Protein 6FYJ (pdb70)

B-factor: mean 22.31, std 9.04, range [9.58, 55.87]

Sequence (417 aa):
SNINQMPREEGIDSTWRLMEEGYMYILNRRHSFNSDIFETRLLGKKAICMGGKEAAEIFYDTEKFKRKDAAPNRVVQTLFGKNGVQALDGQTHKHRKEMFMSIMSPDELEKLTDITKKQWEIAVDKWEQMDKVILYEEAKEIMCRTACQWAGVPVQENEVKRLTKNLGAMFESSAAAVGLKHWLGRHARNYEEIWIEEELIDRVRDGKVNPPENTTLHKFSWYRDLEGNLLDTETAAVEVINILRPIVAIAIFINFIALALHHYPEEKEKLKSGDKKYSQMFVQEVRRFYPFFPFVVALVKKDFTWKGYKFEEGTLTLLDLYGTNHDPEIWKNPDVFSPDRFAKWGSPFSFIPQGGGDYFMMGHRCAGEWVTIEVMKVSLDYLTNRMDYEVPDQDLSFSMASMPSIPHSKVVIKNVKKRI

InterPro domains:
  IPR001128 Cytochrome P450 [PF00067] (276-394)
  IPR002401 Cytochrome P450, E-class, group I [PR00463] (279-297)
  IPR002401 Cytochrome P450, E-class, group I [PR00463] (319-343)
  IPR002401 Cytochrome P450, E-class, group I [PR00463] (365-388)
  IPR036396 Cytochrome P450 superfamily [G3DSA:1.10.630.10] (1-419)
  IPR036396 Cytochrome P450 superfamily [SSF48264] (14-408)
  IPR050705 Cytochrome P450 3A [PTHR24302] (226-416)

Foldseek 3Di:
DAFDAFAEDDDQACQVVCLVQFLCSQVVVCVVVVHQKHWYHYPRGIEIEGEALVVQVVQLPLVWWAQAPQDDVLLCLFAFDPPELSRDGDPQNLQRLVLLLQLVDPVLLVVLLVLLLVLLVVLLVVQLPPFKDQQLLSLLLSLLVSLCVSQQNDDDPVRSVLLSQQLVLSQQQNSPDDPSSVSRSVSSVVQLVVQLVVLVCCVVVNGPGDCSHLSNSLSCDAGPVRHRDDSSHSSSVSSVRSSVSSVLSQLLLLLVVCVVPPVVLLVVVPPPPCLSLLLQLLLSLLAAAAPAWDKTFTCDWDDDPSHIRHGGHIYIYGQNCLSQPVVQDPNSNDRDSCSQRVHDAQSRRQSQGGDDSSSGDGDSCPVVSSSSSSSSSCCDRPFKDWAFDDDQQDWDSSRHVTARPSSGMIGNIDTDD

Nearest PDB structures (foldseek):
  6fyj-assembly1_A  TM=1.002E+00  e=1.809E-72  Bacillus methanolicus
  3awq-assembly1_A  TM=9.821E-01  e=6.733E-43  Sphingomonas paucimobilis
  3vtj-assembly1_A  TM=9.790E-01  e=1.266E-42  Sphingomonas paucimobilis
  3vm4-assembly1_A  TM=9.818E-01  e=1.614E-42  Sphingomonas paucimobilis
  3awp-assembly1_A  TM=9.814E-01  e=5.989E-42  Sphingomonas paucimobilis

Solvent-accessible surface area: 19174 Å² total; per-residue (Å²): 162,132,95,78,148,10,31,130,20,127,45,163,41,1,28,134,81,16,76,107,39,2,5,61,0,4,39,56,25,23,154,88,64,141,20,55,0,0,18,2,92,8,95,40,150,68,0,0,0,0,1,5,118,96,1,0,100,32,3,27,56,70,127,66,6,56,32,125,108,7,20,34,96,78,29,31,51,0,25,38,3,126,80,0,16,40,38,26,46,55,114,75,10,78,41,26,6,65,0,4,26,55,4,26,43,116,99,13,28,109,91,0,22,82,19,0,95,76,15,0,65,90,9,0,64,87,0,59,156,73,102,133,0,80,0,2,83,26,0,11,22,5,0,0,54,0,0,0,90,10,0,15,5,72,48,120,110,97,28,3,116,43,0,12,136,10,0,0,16,0,14,30,2,12,39,14,97,47,159,109,2,120,108,0,37,108,6,2,68,117,0,31,106,48,0,35,111,8,0,65,113,4,56,99,47,152,19,120,14,81,146,57,8,3,0,46,66,0,0,98,27,123,54,106,147,38,86,53,11,100,24,98,14,0,0,6,0,0,0,12,8,0,16,53,7,0,10,6,0,0,6,0,0,0,0,5,1,0,8,86,87,64,90,143,29,63,100,92,23,120,90,66,70,164,80,77,32,58,18,2,0,18,0,0,7,2,32,8,2,41,81,22,37,27,26,0,28,0,89,147,76,27,76,24,105,23,36,92,0,92,112,42,14,27,0,4,0,2,2,24,2,0,6,13,8,105,162,48,20,181,85,16,98,63,14,35,7,94,50,9,54,171,122,84,36,72,34,4,8,0,10,28,5,0,13,74,42,93,123,5,39,26,42,19,18,4,116,5,11,2,41,0,0,60,10,0,4,48,9,2,14,73,113,2,68,43,81,41,28,156,53,70,22,74,54,59,49,44,56,26,20,0,32,0,126,24,80,4,25,0,70,69,2,101,47,117,204

Structure (mmCIF, N/CA/C/O backbone):
data_6FYJ
#
_entry.id   6FYJ
#
_cell.length_a   93.952
_cell.length_b   71.173
_cell.length_c   68.425
_cell.angle_alpha   90.00
_cell.angle_beta   103.58
_cell.angle_gamma   90.00
#
_symmetry.space_group_name_H-M   'C 1 2 1'
#
loop_
_entity.id
_entity.type
_entity.pdbx_description
1 polymer 'Fatty-acid peroxygenase'
2 non-polymer 'MYRISTIC ACID'
3 non-polymer 'PROTOPORPHYRIN IX CONTAINING FE'
4 non-polymer DI(HYDROXYETHYL)ETHER
5 water water
#
loop_
_atom_site.group_PDB
_atom_site.id
_atom_site.type_symbol
_atom_site.label_atom_id
_atom_site.label_alt_id
_atom_site.label_comp_id
_atom_site.label_asym_id
_atom_site.label_entity_id
_atom_site.label_seq_id
_atom_site.pdbx_PDB_ins_code
_atom_site.Cartn_x
_atom_site.Cartn_y
_atom_site.Cartn_z
_atom_site.occupancy
_atom_site.B_iso_or_equiv
_atom_site.auth_seq_id
_atom_site.auth_comp_id
_atom_site.auth_asym_id
_atom_site.auth_atom_id
_atom_site.pdbx_PDB_model_num
ATOM 1 N N . SER A 1 4 ? 9.235 24.725 92.955 1.00 45.85 2 SER A N 1
ATOM 2 C CA . SER A 1 4 ? 10.552 25.259 93.278 1.00 41.23 2 SER A CA 1
ATOM 3 C C . SER A 1 4 ? 10.552 26.803 93.281 1.00 36.56 2 SER A C 1
ATOM 4 O O . SER A 1 4 ? 9.583 27.428 92.848 1.00 44.21 2 SER A O 1
ATOM 7 N N . ASN A 1 5 ? 11.636 27.401 93.779 1.00 35.29 3 ASN A N 1
ATOM 8 C CA . ASN A 1 5 ? 11.745 28.851 93.875 1.00 35.11 3 ASN A CA 1
ATOM 9 C C . ASN A 1 5 ? 11.715 29.485 92.486 1.00 34.36 3 ASN A C 1
ATOM 10 O O . ASN A 1 5 ? 12.235 28.932 91.513 1.00 43.21 3 ASN A O 1
ATOM 15 N N . ILE A 1 6 ? 11.138 30.685 92.399 1.00 36.10 4 ILE A N 1
ATOM 16 C CA . ILE A 1 6 ? 11.148 31.460 91.158 1.00 35.24 4 ILE A CA 1
ATOM 17 C C . ILE A 1 6 ? 12.416 32.312 91.120 1.00 39.75 4 ILE A C 1
ATOM 18 O O . ILE A 1 6 ? 12.712 33.052 92.071 1.00 42.03 4 ILE A O 1
ATOM 23 N N . ASN A 1 7 ? 13.156 32.230 90.012 1.00 35.27 5 ASN A N 1
ATOM 24 C CA . ASN A 1 7 ? 14.398 32.965 89.819 1.00 35.02 5 ASN A CA 1
ATOM 25 C C . ASN A 1 7 ? 14.145 34.209 88.977 1.00 32.01 5 ASN A C 1
ATOM 26 O O . ASN A 1 7 ? 13.063 34.390 88.408 1.00 38.28 5 ASN A O 1
ATOM 31 N N . GLN A 1 8 ? 15.156 35.077 88.896 1.00 30.96 6 GLN A N 1
ATOM 32 C CA . GLN A 1 8 ? 15.028 36.314 88.133 1.00 32.08 6 GLN A CA 1
ATOM 33 C C . GLN A 1 8 ? 15.672 36.155 86.758 1.00 21.99 6 GLN A C 1
ATOM 34 O O . GLN A 1 8 ? 16.876 35.904 86.646 1.00 25.05 6 GLN A O 1
ATOM 40 N N . MET A 1 9 ? 14.868 36.298 85.715 1.00 21.22 7 MET A N 1
ATOM 41 C CA . MET A 1 9 ? 15.400 36.263 84.363 1.00 25.21 7 MET A CA 1
ATOM 42 C C . MET A 1 9 ? 16.431 37.373 84.159 1.00 17.75 7 MET A C 1
ATOM 43 O O . MET A 1 9 ? 16.234 38.486 84.657 1.00 20.02 7 MET A O 1
ATOM 48 N N . PRO A 1 10 ? 17.511 37.126 83.414 1.00 17.21 8 PRO A N 1
ATOM 49 C CA . PRO A 1 10 ? 18.399 38.229 83.019 1.00 16.55 8 PRO A CA 1
ATOM 50 C C . PRO A 1 10 ? 17.584 39.356 82.403 1.00 17.18 8 PRO A C 1
ATOM 51 O O . PRO A 1 10 ? 16.672 39.102 81.619 1.00 16.48 8 PRO A O 1
ATOM 55 N N . ARG A 1 11 ? 17.965 40.612 82.677 1.00 16.86 9 ARG A N 1
ATOM 56 C CA . ARG A 1 11 ? 17.151 41.759 82.305 1.00 18.03 9 ARG A CA 1
ATOM 57 C C . ARG A 1 11 ? 17.978 42.902 81.736 1.00 18.20 9 ARG A C 1
ATOM 58 O O . ARG A 1 11 ? 18.965 43.330 82.347 1.00 19.74 9 ARG A O 1
ATOM 66 N N . GLU A 1 12 ? 17.572 43.395 80.558 1.00 17.28 10 GLU A N 1
ATOM 67 C CA . GLU A 1 12 ? 18.170 44.569 79.944 1.00 16.16 10 GLU A CA 1
ATOM 68 C C . GLU A 1 12 ? 17.485 45.810 80.478 1.00 16.40 10 GLU A C 1
ATOM 69 O O . GLU A 1 12 ? 16.280 45.994 80.312 1.00 19.39 10 GLU A O 1
ATOM 75 N N . GLU A 1 13 ? 18.257 46.636 81.181 1.00 19.68 11 GLU A N 1
ATOM 76 C CA . GLU A 1 13 ? 17.711 47.846 81.765 1.00 20.12 11 GLU A CA 1
ATOM 77 C C . GLU A 1 13 ? 17.620 48.965 80.739 1.00 19.72 11 GLU A C 1
ATOM 78 O O . GLU A 1 13 ? 18.345 48.987 79.737 1.00 22.78 11 GLU A O 1
ATOM 84 N N . GLY A 1 14 ? 16.730 49.910 81.031 1.00 22.07 12 GLY A N 1
ATOM 85 C CA . GLY A 1 14 ? 16.519 51.104 80.235 1.00 21.14 12 GLY A CA 1
ATOM 86 C C . GLY A 1 14 ? 15.021 51.221 80.028 1.00 19.09 12 GLY A C 1
ATOM 87 O O . GLY A 1 14 ? 14.297 50.227 79.925 1.00 21.55 12 GLY A O 1
ATOM 88 N N . ILE A 1 15 ? 14.544 52.460 79.929 1.00 22.99 13 ILE A N 1
ATOM 89 C CA . ILE A 1 15 ? 13.102 52.669 79.869 1.00 22.76 13 ILE A CA 1
ATOM 90 C C . ILE A 1 15 ? 12.483 51.990 78.655 1.00 22.37 13 ILE A C 1
ATOM 91 O O . ILE A 1 15 ? 11.329 51.554 78.692 1.00 24.14 13 ILE A O 1
ATOM 96 N N . ASP A 1 16 ? 13.215 51.931 77.553 1.00 21.61 14 ASP A N 1
ATOM 97 C CA . ASP A 1 16 ? 12.750 51.249 76.359 1.00 20.42 14 ASP A CA 1
ATOM 98 C C . ASP A 1 16 ? 13.966 50.937 75.510 1.00 20.33 14 ASP A C 1
ATOM 99 O O . ASP A 1 16 ? 14.852 51.774 75.361 1.00 26.16 14 ASP A O 1
ATOM 104 N N . SER A 1 17 ? 14.030 49.710 74.994 1.00 17.60 15 SER A N 1
ATOM 105 C CA . SER A 1 17 ? 15.180 49.245 74.265 1.00 16.32 15 SER A CA 1
ATOM 106 C C . SER A 1 17 ? 14.902 49.015 72.781 1.00 18.06 15 SER A C 1
ATOM 107 O O . SER A 1 17 ? 15.735 48.408 72.100 1.00 17.35 15 SER A O 1
ATOM 110 N N . THR A 1 18 ? 13.759 49.493 72.271 1.00 17.03 16 THR A N 1
ATOM 111 C CA . THR A 1 18 ? 13.426 49.324 70.856 1.00 18.37 16 THR A CA 1
ATOM 112 C C . THR A 1 18 ? 14.517 49.898 69.979 1.00 16.58 16 THR A C 1
ATOM 113 O O . THR A 1 18 ? 14.852 49.336 68.924 1.00 17.94 16 THR A O 1
ATOM 117 N N . TRP A 1 19 ? 15.160 50.989 70.426 1.00 17.73 17 TRP A N 1
ATOM 118 C CA . TRP A 1 19 ? 16.223 51.586 69.646 1.00 16.07 17 TRP A CA 1
ATOM 119 C C . TRP A 1 19 ? 17.407 50.645 69.415 1.00 17.20 17 TRP A C 1
ATOM 120 O O . TRP A 1 19 ? 18.099 50.754 68.403 1.00 18.53 17 TRP A O 1
ATOM 131 N N . ARG A 1 20 ? 17.705 49.755 70.380 1.00 16.00 18 ARG A N 1
ATOM 132 C CA . ARG A 1 20 ? 18.802 48.812 70.232 1.00 16.67 18 ARG A CA 1
ATOM 133 C C . ARG A 1 20 ? 18.450 47.729 69.216 1.00 14.89 18 ARG A C 1
ATOM 134 O O . ARG A 1 20 ? 19.301 47.321 68.440 1.00 16.61 18 ARG A O 1
ATOM 142 N N . LEU A 1 21 ? 17.183 47.280 69.223 1.00 16.24 19 LEU A N 1
ATOM 143 C CA . LEU A 1 21 ? 16.692 46.368 68.188 1.00 15.86 19 LEU A CA 1
ATOM 144 C C . LEU A 1 21 ? 16.766 46.999 66.810 1.00 19.53 19 LEU A C 1
ATOM 145 O O . LEU A 1 21 ? 17.234 46.362 65.850 1.00 19.01 19 LEU A O 1
ATOM 150 N N . MET A 1 22 ? 16.386 48.265 66.691 1.00 20.41 20 MET A N 1
ATOM 151 C CA . MET A 1 22 ? 16.493 48.950 65.400 1.00 19.99 20 MET A CA 1
ATOM 152 C C . MET A 1 22 ? 17.931 49.083 64.945 1.00 26.19 20 MET A C 1
ATOM 153 O O . MET A 1 22 ? 18.218 48.995 63.749 1.00 24.98 20 MET A O 1
ATOM 158 N N . GLU A 1 23 ? 18.857 49.292 65.869 1.00 17.98 21 GLU A N 1
ATOM 159 C CA . GLU A 1 23 ? 20.252 49.442 65.503 1.00 19.35 21 GLU A CA 1
ATOM 160 C C . GLU A 1 23 ? 20.925 48.138 65.120 1.00 18.00 21 GLU A C 1
ATOM 161 O O . GLU A 1 23 ? 21.857 48.137 64.308 1.00 20.37 21 GLU A O 1
ATOM 167 N N . GLU A 1 24 ? 20.554 47.023 65.758 1.00 17.75 22 GLU A N 1
ATOM 168 C CA . GLU A 1 24 ? 21.253 45.763 65.617 1.00 17.75 22 GLU A CA 1
ATOM 169 C C . GLU A 1 24 ? 20.516 44.744 64.733 1.00 16.58 22 GLU A C 1
ATOM 170 O O . GLU A 1 24 ? 21.140 43.782 64.272 1.00 17.32 22 GLU A O 1
ATOM 176 N N . GLY A 1 25 ? 19.235 44.901 64.585 1.00 15.42 23 GLY A N 1
ATOM 177 C CA . GLY A 1 25 ? 18.466 44.097 63.646 1.00 15.72 23 GLY A CA 1
ATOM 178 C C . GLY A 1 25 ? 18.525 42.613 63.944 1.00 14.70 23 GLY A C 1
ATOM 179 O O . GLY A 1 25 ? 18.214 42.140 65.048 1.00 14.08 23 GLY A O 1
ATOM 180 N N . TYR A 1 26 ? 18.962 41.842 62.956 1.00 14.46 24 TYR A N 1
ATOM 181 C CA . TYR A 1 26 ? 19.060 40.396 63.064 1.00 13.64 24 TYR A CA 1
ATOM 182 C C . TYR A 1 26 ? 19.919 39.949 64.235 1.00 13.94 24 TYR A C 1
ATOM 183 O O . TYR A 1 26 ? 19.766 38.812 64.685 1.00 14.48 24 TYR A O 1
ATOM 192 N N . MET A 1 27 ? 20.861 40.783 64.673 1.00 14.42 25 MET A N 1
ATOM 193 C CA . MET A 1 27 ? 21.797 40.364 65.701 1.00 16.71 25 MET A CA 1
ATOM 194 C C . MET A 1 27 ? 21.331 40.712 67.112 1.00 13.86 25 MET A C 1
ATOM 195 O O . MET A 1 27 ? 22.000 40.321 68.074 1.00 14.57 25 MET A O 1
ATOM 200 N N . TYR A 1 28 ? 20.244 41.449 67.258 1.00 13.16 26 TYR A N 1
ATOM 201 C CA . TYR A 1 28 ? 19.809 41.956 68.568 1.00 15.25 26 TYR A CA 1
ATOM 202 C C . TYR A 1 28 ? 19.655 40.836 69.599 1.00 13.38 26 TYR A C 1
ATOM 203 O O . TYR A 1 28 ? 20.245 40.875 70.687 1.00 13.66 26 TYR A O 1
ATOM 212 N N . ILE A 1 29 ? 18.877 39.795 69.293 1.00 13.30 27 ILE A N 1
ATOM 213 C CA . ILE A 1 29 ? 18.607 38.781 70.300 1.00 12.54 27 ILE A CA 1
ATOM 214 C C . ILE A 1 29 ? 19.839 37.935 70.563 1.00 13.05 27 ILE A C 1
ATOM 215 O O . ILE A 1 29 ? 20.224 37.727 71.727 1.00 13.83 27 ILE A O 1
ATOM 220 N N . LEU A 1 30 ? 20.521 37.474 69.509 1.00 13.39 28 LEU A N 1
ATOM 221 C CA . LEU A 1 30 ? 21.668 36.587 69.701 1.00 14.18 28 LEU A CA 1
ATOM 222 C C . LEU A 1 30 ? 22.793 37.301 70.453 1.00 14.54 28 LEU A C 1
ATOM 223 O O . LEU A 1 30 ? 23.502 36.698 71.263 1.00 14.62 28 LEU A O 1
ATOM 228 N N . ASN A 1 31 ? 22.996 38.587 70.179 1.00 13.92 29 ASN A N 1
ATOM 229 C CA . ASN A 1 31 ? 24.027 39.331 70.895 1.00 14.79 29 ASN A CA 1
ATOM 230 C C . ASN A 1 31 ? 23.780 39.263 72.394 1.00 14.21 29 ASN A C 1
ATOM 231 O O . ASN A 1 31 ? 24.735 39.165 73.188 1.00 15.41 29 ASN A O 1
ATOM 236 N N . ARG A 1 32 ? 22.531 39.385 72.828 1.00 14.22 30 ARG A N 1
ATOM 237 C CA . ARG A 1 32 ? 22.201 39.383 74.253 1.00 14.15 30 ARG A CA 1
ATOM 238 C C . ARG A 1 32 ? 22.098 37.970 74.834 1.00 14.76 30 ARG A C 1
ATOM 239 O O . ARG A 1 32 ? 22.386 37.775 76.010 1.00 14.87 30 ARG A O 1
ATOM 247 N N . ARG A 1 33 ? 21.690 36.968 74.062 1.00 13.82 31 ARG A N 1
ATOM 248 C CA . ARG A 1 33 ? 21.851 35.596 74.525 1.00 15.80 31 ARG A CA 1
ATOM 249 C C . ARG A 1 33 ? 23.310 35.337 74.864 1.00 14.60 31 ARG A C 1
ATOM 250 O O . ARG A 1 33 ? 23.616 34.704 75.885 1.00 16.02 31 ARG A O 1
ATOM 258 N N . HIS A 1 34 ? 24.210 35.845 74.040 1.00 16.02 32 HIS A N 1
ATOM 259 C CA . HIS A 1 34 ? 25.635 35.703 74.318 1.00 17.66 32 HIS A CA 1
ATOM 260 C C . HIS A 1 34 ? 26.060 36.532 75.528 1.00 16.72 32 HIS A C 1
ATOM 261 O O . HIS A 1 34 ? 26.663 35.999 76.469 1.00 18.42 32 HIS A O 1
ATOM 268 N N . SER A 1 35 ? 25.747 37.825 75.567 1.00 16.35 33 SER A N 1
ATOM 269 C CA . SER A 1 35 ? 26.258 38.662 76.658 1.00 17.23 33 SER A CA 1
ATOM 270 C C . SER A 1 35 ? 25.642 38.331 78.016 1.00 18.07 33 SER A C 1
ATOM 271 O O . SER A 1 35 ? 26.310 38.502 79.051 1.00 19.14 33 SER A O 1
ATOM 274 N N . PHE A 1 36 ? 24.396 37.862 78.079 1.00 15.71 34 PHE A N 1
ATOM 275 C CA . PHE A 1 36 ? 23.780 37.431 79.322 1.00 16.62 34 PHE A CA 1
ATOM 276 C C . PHE A 1 36 ? 24.081 35.979 79.643 1.00 16.74 34 PHE A C 1
ATOM 277 O O . PHE A 1 36 ? 23.660 35.481 80.689 1.00 17.86 34 PHE A O 1
ATOM 285 N N . ASN A 1 37 ? 24.735 35.266 78.757 1.00 16.24 35 ASN A N 1
ATOM 286 C CA . ASN A 1 37 ? 24.999 33.839 78.924 1.00 18.70 35 ASN A CA 1
ATOM 287 C C . ASN A 1 37 ? 23.729 33.053 79.241 1.00 20.45 35 ASN A C 1
ATOM 288 O O . ASN A 1 37 ? 23.681 32.239 80.173 1.00 19.52 35 ASN A O 1
ATOM 293 N N . SER A 1 38 ? 22.684 33.307 78.440 1.00 17.85 36 SER A N 1
ATOM 294 C CA . SER A 1 38 ? 21.356 32.761 78.674 1.00 16.19 36 SER A CA 1
ATOM 295 C C . SER A 1 38 ? 20.590 32.666 77.356 1.00 15.07 36 SER A C 1
ATOM 296 O O . SER A 1 38 ? 20.697 33.555 76.523 1.00 18.42 36 SER A O 1
ATOM 299 N N . ASP A 1 39 ? 19.806 31.620 77.184 1.00 14.81 37 ASP A N 1
ATOM 300 C CA . ASP A 1 39 ? 18.963 31.551 75.998 1.00 14.84 37 ASP A CA 1
ATOM 301 C C . ASP A 1 39 ? 17.704 32.369 76.110 1.00 15.14 37 ASP A C 1
ATOM 302 O O . ASP A 1 39 ? 16.979 32.452 75.119 1.00 16.62 37 ASP A O 1
ATOM 307 N N . ILE A 1 40 ? 17.489 33.050 77.227 1.00 13.28 38 ILE A N 1
ATOM 308 C CA . ILE A 1 40 ? 16.308 33.843 77.518 1.00 14.84 38 ILE A CA 1
ATOM 309 C C . ILE A 1 40 ? 16.702 35.106 78.257 1.00 13.74 38 ILE A C 1
ATOM 310 O O . ILE A 1 40 ? 17.532 35.068 79.188 1.00 14.47 38 ILE A O 1
ATOM 315 N N . PHE A 1 41 ? 16.091 36.234 77.903 1.00 13.37 39 PHE A N 1
ATOM 316 C CA . PHE A 1 41 ? 16.238 37.437 78.727 1.00 13.77 39 PHE A CA 1
ATOM 317 C C . PHE A 1 41 ? 14.989 38.289 78.572 1.00 15.00 39 PHE A C 1
ATOM 318 O O . PHE A 1 41 ? 14.175 38.087 77.677 1.00 14.72 39 PHE A O 1
ATOM 326 N N . GLU A 1 42 ? 14.824 39.235 79.470 1.00 15.04 40 GLU A N 1
ATOM 327 C CA . GLU A 1 42 ? 13.747 40.195 79.403 1.00 16.06 40 GLU A CA 1
ATOM 328 C C . GLU A 1 42 ? 14.270 41.592 79.127 1.00 14.21 40 GLU A C 1
ATOM 329 O O . GLU A 1 42 ? 15.409 41.951 79.460 1.00 15.40 40 GLU A O 1
ATOM 335 N N . THR A 1 43 ? 13.433 42.384 78.466 1.00 14.86 41 THR A N 1
ATOM 336 C CA . THR A 1 43 ? 13.775 43.744 78.082 1.00 16.03 41 THR A CA 1
ATOM 337 C C . THR A 1 43 ? 12.482 44.550 77.996 1.00 15.77 41 THR A C 1
ATOM 338 O O . THR A 1 43 ? 11.452 44.137 78.535 1.00 17.30 41 THR A O 1
ATOM 342 N N . ARG A 1 44 ? 12.551 45.722 77.370 1.00 16.59 42 ARG A N 1
ATOM 343 C CA . ARG A 1 44 ? 11.384 46.546 77.058 1.00 16.09 42 ARG A CA 1
ATOM 344 C C . ARG A 1 44 ? 11.432 46.935 75.597 1.00 14.54 42 ARG A C 1
ATOM 345 O O . ARG A 1 44 ? 12.436 47.441 75.125 1.00 15.55 42 ARG A O 1
ATOM 353 N N . LEU A 1 45 ? 10.364 46.601 74.856 1.00 17.06 43 LEU A N 1
ATOM 354 C CA . LEU A 1 45 ? 10.253 46.881 73.432 1.00 18.72 43 LEU A CA 1
ATOM 355 C C . LEU A 1 45 ? 8.851 47.407 73.192 1.00 19.11 43 LEU A C 1
ATOM 356 O O . LEU A 1 45 ? 7.914 46.952 73.843 1.00 20.33 43 LEU A O 1
ATOM 361 N N . LEU A 1 46 ? 8.732 48.377 72.292 1.00 20.19 44 LEU A N 1
ATOM 362 C CA . LEU A 1 46 ? 7.448 49.017 71.949 1.00 23.08 44 LEU A CA 1
ATOM 363 C C . LEU A 1 46 ? 6.665 49.397 73.200 1.00 21.09 44 LEU A C 1
ATOM 364 O O . LEU A 1 46 ? 5.448 49.243 73.305 1.00 24.67 44 LEU A O 1
ATOM 369 N N . GLY A 1 47 ? 7.380 49.944 74.174 1.00 21.42 45 GLY A N 1
ATOM 370 C CA . GLY A 1 47 ? 6.762 50.498 75.349 1.00 22.58 45 GLY A CA 1
ATOM 371 C C . GLY A 1 47 ? 6.287 49.520 76.387 1.00 22.51 45 GLY A C 1
ATOM 372 O O . GLY A 1 47 ? 5.611 49.927 77.330 1.00 26.96 45 GLY A O 1
ATOM 373 N N . LYS A 1 48 ? 6.634 48.238 76.275 1.00 22.70 46 LYS A N 1
ATOM 374 C CA . LYS A 1 48 ? 6.164 47.249 77.227 1.00 23.73 46 LYS A CA 1
ATOM 375 C C . LYS A 1 48 ? 7.262 46.225 77.487 1.00 21.78 46 LYS A C 1
ATOM 376 O O . LYS A 1 48 ? 8.227 46.123 76.738 1.00 20.65 46 LYS A O 1
ATOM 382 N N . LYS A 1 49 ? 7.075 45.464 78.550 1.00 19.75 47 LYS A N 1
ATOM 383 C CA . LYS A 1 49 ? 7.930 44.304 78.807 1.00 18.58 47 LYS A CA 1
ATOM 384 C C . LYS A 1 49 ? 7.934 43.377 77.602 1.00 22.79 47 LYS A C 1
ATOM 385 O O . LYS A 1 49 ? 6.932 43.201 76.902 1.00 20.42 47 LYS A O 1
ATOM 391 N N . ALA A 1 50 ? 9.072 42.758 77.370 1.00 17.12 48 ALA A N 1
ATOM 392 C CA . ALA A 1 50 ? 9.216 41.740 76.342 1.00 17.36 48 ALA A CA 1
ATOM 393 C C . ALA A 1 50 ? 10.191 40.687 76.845 1.00 18.65 48 ALA A C 1
ATOM 394 O O . ALA A 1 50 ? 11.136 40.977 77.583 1.00 19.30 48 ALA A O 1
ATOM 396 N N . ILE A 1 51 ? 9.940 39.448 76.446 1.00 14.64 49 ILE A N 1
ATOM 397 C CA . ILE A 1 51 ? 10.852 38.321 76.660 1.00 13.53 49 ILE A CA 1
ATOM 398 C C . ILE A 1 51 ? 11.388 37.890 75.311 1.00 11.67 49 ILE A C 1
ATOM 399 O O . ILE A 1 51 ? 10.633 37.773 74.350 1.00 13.72 49 ILE A O 1
ATOM 404 N N . CYS A 1 52 ? 12.678 37.685 75.222 1.00 12.13 50 CYS A N 1
ATOM 405 C CA . CYS A 1 52 ? 13.319 37.217 73.996 1.00 12.74 50 CYS A CA 1
ATOM 406 C C . CYS A 1 52 ? 14.001 35.895 74.271 1.00 11.83 50 CYS A C 1
ATOM 407 O O . CYS A 1 52 ? 14.631 35.733 75.326 1.00 13.17 50 CYS A O 1
ATOM 410 N N . MET A 1 53 ? 13.913 34.945 73.353 1.00 12.97 51 MET A N 1
ATOM 411 C CA . MET A 1 53 ? 14.506 33.635 73.574 1.00 12.22 51 MET A CA 1
ATOM 412 C C . MET A 1 53 ? 14.850 32.953 72.268 1.00 12.56 51 MET A C 1
ATOM 413 O O . MET A 1 53 ? 14.258 33.221 71.238 1.00 13.13 51 MET A O 1
ATOM 418 N N . GLY A 1 54 ? 15.847 32.067 72.311 1.00 13.34 52 GLY A N 1
ATOM 419 C CA . GLY A 1 54 ? 16.288 31.338 71.138 1.00 12.62 52 GLY A CA 1
ATOM 420 C C . GLY A 1 54 ? 16.878 29.991 71.515 1.00 13.78 52 GLY A C 1
ATOM 421 O O . GLY A 1 54 ? 17.048 29.674 72.700 1.00 14.05 52 GLY A O 1
ATOM 422 N N . GLY A 1 55 ? 17.228 29.219 70.484 1.00 13.41 53 GLY A N 1
ATOM 423 C CA . GLY A 1 55 ? 17.659 27.836 70.595 1.00 14.19 53 GLY A CA 1
ATOM 424 C C . GLY A 1 55 ? 16.519 26.865 70.396 1.00 13.87 53 GLY A C 1
ATOM 425 O O . GLY A 1 55 ? 15.354 27.227 70.409 1.00 14.29 53 GLY A O 1
ATOM 426 N N . LYS A 1 56 ? 16.857 25.582 70.262 1.00 15.23 54 LYS A N 1
ATOM 427 C CA . LYS A 1 56 ? 15.845 24.598 69.881 1.00 15.03 54 LYS A CA 1
ATOM 428 C C . LYS A 1 56 ? 14.829 24.326 70.981 1.00 14.91 54 LYS A C 1
ATOM 429 O O . LYS A 1 56 ? 13.655 24.056 70.697 1.00 14.48 54 LYS A O 1
ATOM 435 N N . GLU A 1 57 ? 15.265 24.322 72.249 1.00 15.14 55 GLU A N 1
ATOM 436 C CA . GLU A 1 57 ? 14.311 24.131 73.338 1.00 15.02 55 GLU A CA 1
ATOM 437 C C . GLU A 1 57 ? 13.328 25.307 73.423 1.00 13.06 55 GLU A C 1
ATOM 438 O O . GLU A 1 57 ? 12.121 25.118 73.532 1.00 13.76 55 GLU A O 1
ATOM 444 N N . ALA A 1 58 ? 13.867 26.527 73.403 1.00 15.33 56 ALA A N 1
ATOM 445 C CA . ALA A 1 58 ? 12.993 27.703 73.402 1.00 14.00 56 ALA A CA 1
ATOM 446 C C . ALA A 1 58 ? 12.002 27.647 72.252 1.00 14.78 56 ALA A C 1
ATOM 447 O O . ALA A 1 58 ? 10.842 27.968 72.426 1.00 13.36 56 ALA A O 1
ATOM 449 N N . ALA A 1 59 ? 12.444 27.220 71.074 1.00 12.37 57 ALA A N 1
ATOM 450 C CA . ALA A 1 59 ? 11.528 27.136 69.936 1.00 12.07 57 ALA A CA 1
ATOM 451 C C . ALA A 1 59 ? 10.392 26.156 70.197 1.00 12.59 57 ALA A C 1
ATOM 452 O O . ALA A 1 59 ? 9.223 26.448 69.929 1.00 13.31 57 ALA A O 1
ATOM 454 N N . GLU A 1 60 ? 10.722 24.980 70.727 1.00 14.04 58 GLU A N 1
ATOM 455 C CA . GLU A 1 60 ? 9.686 23.990 71.023 1.00 14.42 58 GLU A CA 1
ATOM 456 C C . GLU A 1 60 ? 8.683 24.495 72.071 1.00 13.57 58 GLU A C 1
ATOM 457 O O . GLU A 1 60 ? 7.475 24.243 71.975 1.00 14.59 58 GLU A O 1
ATOM 463 N N . ILE A 1 61 ? 9.165 25.254 73.047 1.00 12.59 59 ILE A N 1
ATOM 464 C CA . ILE A 1 61 ? 8.293 25.847 74.052 1.00 12.27 59 ILE A CA 1
ATOM 465 C C . ILE A 1 61 ? 7.398 26.957 73.426 1.00 11.50 59 ILE A C 1
ATOM 466 O O . ILE A 1 61 ? 6.240 27.048 73.719 1.00 13.20 59 ILE A O 1
ATOM 471 N N . PHE A 1 62 ? 7.981 27.773 72.561 1.00 12.31 60 PHE A N 1
ATOM 472 C CA . PHE A 1 62 ? 7.239 28.849 71.896 1.00 12.24 60 PHE A CA 1
ATOM 473 C C . PHE A 1 62 ? 6.075 28.323 71.074 1.00 13.16 60 PHE A C 1
ATOM 474 O O . PHE A 1 62 ? 5.055 29.001 70.968 1.00 12.49 60 PHE A O 1
ATOM 482 N N . TYR A 1 63 ? 6.243 27.141 70.452 1.00 12.58 61 TYR A N 1
ATOM 483 C CA . TYR A 1 63 ? 5.252 26.457 69.633 1.00 13.30 61 TYR A CA 1
ATOM 484 C C . TYR A 1 63 ? 4.250 25.632 70.456 1.00 12.73 61 TYR A C 1
ATOM 485 O O . TYR A 1 63 ? 3.356 25.024 69.859 1.00 13.16 61 TYR A O 1
ATOM 494 N N . ASP A 1 64 ? 4.335 25.693 71.781 1.00 13.47 62 ASP A N 1
ATOM 495 C CA . ASP A 1 64 ? 3.384 25.026 72.676 1.00 13.57 62 ASP A CA 1
ATOM 496 C C . ASP A 1 64 ? 2.180 25.953 72.788 1.00 13.17 62 ASP A C 1
ATOM 497 O O . ASP A 1 64 ? 2.238 27.002 73.455 1.00 14.11 62 ASP A O 1
ATOM 502 N N . THR A 1 65 ? 1.077 25.577 72.108 1.00 14.29 63 THR A N 1
ATOM 503 C CA . THR A 1 65 ? -0.080 26.440 72.046 1.00 14.98 63 THR A CA 1
ATOM 504 C C . THR A 1 65 ? -0.948 26.386 73.312 1.00 16.51 63 THR A C 1
ATOM 505 O O . THR A 1 65 ? -1.923 27.146 73.408 1.00 18.14 63 THR A O 1
ATOM 509 N N . GLU A 1 66 ? -0.577 25.597 74.317 1.00 14.96 64 GLU A N 1
ATOM 510 C CA . GLU A 1 66 ? -1.144 25.805 75.643 1.00 17.41 64 GLU A CA 1
ATOM 511 C C . GLU A 1 66 ? -0.474 26.956 76.360 1.00 17.04 64 GLU A C 1
ATOM 512 O O . GLU A 1 66 ? -1.060 27.528 77.288 1.00 19.13 64 GLU A O 1
ATOM 518 N N . LYS A 1 67 ? 0.741 27.306 75.963 1.00 14.67 65 LYS A N 1
ATOM 519 C CA . LYS A 1 67 ? 1.519 28.337 76.649 1.00 14.29 65 LYS A CA 1
ATOM 520 C C . LYS A 1 67 ? 1.557 29.673 75.927 1.00 14.33 65 LYS A C 1
ATOM 521 O O . LYS A 1 67 ? 1.814 30.696 76.577 1.00 15.29 65 LYS A O 1
ATOM 527 N N . PHE A 1 68 ? 1.361 29.704 74.597 1.00 13.08 66 PHE A N 1
ATOM 528 C CA . PHE A 1 68 ? 1.490 30.905 73.767 1.00 13.62 66 PHE A CA 1
ATOM 529 C C . PHE A 1 68 ? 0.313 31.017 72.815 1.00 13.38 66 PHE A C 1
ATOM 530 O O . PHE A 1 68 ? -0.150 30.028 72.251 1.00 13.93 66 PHE A O 1
ATOM 538 N N . LYS A 1 69 ? -0.155 32.238 72.655 1.00 12.85 67 LYS A N 1
ATOM 539 C CA . LYS A 1 69 ? -1.230 32.579 71.733 1.00 12.83 67 LYS A CA 1
ATOM 540 C C . LYS A 1 69 ? -0.750 33.702 70.826 1.00 13.47 67 LYS A C 1
ATOM 541 O O . LYS A 1 69 ? 0.139 34.482 71.156 1.00 13.52 67 LYS A O 1
ATOM 547 N N . ARG A 1 70 ? -1.363 33.786 69.643 1.00 13.12 68 ARG A N 1
ATOM 548 C CA . ARG A 1 70 ? -1.053 34.836 68.665 1.00 12.41 68 ARG A CA 1
ATOM 549 C C . ARG A 1 70 ? -2.035 36.003 68.663 1.00 14.78 68 ARG A C 1
ATOM 550 O O . ARG A 1 70 ? -1.665 37.073 68.182 1.00 15.42 68 ARG A O 1
ATOM 558 N N . LYS A 1 71 ? -3.226 35.848 69.211 1.00 17.07 69 LYS A N 1
ATOM 559 C CA . LYS A 1 71 ? -4.198 36.938 69.173 1.00 17.84 69 LYS A CA 1
ATOM 560 C C . LYS A 1 71 ? -3.633 38.179 69.847 1.00 16.25 69 LYS A C 1
ATOM 561 O O . LYS A 1 71 ? -3.156 38.138 70.987 1.00 18.10 69 LYS A O 1
ATOM 567 N N . ASP A 1 72 ? -3.607 39.264 69.087 1.00 17.31 70 ASP A N 1
ATOM 568 C CA . ASP A 1 72 ? -3.191 40.583 69.546 1.00 18.32 70 ASP A CA 1
ATOM 569 C C . ASP A 1 72 ? -1.708 40.670 69.870 1.00 17.20 70 ASP A C 1
ATOM 570 O O . ASP A 1 72 ? -1.251 41.673 70.388 1.00 18.83 70 ASP A O 1
ATOM 575 N N . ALA A 1 73 ? -0.911 39.696 69.447 1.00 14.79 71 ALA A N 1
ATOM 576 C CA . ALA A 1 73 ? 0.520 39.748 69.742 1.00 14.97 71 ALA A CA 1
ATOM 577 C C . ALA A 1 73 ? 1.283 40.697 68.821 1.00 16.00 71 ALA A C 1
ATOM 578 O O . ALA A 1 73 ? 2.102 41.493 69.280 1.00 18.11 71 ALA A O 1
ATOM 580 N N . ALA A 1 74 ? 1.077 40.590 67.517 1.00 15.45 72 ALA A N 1
ATOM 581 C CA . ALA A 1 74 ? 1.806 41.446 66.589 1.00 19.86 72 ALA A CA 1
ATOM 582 C C . ALA A 1 74 ? 1.408 42.909 66.783 1.00 13.53 72 ALA A C 1
ATOM 583 O O . ALA A 1 74 ? 0.225 43.224 66.904 1.00 15.20 72 ALA A O 1
ATOM 585 N N . PRO A 1 75 ? 2.389 43.808 66.801 1.00 17.60 73 PRO A N 1
ATOM 586 C CA . PRO A 1 75 ? 2.108 45.240 66.837 1.00 17.59 73 PRO A CA 1
ATOM 587 C C . PRO A 1 75 ? 1.198 45.686 65.695 1.00 15.06 73 PRO A C 1
ATOM 588 O O . PRO A 1 75 ? 1.270 45.137 64.583 1.00 16.15 73 PRO A O 1
ATOM 592 N N . ASN A 1 76 ? 0.335 46.680 65.933 1.00 17.24 74 ASN A N 1
ATOM 593 C CA . ASN A 1 76 ? -0.557 47.160 64.883 1.00 19.19 74 ASN A CA 1
ATOM 594 C C . ASN A 1 76 ? 0.222 47.584 63.634 1.00 16.04 74 ASN A C 1
ATOM 595 O O . ASN A 1 76 ? -0.259 47.384 62.505 1.00 16.54 74 ASN A O 1
ATOM 600 N N . ARG A 1 77 ? 1.413 48.162 63.798 1.00 17.34 75 ARG A N 1
ATOM 601 C CA . ARG A 1 77 ? 2.190 48.614 62.639 1.00 17.78 75 ARG A CA 1
ATOM 602 C C . ARG A 1 77 ? 2.574 47.457 61.721 1.00 17.79 75 ARG A C 1
ATOM 603 O O . ARG A 1 77 ? 2.766 47.674 60.511 1.00 17.84 75 ARG A O 1
ATOM 611 N N . VAL A 1 78 ? 2.700 46.238 62.279 1.00 15.35 76 VAL A N 1
ATOM 612 C CA . VAL A 1 78 ? 2.992 45.035 61.496 1.00 15.72 76 VAL A CA 1
ATOM 613 C C . VAL A 1 78 ? 1.718 44.484 60.888 1.00 15.01 76 VAL A C 1
ATOM 614 O O . VAL A 1 78 ? 1.724 44.078 59.719 1.00 14.53 76 VAL A O 1
ATOM 618 N N . VAL A 1 79 ? 0.604 44.517 61.606 1.00 15.35 77 VAL A N 1
ATOM 619 C CA . VAL A 1 79 ? -0.679 44.104 61.052 1.00 14.67 77 VAL A CA 1
ATOM 620 C C . VAL A 1 79 ? -1.008 44.928 59.817 1.00 15.57 77 VAL A C 1
ATOM 621 O O . VAL A 1 79 ? -1.471 44.393 58.798 1.00 16.72 77 VAL A O 1
ATOM 625 N N . GLN A 1 80 ? -0.775 46.229 59.872 1.00 16.43 78 GLN A N 1
ATOM 626 C CA . GLN A 1 80 ? -1.160 47.147 58.812 1.00 16.97 78 GLN A CA 1
ATOM 627 C C . GLN A 1 80 ? -0.192 47.168 57.629 1.00 15.80 78 GLN A C 1
ATOM 628 O O . GLN A 1 80 ? -0.448 47.897 56.662 1.00 16.30 78 GLN A O 1
ATOM 634 N N . THR A 1 81 ? 0.914 46.424 57.675 1.00 14.67 79 THR A N 1
ATOM 635 C CA . THR A 1 81 ? 1.854 46.303 56.573 1.00 15.16 79 THR A CA 1
ATOM 636 C C . THR A 1 81 ? 1.966 44.847 56.169 1.00 14.40 79 THR A C 1
ATOM 637 O O . THR A 1 81 ? 1.469 44.471 55.103 1.00 16.15 79 THR A O 1
ATOM 641 N N . LEU A 1 82 ? 2.553 44.007 56.996 1.00 14.20 80 LEU A N 1
ATOM 642 C CA . LEU A 1 82 ? 2.899 42.654 56.599 1.00 13.21 80 LEU A CA 1
ATOM 643 C C . LEU A 1 82 ? 1.709 41.719 56.597 1.00 15.30 80 LEU A C 1
ATOM 644 O O . LEU A 1 82 ? 1.549 40.955 55.639 1.00 15.98 80 LEU A O 1
ATOM 649 N N . PHE A 1 83 ? 0.875 41.709 57.635 1.00 15.96 81 PHE A N 1
ATOM 650 C CA . PHE A 1 83 ? -0.036 40.576 57.836 1.00 16.70 81 PHE A CA 1
ATOM 651 C C . PHE A 1 83 ? -1.449 40.790 57.264 1.00 16.87 81 PHE A C 1
ATOM 652 O O . PHE A 1 83 ? -2.061 39.854 56.702 1.00 15.67 81 PHE A O 1
ATOM 660 N N . GLY A 1 84 ? -2.003 41.967 57.439 1.00 16.11 82 GLY A N 1
ATOM 661 C CA . GLY A 1 84 ? -3.417 42.148 57.256 1.00 16.17 82 GLY A CA 1
ATOM 662 C C . GLY A 1 84 ? -4.253 41.818 58.458 1.00 18.05 82 GLY A C 1
ATOM 663 O O . GLY A 1 84 ? -3.830 40.992 59.275 1.00 19.88 82 GLY A O 1
ATOM 664 N N . LYS A 1 85 ? -5.400 42.463 58.615 1.00 16.58 83 LYS A N 1
ATOM 665 C CA . LYS A 1 85 ? -6.237 42.205 59.754 1.00 16.93 83 LYS A CA 1
ATOM 666 C C . LYS A 1 85 ? -6.993 40.899 59.592 1.00 14.38 83 LYS A C 1
ATOM 667 O O . LYS A 1 85 ? -7.584 40.647 58.518 1.00 16.94 83 LYS A O 1
ATOM 673 N N . ASN A 1 86 ? -7.076 40.124 60.671 1.00 14.63 84 ASN A N 1
ATOM 674 C CA . ASN A 1 86 ? -7.915 38.941 60.803 1.00 14.68 84 ASN A CA 1
ATOM 675 C C . ASN A 1 86 ? -7.502 37.784 59.887 1.00 13.93 84 ASN A C 1
ATOM 676 O O . ASN A 1 86 ? -8.314 36.890 59.626 1.00 15.18 84 ASN A O 1
ATOM 681 N N . GLY A 1 87 ? -6.284 37.787 59.399 1.00 13.47 85 GLY A N 1
ATOM 682 C CA . GLY A 1 87 ? -5.714 36.670 58.681 1.00 13.43 85 GLY A CA 1
ATOM 683 C C . GLY A 1 87 ? -5.243 35.573 59.587 1.00 13.49 85 GLY A C 1
ATOM 684 O O . GLY A 1 87 ? -5.319 35.648 60.816 1.00 14.11 85 GLY A O 1
ATOM 685 N N . VAL A 1 88 ? -4.698 34.534 58.959 1.00 12.31 86 VAL A N 1
ATOM 686 C CA . VAL A 1 88 ? -4.336 33.309 59.662 1.00 13.31 86 VAL A CA 1
ATOM 687 C C . VAL A 1 88 ? -3.324 33.572 60.768 1.00 12.96 86 VAL A C 1
ATOM 688 O O . VAL A 1 88 ? -3.325 32.865 61.787 1.00 13.12 86 VAL A O 1
ATOM 692 N N . GLN A 1 89 ? -2.440 34.559 60.593 1.00 13.18 87 GLN A N 1
ATOM 693 C CA . GLN A 1 89 ? -1.430 34.866 61.611 1.00 11.69 87 GLN A CA 1
ATOM 694 C C . GLN A 1 89 ? -2.040 35.289 62.952 1.00 14.25 87 GLN A C 1
ATOM 695 O O . GLN A 1 89 ? -1.392 35.153 64.009 1.00 15.86 87 GLN A O 1
ATOM 701 N N . ALA A 1 90 ? -3.266 35.791 62.939 1.00 13.37 88 ALA A N 1
ATOM 702 C CA . ALA A 1 90 ? -3.936 36.331 64.115 1.00 17.14 88 ALA A CA 1
ATOM 703 C C . ALA A 1 90 ? -4.657 35.288 64.933 1.00 16.42 88 ALA A C 1
ATOM 704 O O . ALA A 1 90 ? -5.159 35.639 66.007 1.00 18.36 88 ALA A O 1
ATOM 706 N N . LEU A 1 91 ? -4.795 34.076 64.435 1.00 14.02 89 LEU A N 1
ATOM 707 C CA . LEU A 1 91 ? -5.735 33.114 64.983 1.00 11.96 89 LEU A CA 1
ATOM 708 C C . LEU A 1 91 ? -5.077 32.115 65.915 1.00 12.64 89 LEU A C 1
ATOM 709 O O . LEU A 1 91 ? -3.875 31.837 65.840 1.00 13.27 89 LEU A O 1
ATOM 714 N N . ASP A 1 92 ? -5.922 31.535 66.771 1.00 13.42 90 ASP A N 1
ATOM 715 C CA . ASP A 1 92 ? -5.566 30.476 67.709 1.00 13.88 90 ASP A CA 1
ATOM 716 C C . ASP A 1 92 ? -6.593 29.341 67.635 1.00 14.62 90 ASP A C 1
ATOM 717 O O . ASP A 1 92 ? -7.668 29.454 67.033 1.00 13.75 90 ASP A O 1
ATOM 722 N N . GLY A 1 93 ? -6.233 28.214 68.228 1.00 15.03 91 GLY A N 1
ATOM 723 C CA . GLY A 1 93 ? -7.163 27.125 68.479 1.00 15.30 91 GLY A CA 1
ATOM 724 C C . GLY A 1 93 ? -7.711 26.454 67.238 1.00 14.27 91 GLY A C 1
ATOM 725 O O . GLY A 1 93 ? -7.043 26.303 66.223 1.00 14.57 91 GLY A O 1
ATOM 726 N N . GLN A 1 94 ? -8.938 25.964 67.365 1.00 16.12 92 GLN A N 1
ATOM 727 C CA . GLN A 1 94 ? -9.589 25.302 66.229 1.00 15.50 92 GLN A CA 1
ATOM 728 C C . GLN A 1 94 ? -9.867 26.261 65.080 1.00 13.85 92 GLN A C 1
ATOM 729 O O . GLN A 1 94 ? -9.849 25.837 63.905 1.00 14.35 92 GLN A O 1
ATOM 735 N N . THR A 1 95 ? -10.130 27.532 65.399 1.00 14.00 93 THR A N 1
ATOM 736 C CA . THR A 1 95 ? -10.300 28.544 64.341 1.00 13.91 93 THR A CA 1
ATOM 737 C C . THR A 1 95 ? -9.022 28.650 63.506 1.00 13.51 93 THR A C 1
ATOM 738 O O . THR A 1 95 ? -9.063 28.602 62.270 1.00 14.18 93 THR A O 1
ATOM 742 N N . HIS A 1 96 ? -7.867 28.706 64.168 1.00 12.64 94 HIS A N 1
ATOM 743 C CA . HIS A 1 96 ? -6.603 28.666 63.423 1.00 12.93 94 HIS A CA 1
ATOM 744 C C . HIS A 1 96 ? -6.458 27.387 62.625 1.00 13.78 94 HIS A C 1
ATOM 745 O O . HIS A 1 96 ? -6.068 27.421 61.452 1.00 13.35 94 HIS A O 1
ATOM 752 N N . LYS A 1 97 ? -6.700 26.235 63.251 1.00 13.43 95 LYS A N 1
ATOM 753 C CA . LYS A 1 97 ? -6.484 24.964 62.568 1.00 13.70 95 LYS A CA 1
ATOM 754 C C . LYS A 1 97 ? -7.282 24.913 61.273 1.00 13.11 95 LYS A C 1
ATOM 755 O O . LYS A 1 97 ? -6.766 24.492 60.228 1.00 14.23 95 LYS A O 1
ATOM 761 N N . HIS A 1 98 ? -8.542 25.309 61.335 1.00 13.96 96 HIS A N 1
ATOM 762 C CA . HIS A 1 98 ? -9.407 25.266 60.153 1.00 13.35 96 HIS A CA 1
ATOM 763 C C . HIS A 1 98 ? -8.966 26.237 59.067 1.00 13.53 96 HIS A C 1
ATOM 764 O O . HIS A 1 98 ? -9.012 25.899 57.882 1.00 14.72 96 HIS A O 1
ATOM 771 N N . ARG A 1 99 ? -8.570 27.457 59.431 1.00 12.31 97 ARG A N 1
ATOM 772 C CA . ARG A 1 99 ? -8.053 28.410 58.454 1.00 11.35 97 ARG A CA 1
ATOM 773 C C . ARG A 1 99 ? -6.762 27.907 57.848 1.00 12.23 97 ARG A C 1
ATOM 774 O O . ARG A 1 99 ? -6.540 28.050 56.640 1.00 13.88 97 ARG A O 1
ATOM 782 N N . LYS A 1 100 ? -5.874 27.364 58.667 1.00 11.86 98 LYS A N 1
ATOM 783 C CA . LYS A 1 100 ? -4.606 26.846 58.149 1.00 11.67 98 LYS A CA 1
ATOM 784 C C . LYS A 1 100 ? -4.819 25.708 57.160 1.00 14.02 98 LYS A C 1
ATOM 785 O O . LYS A 1 100 ? -4.045 25.563 56.198 1.00 13.85 98 LYS A O 1
ATOM 791 N N . GLU A 1 101 ? -5.841 24.873 57.380 1.00 13.93 99 GLU A N 1
ATOM 792 C CA . GLU A 1 101 ? -6.150 23.815 56.416 1.00 16.12 99 GLU A CA 1
ATOM 793 C C . GLU A 1 101 ? -6.490 24.384 55.039 1.00 14.46 99 GLU A C 1
ATOM 794 O O . GLU A 1 101 ? -6.102 23.787 54.021 1.00 15.79 99 GLU A O 1
ATOM 800 N N . MET A 1 102 ? -7.146 25.545 54.983 1.00 13.24 100 MET A N 1
ATOM 801 C CA . MET A 1 102 ? -7.391 26.205 53.694 1.00 12.85 100 MET A CA 1
ATOM 802 C C . MET A 1 102 ? -6.082 26.507 52.978 1.00 15.98 100 MET A C 1
ATOM 803 O O . MET A 1 102 ? -5.920 26.221 51.784 1.00 15.82 100 MET A O 1
ATOM 808 N N . PHE A 1 103 ? -5.101 27.061 53.714 1.00 12.35 101 PHE A N 1
ATOM 809 C CA . PHE A 1 103 ? -3.808 27.334 53.082 1.00 11.13 101 PHE A CA 1
ATOM 810 C C . PHE A 1 103 ? -3.100 26.057 52.649 1.00 14.25 101 PHE A C 1
ATOM 811 O O . PHE A 1 103 ? -2.483 26.018 51.575 1.00 17.19 101 PHE A O 1
ATOM 819 N N . MET A 1 104 ? -3.106 25.010 53.485 1.00 13.06 102 MET A N 1
ATOM 820 C CA . MET A 1 104 ? -2.391 23.798 53.153 1.00 14.39 102 MET A CA 1
ATOM 821 C C . MET A 1 104 ? -3.038 23.059 51.986 1.00 17.82 102 MET A C 1
ATOM 822 O O . MET A 1 104 ? -2.344 22.342 51.262 1.00 18.33 102 MET A O 1
ATOM 827 N N . SER A 1 105 ? -4.303 23.312 51.738 1.00 16.69 103 SER A N 1
ATOM 828 C CA . SER A 1 105 ? -5.045 22.613 50.697 1.00 19.95 103 SER A CA 1
ATOM 829 C C . SER A 1 105 ? -4.593 22.955 49.291 1.00 23.86 103 SER A C 1
ATOM 830 O O . SER A 1 105 ? -4.945 22.214 48.361 1.00 25.53 103 SER A O 1
ATOM 833 N N . ILE A 1 106 ? -3.916 24.089 49.080 1.00 18.47 104 ILE A N 1
ATOM 834 C CA . ILE A 1 106 ? -3.412 24.454 47.760 1.00 18.87 104 ILE A CA 1
ATOM 835 C C . ILE A 1 106 ? -1.992 23.965 47.533 1.00 22.17 104 ILE A C 1
ATOM 836 O O . ILE A 1 106 ? -1.419 24.268 46.478 1.00 24.80 104 ILE A O 1
ATOM 841 N N . MET A 1 107 ? -1.401 23.272 48.499 1.00 20.76 105 MET A N 1
ATOM 842 C CA . MET A 1 107 ? 0.015 22.894 48.495 1.00 25.27 105 MET A CA 1
ATOM 843 C C . MET A 1 107 ? 0.237 21.433 48.109 1.00 26.52 105 MET A C 1
ATOM 844 O O . MET A 1 107 ? 1.199 20.813 48.557 1.00 41.00 105 MET A O 1
ATOM 849 N N . SER A 1 108 ? -0.624 20.869 47.296 1.00 24.50 106 SER A N 1
ATOM 850 C CA . SER A 1 108 ? -0.545 19.450 46.957 1.00 23.42 106 SER A CA 1
ATOM 851 C C . SER A 1 108 ? 0.481 19.209 45.856 1.00 30.25 106 SER A C 1
ATOM 852 O O . SER A 1 108 ? 0.911 20.137 45.171 1.00 23.97 106 SER A O 1
ATOM 855 N N . PRO A 1 109 ? 0.878 17.943 45.638 1.00 28.92 107 PRO A N 1
ATOM 856 C CA . PRO A 1 109 ? 1.850 17.661 44.563 1.00 24.55 107 PRO A CA 1
ATOM 857 C C . PRO A 1 109 ? 1.467 18.231 43.202 1.00 19.94 107 PRO A C 1
ATOM 858 O O . PRO A 1 109 ? 2.318 18.827 42.525 1.00 24.44 107 PRO A O 1
ATOM 862 N N . ASP A 1 110 ? 0.220 18.069 42.774 1.00 20.80 108 ASP A N 1
ATOM 863 C CA . ASP A 1 110 ? -0.151 18.548 41.445 1.00 23.92 108 ASP A CA 1
ATOM 864 C C . ASP A 1 110 ? -0.056 20.063 41.369 1.00 23.26 108 ASP A C 1
ATOM 865 O O . ASP A 1 110 ? 0.308 20.620 40.332 1.00 23.94 108 ASP A O 1
ATOM 870 N N . GLU A 1 111 ? -0.442 20.760 42.443 1.00 21.18 109 GLU A N 1
ATOM 871 C CA . GLU A 1 111 ? -0.404 22.218 42.425 1.00 17.60 109 GLU A CA 1
ATOM 872 C C . GLU A 1 111 ? 1.020 22.751 42.484 1.00 19.36 109 GLU A C 1
ATOM 873 O O . GLU A 1 111 ? 1.312 23.796 41.876 1.00 16.89 109 GLU A O 1
ATOM 879 N N . LEU A 1 112 ? 1.908 22.073 43.205 1.00 19.70 110 LEU A N 1
ATOM 880 C CA . LEU A 1 112 ? 3.300 22.504 43.220 1.00 22.54 110 LEU A CA 1
ATOM 881 C C . LEU A 1 112 ? 3.971 22.267 41.871 1.00 20.92 110 LEU A C 1
ATOM 882 O O . LEU A 1 112 ? 4.810 23.070 41.455 1.00 19.50 110 LEU A O 1
ATOM 887 N N . GLU A 1 113 ? 3.606 21.185 41.168 1.00 23.90 111 GLU A N 1
ATOM 888 C CA . GLU A 1 113 ? 4.085 21.016 39.797 1.00 24.18 111 GLU A CA 1
ATOM 889 C C . GLU A 1 113 ? 3.609 22.155 38.897 1.00 18.27 111 GLU A C 1
ATOM 890 O O . GLU A 1 113 ? 4.377 22.644 38.067 1.00 21.55 111 GLU A O 1
ATOM 896 N N . LYS A 1 114 ? 2.347 22.574 39.019 1.00 19.45 112 LYS A N 1
ATOM 897 C CA . LYS A 1 114 ? 1.864 23.746 38.282 1.00 18.85 112 LYS A CA 1
ATOM 898 C C . LYS A 1 114 ? 2.703 24.984 38.597 1.00 19.53 112 LYS A C 1
ATOM 899 O O . LYS A 1 114 ? 3.074 25.743 37.690 1.00 19.75 112 LYS A O 1
ATOM 905 N N . LEU A 1 115 ? 3.017 25.185 39.875 1.00 17.21 113 LEU A N 1
ATOM 906 C CA . LEU A 1 115 ? 3.844 26.313 40.291 1.00 16.76 113 LEU A CA 1
ATOM 907 C C . LEU A 1 115 ? 5.225 26.262 39.664 1.00 15.40 113 LEU A C 1
ATOM 908 O O . LEU A 1 115 ? 5.728 27.293 39.201 1.00 17.06 113 LEU A O 1
ATOM 913 N N . THR A 1 116 ? 5.886 25.109 39.717 1.00 16.26 114 THR A N 1
ATOM 914 C CA . THR A 1 116 ? 7.233 25.015 39.174 1.00 16.76 114 THR A CA 1
ATOM 915 C C . THR A 1 116 ? 7.248 25.238 37.662 1.00 19.46 114 THR A C 1
ATOM 916 O O . THR A 1 116 ? 8.147 25.906 37.158 1.00 20.10 114 THR A O 1
ATOM 920 N N . ASP A 1 117 ? 6.248 24.724 36.932 1.00 17.93 115 ASP A N 1
ATOM 921 C CA . ASP A 1 117 ? 6.134 24.986 35.491 1.00 20.34 115 ASP A CA 1
ATOM 922 C C . ASP A 1 117 ? 5.992 26.478 35.203 1.00 17.29 115 ASP A C 1
ATOM 923 O O . ASP A 1 117 ? 6.652 27.022 34.307 1.00 18.82 115 ASP A O 1
ATOM 928 N N . ILE A 1 118 ? 5.111 27.171 35.937 1.00 16.39 116 ILE A N 1
ATOM 929 C CA . ILE A 1 118 ? 4.948 28.609 35.762 1.00 15.38 116 ILE A CA 1
ATOM 930 C C . ILE A 1 118 ? 6.247 29.345 36.062 1.00 16.77 116 ILE A C 1
ATOM 931 O O . ILE A 1 118 ? 6.641 30.276 35.353 1.00 16.77 116 ILE A O 1
ATOM 936 N N . THR A 1 119 ? 6.896 28.975 37.159 1.00 16.17 117 THR A N 1
ATOM 937 C CA . THR A 1 119 ? 8.094 29.686 37.580 1.00 17.92 117 THR A CA 1
ATOM 938 C C . THR A 1 119 ? 9.155 29.587 36.483 1.00 14.92 117 THR A C 1
ATOM 939 O O . THR A 1 119 ? 9.841 30.564 36.176 1.00 14.80 117 THR A O 1
ATOM 943 N N . LYS A 1 120 ? 9.331 28.386 35.929 1.00 16.36 118 LYS A N 1
ATOM 944 C CA . LYS A 1 120 ? 10.298 28.195 34.845 1.00 17.09 118 LYS A CA 1
ATOM 945 C C . LYS A 1 120 ? 9.973 29.062 33.635 1.00 18.55 118 LYS A C 1
ATOM 946 O O . LYS A 1 120 ? 10.854 29.726 33.072 1.00 18.49 118 LYS A O 1
ATOM 952 N N . LYS A 1 121 ? 8.707 29.075 33.227 1.00 17.22 119 LYS A N 1
ATOM 953 C CA . LYS A 1 121 ? 8.317 29.896 32.089 1.00 18.53 119 LYS A CA 1
ATOM 954 C C . LYS A 1 121 ? 8.584 31.368 32.341 1.00 18.42 119 LYS A C 1
ATOM 955 O O . LYS A 1 121 ? 9.000 32.100 31.436 1.00 18.79 119 LYS A O 1
ATOM 961 N N . GLN A 1 122 ? 8.301 31.859 33.564 1.00 16.56 120 GLN A N 1
ATOM 962 C CA . GLN A 1 122 ? 8.484 33.285 33.820 1.00 15.48 120 GLN A CA 1
ATOM 963 C C . GLN A 1 122 ? 9.980 33.643 33.885 1.00 16.45 120 GLN A C 1
ATOM 964 O O . GLN A 1 122 ? 10.368 34.752 33.490 1.00 15.88 120 GLN A O 1
ATOM 970 N N . TRP A 1 123 ? 10.816 32.728 34.383 1.00 15.99 121 TRP A N 1
ATOM 971 C CA . TRP A 1 123 ? 12.265 32.934 34.266 1.00 18.06 121 TRP A CA 1
ATOM 972 C C . TRP A 1 123 ? 12.680 33.056 32.801 1.00 19.06 121 TRP A C 1
ATOM 973 O O . TRP A 1 123 ? 13.453 33.950 32.451 1.00 19.47 121 TRP A O 1
ATOM 984 N N . GLU A 1 124 ? 12.182 32.171 31.940 1.00 17.83 122 GLU A N 1
ATOM 985 C CA . GLU A 1 124 ? 12.557 32.219 30.507 1.00 18.53 122 GLU A CA 1
ATOM 986 C C . GLU A 1 124 ? 12.195 33.554 29.884 1.00 22.80 122 GLU A C 1
ATOM 987 O O . GLU A 1 124 ? 13.001 34.151 29.143 1.00 19.58 122 GLU A O 1
ATOM 993 N N . ILE A 1 125 ? 10.999 34.051 30.190 1.00 17.63 123 ILE A N 1
ATOM 994 C CA . ILE A 1 125 ? 10.531 35.348 29.711 1.00 17.16 123 ILE A CA 1
ATOM 995 C C . ILE A 1 125 ? 11.449 36.470 30.177 1.00 23.40 123 ILE A C 1
ATOM 996 O O . ILE A 1 125 ? 11.813 37.368 29.410 1.00 21.06 123 ILE A O 1
ATOM 1001 N N . ALA A 1 126 ? 11.792 36.461 31.461 1.00 19.06 124 ALA A N 1
ATOM 1002 C CA . ALA A 1 126 ? 12.646 37.504 32.007 1.00 24.48 124 ALA A CA 1
ATOM 1003 C C . ALA A 1 126 ? 14.026 37.468 31.367 1.00 18.87 124 ALA A C 1
ATOM 1004 O O . ALA A 1 126 ? 14.555 38.510 30.976 1.00 19.26 124 ALA A O 1
ATOM 1006 N N . VAL A 1 127 ? 14.592 36.283 31.213 1.00 17.41 125 VAL A N 1
ATOM 1007 C CA . VAL A 1 127 ? 15.928 36.157 30.639 1.00 19.93 125 VAL A CA 1
ATOM 1008 C C . VAL A 1 127 ? 15.935 36.673 29.209 1.00 18.99 125 VAL A C 1
ATOM 1009 O O . VAL A 1 127 ? 16.877 37.351 28.790 1.00 20.05 125 VAL A O 1
ATOM 1013 N N . ASP A 1 128 ? 14.885 36.379 28.449 1.00 20.89 126 ASP A N 1
ATOM 1014 C CA . ASP A 1 128 ? 14.826 36.891 27.086 1.00 22.31 126 ASP A CA 1
ATOM 1015 C C . ASP A 1 128 ? 14.821 38.409 27.074 1.00 21.80 126 ASP A C 1
ATOM 1016 O O . ASP A 1 128 ? 15.443 39.035 26.198 1.00 24.56 126 ASP A O 1
ATOM 1021 N N . LYS A 1 129 ? 14.088 39.021 28.005 1.00 20.43 127 LYS A N 1
ATOM 1022 C CA . LYS A 1 129 ? 14.078 40.468 28.166 1.00 18.32 127 LYS A CA 1
ATOM 1023 C C . LYS A 1 129 ? 15.471 40.982 28.542 1.00 22.27 127 LYS A C 1
ATOM 1024 O O . LYS A 1 129 ? 15.967 41.955 27.967 1.00 23.98 127 LYS A O 1
ATOM 1030 N N . TRP A 1 130 ? 16.122 40.331 29.500 1.00 18.98 128 TRP A N 1
ATOM 1031 C CA . TRP A 1 130 ? 17.396 40.837 29.982 1.00 20.04 128 TRP A CA 1
ATOM 1032 C C . TRP A 1 130 ? 18.479 40.750 28.913 1.00 21.82 128 TRP A C 1
ATOM 1033 O O . TRP A 1 130 ? 19.433 41.534 28.929 1.00 22.65 128 TRP A O 1
ATOM 1044 N N . GLU A 1 131 ? 18.372 39.769 28.017 1.00 21.27 129 GLU A N 1
ATOM 1045 C CA . GLU A 1 131 ? 19.374 39.604 26.970 1.00 21.74 129 GLU A CA 1
ATOM 1046 C C . GLU A 1 131 ? 19.402 40.796 26.033 1.00 24.47 129 GLU A C 1
ATOM 1047 O O . GLU A 1 131 ? 20.450 41.080 25.444 1.00 28.24 129 GLU A O 1
ATOM 1053 N N . GLN A 1 132 ? 18.289 41.503 25.891 1.00 24.94 130 GLN A N 1
ATOM 1054 C CA . GLN A 1 132 ? 18.210 42.702 25.065 1.00 30.30 130 GLN A CA 1
ATOM 1055 C C . GLN A 1 132 ? 18.442 43.971 25.880 1.00 28.60 130 GLN A C 1
ATOM 1056 O O . GLN A 1 132 ? 18.271 45.084 25.369 1.00 32.49 130 GLN A O 1
ATOM 1062 N N . MET A 1 133 ? 18.795 43.828 27.154 1.00 26.33 131 MET A N 1
ATOM 1063 C CA . MET A 1 133 ? 19.137 44.950 28.005 1.00 21.76 131 MET A CA 1
ATOM 1064 C C . MET A 1 133 ? 20.653 44.980 28.171 1.00 23.38 131 MET A C 1
ATOM 1065 O O . MET A 1 133 ? 21.368 44.074 27.730 1.00 32.73 131 MET A O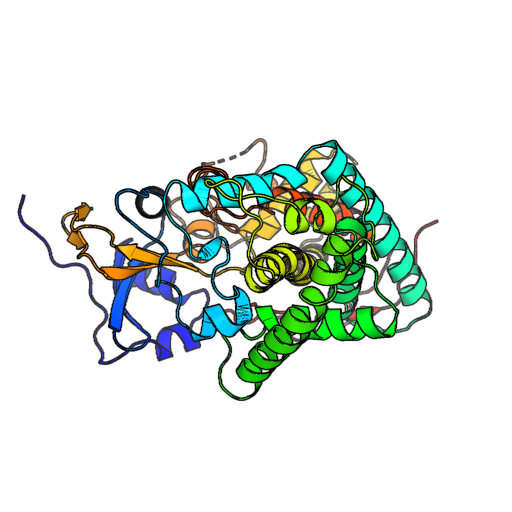 1
ATOM 1070 N N . ASP A 1 134 ? 21.148 46.016 28.843 1.00 23.92 132 ASP A N 1
ATOM 1071 C CA . ASP A 1 134 ? 22.553 46.080 29.219 1.00 30.38 132 ASP A CA 1
ATOM 1072 C C . ASP A 1 134 ? 22.705 45.648 30.681 1.00 25.90 132 ASP A C 1
ATOM 1073 O O . ASP A 1 134 ? 23.021 44.487 30.955 1.00 26.27 132 ASP A O 1
ATOM 1078 N N . LYS A 1 135 ? 22.464 46.560 31.615 1.00 25.49 133 LYS A N 1
ATOM 1079 C CA . LYS A 1 135 ? 22.465 46.254 33.039 1.00 23.79 133 LYS A CA 1
ATOM 1080 C C . LYS A 1 135 ? 21.059 45.863 33.469 1.00 21.60 133 LYS A C 1
ATOM 1081 O O . LYS A 1 135 ? 20.057 46.373 32.964 1.00 23.30 133 LYS A O 1
ATOM 1087 N N . VAL A 1 136 ? 21.006 44.976 34.453 1.00 23.25 134 VAL A N 1
ATOM 1088 C CA . VAL A 1 136 ? 19.770 44.389 34.951 1.00 19.69 134 VAL A CA 1
ATOM 1089 C C . VAL A 1 136 ? 19.870 44.383 36.471 1.00 17.86 134 VAL A C 1
ATOM 1090 O O . VAL A 1 136 ? 20.850 43.899 37.020 1.00 20.64 134 VAL A O 1
ATOM 1094 N N . ILE A 1 137 ? 18.828 44.874 37.122 1.00 19.42 135 ILE A N 1
ATOM 1095 C CA . ILE A 1 137 ? 18.803 44.950 38.582 1.00 17.11 135 ILE A CA 1
ATOM 1096 C C . ILE A 1 137 ? 18.026 43.725 39.067 1.00 16.41 135 ILE A C 1
ATOM 1097 O O . ILE A 1 137 ? 16.795 43.691 39.005 1.00 17.66 135 ILE A O 1
ATOM 1102 N N . LEU A 1 138 ? 18.763 42.712 39.511 1.00 17.35 136 LEU A N 1
ATOM 1103 C CA . LEU A 1 138 ? 18.155 41.409 39.779 1.00 16.41 136 LEU A CA 1
ATOM 1104 C C . LEU A 1 138 ? 17.023 41.479 40.816 1.00 18.64 136 LEU A C 1
ATOM 1105 O O . LEU A 1 138 ? 15.974 40.869 40.634 1.00 16.61 136 LEU A O 1
ATOM 1110 N N . TYR A 1 139 ? 17.190 42.229 41.910 1.00 16.15 137 TYR A N 1
ATOM 1111 C CA . TYR A 1 139 ? 16.141 42.200 42.938 1.00 14.95 137 TYR A CA 1
ATOM 1112 C C . TYR A 1 139 ? 14.815 42.698 42.378 1.00 16.17 137 TYR A C 1
ATOM 1113 O O . TYR A 1 139 ? 13.769 42.106 42.631 1.00 15.56 137 TYR A O 1
ATOM 1122 N N . GLU A 1 140 ? 14.846 43.800 41.645 1.00 17.44 138 GLU A N 1
ATOM 1123 C CA . GLU A 1 140 ? 13.636 44.388 41.117 1.00 16.86 138 GLU A CA 1
ATOM 1124 C C . GLU A 1 140 ? 13.038 43.502 40.028 1.00 16.31 138 GLU A C 1
ATOM 1125 O O . GLU A 1 140 ? 11.828 43.301 39.973 1.00 17.16 138 GLU A O 1
ATOM 1131 N N . GLU A 1 141 ? 13.896 42.941 39.182 1.00 15.80 139 GLU A N 1
ATOM 1132 C CA . GLU A 1 141 ? 13.395 42.077 38.115 1.00 15.76 139 GLU A CA 1
ATOM 1133 C C . GLU A 1 141 ? 12.842 40.771 38.681 1.00 16.06 139 GLU A C 1
ATOM 1134 O O . GLU A 1 141 ? 11.799 40.281 38.210 1.00 16.68 139 GLU A O 1
ATOM 1140 N N . ALA A 1 142 ? 13.461 40.248 39.752 1.00 16.29 140 ALA A N 1
ATOM 1141 C CA . ALA A 1 142 ? 12.995 39.020 40.373 1.00 15.72 140 ALA A CA 1
ATOM 1142 C C . ALA A 1 142 ? 11.659 39.224 41.080 1.00 14.25 140 ALA A C 1
ATOM 1143 O O . ALA A 1 142 ? 10.806 38.338 41.084 1.00 14.40 140 ALA A O 1
ATOM 1145 N N . LYS A 1 143 ? 11.433 40.400 41.654 1.00 13.93 141 LYS A N 1
ATOM 1146 C CA . LYS A 1 143 ? 10.125 40.663 42.234 1.00 15.41 141 LYS A CA 1
ATOM 1147 C C . LYS A 1 143 ? 9.042 40.565 41.167 1.00 15.15 141 LYS A C 1
ATOM 1148 O O . LYS A 1 143 ? 7.943 40.114 41.438 1.00 14.90 141 LYS A O 1
ATOM 1154 N N . GLU A 1 144 ? 9.326 41.094 39.961 1.00 15.34 142 GLU A N 1
ATOM 1155 C CA . GLU A 1 144 ? 8.366 41.021 38.856 1.00 16.61 142 GLU A CA 1
ATOM 1156 C C . GLU A 1 144 ? 8.173 39.594 38.358 1.00 15.16 142 GLU A C 1
ATOM 1157 O O . GLU A 1 144 ? 7.037 39.180 38.124 1.00 14.64 142 GLU A O 1
ATOM 1163 N N . ILE A 1 145 ? 9.249 38.819 38.210 1.00 13.71 143 ILE A N 1
ATOM 1164 C CA . ILE A 1 145 ? 9.089 37.386 37.920 1.00 14.13 143 ILE A CA 1
ATOM 1165 C C . ILE A 1 145 ? 8.116 36.743 38.903 1.00 14.25 143 ILE A C 1
ATOM 1166 O O . ILE A 1 145 ? 7.211 35.989 38.528 1.00 14.55 143 ILE A O 1
ATOM 1171 N N . MET A 1 146 ? 8.345 36.997 40.199 1.00 14.07 144 MET A N 1
ATOM 1172 C CA . MET A 1 146 ? 7.571 36.340 41.245 1.00 13.55 144 MET A CA 1
ATOM 117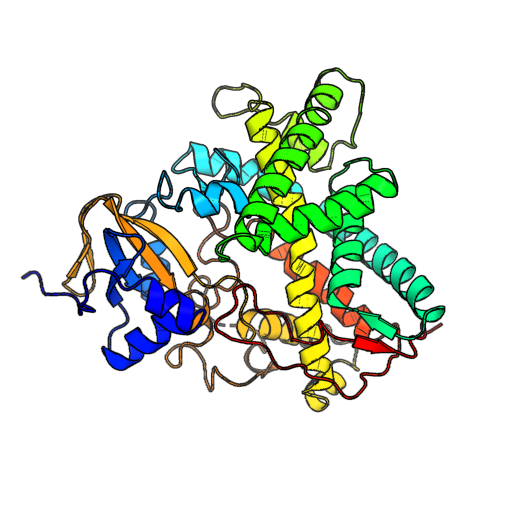3 C C . MET A 1 146 ? 6.151 36.866 41.311 1.00 12.21 144 MET A C 1
ATOM 1174 O O . MET A 1 146 ? 5.219 36.098 41.573 1.00 13.59 144 MET A O 1
ATOM 1179 N N . CYS A 1 147 ? 5.942 38.155 41.018 1.00 12.94 145 CYS A N 1
ATOM 1180 C CA . CYS A 1 147 ? 4.574 38.676 40.956 1.00 13.11 145 CYS A CA 1
ATOM 1181 C C . CYS A 1 147 ? 3.779 38.047 39.808 1.00 14.16 145 CYS A C 1
ATOM 1182 O O . CYS A 1 147 ? 2.634 37.612 39.993 1.00 14.35 145 CYS A O 1
ATOM 1185 N N . ARG A 1 148 ? 4.397 37.938 38.635 1.00 14.99 146 ARG A N 1
ATOM 1186 C CA . ARG A 1 148 ? 3.700 37.292 37.519 1.00 14.62 146 ARG A CA 1
ATOM 1187 C C . ARG A 1 148 ? 3.414 35.824 37.818 1.00 13.38 146 ARG A C 1
ATOM 1188 O O . ARG A 1 148 ? 2.331 35.308 37.506 1.00 15.60 146 ARG A O 1
ATOM 1196 N N . THR A 1 149 ? 4.393 35.123 38.409 1.00 14.57 147 THR A N 1
ATOM 1197 C CA . THR A 1 149 ? 4.220 33.744 38.829 1.00 14.43 147 THR A CA 1
ATOM 1198 C C . THR A 1 149 ? 3.073 33.620 39.818 1.00 15.37 147 THR A C 1
ATOM 1199 O O . THR A 1 149 ? 2.203 32.766 39.673 1.00 14.89 147 THR A O 1
ATOM 1203 N N . ALA A 1 150 ? 3.083 34.458 40.863 1.00 13.83 148 ALA A N 1
ATOM 1204 C CA . ALA A 1 150 ? 2.053 34.380 41.895 1.00 14.41 148 ALA A CA 1
ATOM 1205 C C . ALA A 1 150 ? 0.670 34.564 41.321 1.00 13.95 148 ALA A C 1
ATOM 1206 O O . ALA A 1 150 ? -0.241 33.822 41.670 1.00 14.19 148 ALA A O 1
ATOM 1208 N N . CYS A 1 151 ? 0.475 35.602 40.512 1.00 15.75 149 CYS A N 1
ATOM 1209 C CA . CYS A 1 151 ? -0.863 35.860 39.977 1.00 15.96 149 CYS A CA 1
ATOM 1210 C C . CYS A 1 151 ? -1.320 34.697 39.100 1.00 14.62 149 CYS A C 1
ATOM 1211 O O . CYS A 1 151 ? -2.465 34.246 39.201 1.00 15.89 149 CYS A O 1
ATOM 1214 N N . GLN A 1 152 ? -0.459 34.215 38.213 1.00 14.59 150 GLN A N 1
ATOM 1215 C CA . GLN A 1 152 ? -0.860 33.088 37.360 1.00 15.43 150 GLN A CA 1
ATOM 1216 C C . GLN A 1 152 ? -1.190 31.849 38.185 1.00 15.81 150 GLN A C 1
ATOM 1217 O O . GLN A 1 152 ? -2.239 31.207 37.987 1.00 18.00 150 GLN A O 1
ATOM 1223 N N . TRP A 1 153 ? -0.337 31.505 39.159 1.00 16.29 151 TRP A N 1
ATOM 1224 C CA . TRP A 1 153 ? -0.571 30.320 39.953 1.00 15.85 151 TRP A CA 1
ATOM 1225 C C . TRP A 1 153 ? -1.829 30.447 40.805 1.00 15.78 151 TRP A C 1
ATOM 1226 O O . TRP A 1 153 ? -2.552 29.465 41.015 1.00 17.69 151 TRP A O 1
ATOM 1237 N N . ALA A 1 154 ? -2.076 31.648 41.327 1.00 15.26 152 ALA A N 1
ATOM 1238 C CA . ALA A 1 154 ? -3.214 31.937 42.186 1.00 16.94 152 ALA A CA 1
ATOM 1239 C C . ALA A 1 154 ? -4.534 32.103 41.443 1.00 17.04 152 ALA A C 1
ATOM 1240 O O . ALA A 1 154 ? -5.581 32.155 42.081 1.00 16.90 152 ALA A O 1
ATOM 1242 N N . GLY A 1 155 ? -4.510 32.237 40.117 1.00 16.41 153 GLY A N 1
ATOM 1243 C CA . GLY A 1 155 ? -5.707 32.445 39.347 1.00 17.82 153 GLY A CA 1
ATOM 1244 C C . GLY A 1 155 ? -6.199 33.865 39.336 1.00 19.01 153 GLY A C 1
ATOM 1245 O O . GLY A 1 155 ? -7.388 34.109 39.105 1.00 18.71 153 GLY A O 1
ATOM 1246 N N . VAL A 1 156 ? -5.318 34.831 39.610 1.00 15.67 154 VAL A N 1
ATOM 1247 C CA . VAL A 1 156 ? -5.696 36.238 39.705 1.00 16.45 154 VAL A CA 1
ATOM 1248 C C . VAL A 1 156 ? -5.431 36.866 38.339 1.00 17.46 154 VAL A C 1
ATOM 1249 O O . VAL A 1 156 ? -4.259 36.964 37.934 1.00 18.30 154 VAL A O 1
ATOM 1253 N N . PRO A 1 157 ? -6.469 37.286 37.587 1.00 19.68 155 PRO A N 1
ATOM 1254 C CA . PRO A 1 157 ? -6.213 37.924 36.283 1.00 18.29 155 PRO A CA 1
ATOM 1255 C C . PRO A 1 157 ? -5.596 39.298 36.472 1.00 17.75 155 PRO A C 1
ATOM 1256 O O . PRO A 1 157 ? -5.988 40.043 37.369 1.00 23.58 155 PRO A O 1
ATOM 1260 N N . VAL A 1 158 ? -4.595 39.621 35.659 1.00 23.35 156 VAL A N 1
ATOM 1261 C CA . VAL A 1 158 ? -3.918 40.908 35.760 1.00 24.04 156 VAL A CA 1
ATOM 1262 C C . VAL A 1 158 ? -3.609 41.487 34.384 1.00 19.05 156 VAL A C 1
ATOM 1263 O O . VAL A 1 158 ? -3.060 40.806 33.511 1.00 25.19 156 VAL A O 1
ATOM 1267 N N . GLN A 1 159 ? -3.870 42.771 34.223 1.00 23.06 157 GLN A N 1
ATOM 1268 C CA . GLN A 1 159 ? -3.330 43.469 33.048 1.00 23.06 157 GLN A CA 1
ATOM 1269 C C . GLN A 1 159 ? -1.871 43.878 33.286 1.00 28.11 157 GLN A C 1
ATOM 1270 O O . GLN A 1 159 ? -1.384 43.824 34.400 1.00 23.64 157 GLN A O 1
ATOM 1276 N N . GLU A 1 160 ? -1.167 44.341 32.236 1.00 24.09 158 GLU A N 1
ATOM 1277 C CA . GLU A 1 160 ? 0.244 44.705 32.384 1.00 23.49 158 GLU A CA 1
ATOM 1278 C C . GLU A 1 160 ? 0.449 45.806 33.408 1.00 21.28 158 GLU A C 1
ATOM 1279 O O . GLU A 1 160 ? 1.374 45.723 34.243 1.00 25.16 158 GLU A O 1
ATOM 1285 N N . ASN A 1 161 ? -0.385 46.861 33.381 1.00 26.76 159 ASN A N 1
ATOM 1286 C CA . ASN A 1 161 ? -0.241 47.924 34.378 1.00 28.32 159 ASN A CA 1
ATOM 1287 C C . ASN A 1 161 ? -0.484 47.402 35.784 1.00 21.32 159 ASN A C 1
ATOM 1288 O O . ASN A 1 161 ? 0.072 47.918 36.758 1.00 25.93 159 ASN A O 1
ATOM 1293 N N . GLU A 1 162 ? -1.377 46.437 35.913 1.00 23.41 160 GLU A N 1
ATOM 1294 C CA . GLU A 1 162 ? -1.659 45.880 37.221 1.00 25.23 160 GLU A CA 1
ATOM 1295 C C . GLU A 1 162 ? -0.475 45.074 37.731 1.00 24.23 160 GLU A C 1
ATOM 1296 O O . GLU A 1 162 ? -0.174 45.109 38.932 1.00 24.75 160 GLU A O 1
ATOM 1302 N N . VAL A 1 163 ? 0.214 44.359 36.841 1.00 24.13 161 VAL A N 1
ATOM 1303 C CA . VAL A 1 163 ? 1.452 43.665 37.206 1.00 25.08 161 VAL A CA 1
ATOM 1304 C C . VAL A 1 163 ? 2.459 44.637 37.810 1.00 21.90 161 VAL A C 1
ATOM 1305 O O . VAL A 1 163 ? 3.050 44.372 38.873 1.00 19.23 161 VAL A O 1
ATOM 1309 N N . LYS A 1 164 ? 2.705 45.752 37.147 1.00 22.08 162 LYS A N 1
ATOM 1310 C CA . LYS A 1 164 ? 3.694 46.701 37.639 1.00 21.25 162 LYS A CA 1
ATOM 1311 C C . LYS A 1 164 ? 3.285 47.269 39.002 1.00 18.19 162 LYS A C 1
ATOM 1312 O O . LYS A 1 164 ? 4.116 47.388 39.932 1.00 19.13 162 LYS A O 1
ATOM 1318 N N . ARG A 1 165 ? 2.028 47.630 39.139 1.00 19.28 163 ARG A N 1
ATOM 1319 C CA . ARG A 1 165 ? 1.550 48.204 40.379 1.00 22.30 163 ARG A CA 1
ATOM 1320 C C . ARG A 1 165 ? 1.601 47.173 41.495 1.00 21.16 163 ARG A C 1
ATOM 1321 O O . ARG A 1 165 ? 2.057 47.486 42.599 1.00 17.67 163 ARG A O 1
ATOM 1329 N N . LEU A 1 166 ? 1.092 45.958 41.246 1.00 18.34 164 LEU A N 1
ATOM 1330 C CA . LEU A 1 166 ? 1.136 44.895 42.252 1.00 19.39 164 LEU A CA 1
ATOM 1331 C C . LEU A 1 166 ? 2.559 44.579 42.666 1.00 18.61 164 LEU A C 1
ATOM 1332 O O . LEU A 1 166 ? 2.835 44.332 43.855 1.00 16.31 164 LEU A O 1
ATOM 1337 N N . THR A 1 167 ? 3.492 44.557 41.722 1.00 14.68 165 THR A N 1
ATOM 1338 C CA . THR A 1 167 ? 4.862 44.221 42.087 1.00 14.69 165 THR A CA 1
ATOM 1339 C C . THR A 1 167 ? 5.388 45.245 43.089 1.00 17.23 165 THR A C 1
ATOM 1340 O O . THR A 1 167 ? 5.982 44.894 44.133 1.00 16.65 165 THR A O 1
ATOM 1344 N N . LYS A 1 168 ? 5.145 46.521 42.810 1.00 16.44 166 LYS A N 1
ATOM 1345 C CA . LYS A 1 168 ? 5.536 47.604 43.695 1.00 16.76 166 LYS A CA 1
ATOM 1346 C C . LYS A 1 168 ? 4.830 47.504 45.047 1.00 14.93 166 LYS A C 1
ATOM 1347 O O . LYS A 1 168 ? 5.473 47.625 46.098 1.00 17.66 166 LYS A O 1
ATOM 1353 N N . ASN A 1 169 ? 3.521 47.329 45.048 1.00 14.27 167 ASN A N 1
ATOM 1354 C CA . ASN A 1 169 ? 2.749 47.363 46.293 1.00 15.83 167 ASN A CA 1
ATOM 1355 C C . ASN A 1 169 ? 2.979 46.129 47.155 1.00 16.42 167 ASN A C 1
ATOM 1356 O O . ASN A 1 169 ? 3.104 46.241 48.383 1.00 15.24 167 ASN A O 1
ATOM 1361 N N . LEU A 1 170 ? 3.033 44.935 46.556 1.00 15.33 168 LEU A N 1
ATOM 1362 C CA . LEU A 1 170 ? 3.342 43.724 47.337 1.00 14.79 168 LEU A CA 1
ATOM 1363 C C . LEU A 1 170 ? 4.731 43.818 47.934 1.00 15.07 168 LEU A C 1
ATOM 1364 O O . LEU A 1 170 ? 4.952 43.472 49.110 1.00 14.87 168 LEU A O 1
ATOM 1369 N N . GLY A 1 171 ? 5.684 44.321 47.160 1.00 15.18 169 GLY A N 1
ATOM 1370 C CA . GLY A 1 171 ? 7.014 44.589 47.669 1.00 15.32 169 GLY A CA 1
ATOM 1371 C C . GLY A 1 171 ? 6.996 45.507 48.877 1.00 15.42 169 GLY A C 1
ATOM 1372 O O . GLY A 1 171 ? 7.663 45.243 49.886 1.00 15.54 169 GLY A O 1
ATOM 1373 N N . ALA A 1 172 ? 6.270 46.597 48.772 1.00 14.15 170 ALA A N 1
ATOM 1374 C CA . ALA A 1 172 ? 6.220 47.588 49.840 1.00 15.97 170 ALA A CA 1
ATOM 1375 C C . ALA A 1 172 ? 5.634 47.005 51.119 1.00 15.79 170 ALA A C 1
ATOM 1376 O O . ALA A 1 172 ? 6.031 47.392 52.228 1.00 15.83 170 ALA A O 1
ATOM 1378 N N . MET A 1 173 ? 4.713 46.084 51.018 1.00 14.25 171 MET A N 1
ATOM 1379 C CA . MET A 1 173 ? 4.085 45.512 52.196 1.00 14.87 171 MET A CA 1
ATOM 1380 C C . MET A 1 173 ? 5.101 44.836 53.083 1.00 15.55 171 MET A C 1
ATOM 1381 O O . MET A 1 173 ? 5.069 45.002 54.305 1.00 18.22 171 MET A O 1
ATOM 1386 N N . PHE A 1 174 ? 6.026 44.066 52.522 1.00 13.77 172 PHE A N 1
ATOM 1387 C CA . PHE A 1 174 ? 7.039 43.440 53.347 1.00 14.91 172 PHE A CA 1
ATOM 1388 C C . PHE A 1 174 ? 8.271 44.305 53.571 1.00 15.64 172 PHE A C 1
ATOM 1389 O O . PHE A 1 174 ? 8.891 44.227 54.644 1.00 16.39 172 PHE A O 1
ATOM 1397 N N . GLU A 1 175 ? 8.605 45.203 52.660 1.00 14.84 173 GLU A N 1
ATOM 1398 C CA . GLU A 1 175 ? 9.758 46.089 52.790 1.00 16.21 173 GLU A CA 1
ATOM 1399 C C . GLU A 1 175 ? 9.504 47.183 53.809 1.00 18.15 173 GLU A C 1
ATOM 1400 O O . GLU A 1 175 ? 10.485 47.769 54.289 1.00 20.39 173 GLU A O 1
ATOM 1406 N N . SER A 1 176 ? 8.256 47.395 54.192 1.00 16.00 174 SER A N 1
ATOM 1407 C CA A SER A 1 176 ? 7.854 48.460 55.099 0.54 17.49 174 SER A CA 1
ATOM 1408 C CA B SER A 1 176 ? 7.915 48.468 55.112 0.46 17.48 174 SER A CA 1
ATOM 1409 C C . SER A 1 176 ? 7.616 47.992 56.530 1.00 17.76 174 SER A C 1
ATOM 1410 O O . SER A 1 176 ? 7.492 48.839 57.431 1.00 16.36 174 SER A O 1
ATOM 1415 N N . ALA A 1 177 ? 7.516 46.683 56.761 1.00 17.43 175 ALA A N 1
ATOM 1416 C CA . ALA A 1 177 ? 7.016 46.166 58.025 1.00 16.99 175 ALA A CA 1
ATOM 1417 C C . ALA A 1 177 ? 7.914 46.488 59.219 1.00 16.46 175 ALA A C 1
ATOM 1418 O O . ALA A 1 177 ? 7.386 46.754 60.311 1.00 19.84 175 ALA A O 1
ATOM 1420 N N . ALA A 1 178 ? 9.217 46.529 59.002 1.00 15.39 176 ALA A N 1
ATOM 1421 C CA . ALA A 1 178 ? 10.185 46.893 60.037 1.00 15.10 176 ALA A CA 1
ATOM 1422 C C . ALA A 1 178 ? 10.787 48.275 59.793 1.00 20.12 176 ALA A C 1
ATOM 1423 O O . ALA A 1 178 ? 11.849 48.608 60.343 1.00 21.88 176 ALA A O 1
ATOM 1425 N N . ALA A 1 179 ? 10.159 49.069 58.950 1.00 18.40 177 ALA A N 1
ATOM 1426 C CA . ALA A 1 179 ? 10.611 50.407 58.622 1.00 16.41 177 ALA A CA 1
ATOM 1427 C C . ALA A 1 179 ? 9.936 51.428 59.537 1.00 15.85 177 ALA A C 1
ATOM 1428 O O . ALA A 1 179 ? 8.917 51.156 60.170 1.00 16.14 177 ALA A O 1
ATOM 1430 N N . VAL A 1 180 ? 10.512 52.643 59.517 1.00 18.02 178 VAL A N 1
ATOM 1431 C CA . VAL A 1 180 ? 9.978 53.806 60.214 1.00 17.56 178 VAL A CA 1
ATOM 1432 C C . VAL A 1 180 ? 9.576 54.889 59.205 1.00 18.28 178 VAL A C 1
ATOM 1433 O O . VAL A 1 180 ? 9.890 54.853 58.004 1.00 18.76 178 VAL A O 1
ATOM 1437 N N . GLY A 1 181 ? 8.787 55.815 59.686 1.00 15.28 179 GLY A N 1
ATOM 1438 C CA . GLY A 1 181 ? 8.640 57.066 58.974 1.00 15.79 179 GLY A CA 1
ATOM 1439 C C . GLY A 1 181 ? 7.954 56.944 57.629 1.00 16.07 179 GLY A C 1
ATOM 1440 O O . GLY A 1 181 ? 7.008 56.188 57.446 1.00 15.51 179 GLY A O 1
ATOM 1441 N N . LEU A 1 182 ? 8.414 57.769 56.685 1.00 14.83 180 LEU A N 1
ATOM 1442 C CA . LEU A 1 182 ? 7.836 57.810 55.339 1.00 16.60 180 LEU A CA 1
ATOM 1443 C C . LEU A 1 182 ? 7.807 56.439 54.678 1.00 14.56 180 LEU A C 1
ATOM 1444 O O . LEU A 1 182 ? 6.781 56.032 54.113 1.00 17.49 180 LEU A O 1
ATOM 1449 N N . LYS A 1 183 ? 8.931 55.711 54.737 1.00 15.43 181 LYS A N 1
ATOM 1450 C CA . LYS A 1 183 ? 9.012 54.382 54.109 1.00 16.62 181 LYS A CA 1
ATOM 1451 C C . LYS A 1 183 ? 7.970 53.418 54.664 1.00 18.85 181 LYS A C 1
ATOM 1452 O O . LYS A 1 183 ? 7.376 52.627 53.929 1.00 18.46 181 LYS A O 1
ATOM 1458 N N . HIS A 1 184 ? 7.717 53.469 55.970 1.00 14.96 182 HIS A N 1
ATOM 1459 C CA . HIS A 1 184 ? 6.723 52.606 56.587 1.00 14.39 182 HIS A CA 1
ATOM 1460 C C . HIS A 1 184 ? 5.351 52.862 55.992 1.00 15.06 182 HIS A C 1
ATOM 1461 O O . HIS A 1 184 ? 4.597 51.928 55.683 1.00 15.15 182 HIS A O 1
ATOM 1468 N N . TRP A 1 185 ? 4.990 54.129 55.833 1.00 14.94 183 TRP A N 1
ATOM 1469 C CA . TRP A 1 185 ? 3.673 54.467 55.324 1.00 15.69 183 TRP A CA 1
ATOM 1470 C C . TRP A 1 185 ? 3.443 54.061 53.869 1.00 16.34 183 TRP A C 1
ATOM 1471 O O . TRP A 1 185 ? 2.299 53.780 53.519 1.00 16.59 183 TRP A O 1
ATOM 1482 N N . LEU A 1 186 ? 4.503 53.978 53.078 1.00 15.40 184 LEU A N 1
ATOM 1483 C CA . LEU A 1 186 ? 4.349 53.446 51.720 1.00 16.03 184 LEU A CA 1
ATOM 1484 C C . LEU A 1 186 ? 3.705 52.081 51.773 1.00 18.01 184 LEU A C 1
ATOM 1485 O O . LEU A 1 186 ? 2.801 51.779 51.004 1.00 18.03 184 LEU A O 1
ATOM 1490 N N . GLY A 1 187 ? 4.139 51.247 52.716 1.00 15.98 185 GLY A N 1
ATOM 1491 C CA . GLY A 1 187 ? 3.590 49.907 52.813 1.00 17.20 185 GLY A CA 1
ATOM 1492 C C . GLY A 1 187 ? 2.162 49.863 53.317 1.00 15.40 185 GLY A C 1
ATOM 1493 O O . GLY A 1 187 ? 1.352 49.037 52.883 1.00 16.27 185 GLY A O 1
ATOM 1494 N N . ARG A 1 188 ? 1.809 50.764 54.245 1.00 15.52 186 ARG A N 1
ATOM 1495 C CA . ARG A 1 188 ? 0.432 50.853 54.693 1.00 14.88 186 ARG A CA 1
ATOM 1496 C C . ARG A 1 188 ? -0.509 51.214 53.532 1.00 15.04 186 ARG A C 1
ATOM 1497 O O . ARG A 1 188 ? -1.587 50.634 53.376 1.00 16.24 186 ARG A O 1
ATOM 1505 N N . HIS A 1 189 ? -0.122 52.203 52.733 1.00 16.45 187 HIS A N 1
ATOM 1506 C CA . HIS A 1 189 ? -0.966 52.609 51.630 1.00 15.54 187 HIS A CA 1
ATOM 1507 C C . HIS A 1 189 ? -1.020 51.531 50.560 1.00 13.92 187 HIS A C 1
ATOM 1508 O O . HIS A 1 189 ? -2.076 51.336 49.946 1.00 15.66 187 HIS A O 1
ATOM 1515 N N . ALA A 1 190 ? 0.102 50.851 50.323 1.00 16.11 188 ALA A N 1
ATOM 1516 C CA . ALA A 1 190 ? 0.119 49.742 49.347 1.00 14.75 188 ALA A CA 1
ATOM 1517 C C . ALA A 1 190 ? -0.885 48.656 49.741 1.00 15.92 188 ALA A C 1
ATOM 1518 O O . ALA A 1 190 ? -1.689 48.187 48.920 1.00 17.61 188 ALA A O 1
ATOM 1520 N N . ARG A 1 191 ? -0.858 48.262 51.022 1.00 16.77 189 ARG A N 1
ATOM 1521 C CA . ARG A 1 191 ? -1.801 47.272 51.525 1.00 14.82 189 ARG A CA 1
ATOM 1522 C C . ARG A 1 191 ? -3.242 47.727 51.370 1.00 16.92 189 ARG A C 1
ATOM 1523 O O . ARG A 1 191 ? -4.100 46.968 50.903 1.00 17.09 189 ARG A O 1
ATOM 1531 N N . ASN A 1 192 ? -3.534 48.981 51.726 1.00 17.07 190 ASN A N 1
ATOM 1532 C CA . ASN A 1 192 ? -4.897 49.468 51.597 1.00 19.16 190 ASN A CA 1
ATOM 1533 C C . ASN A 1 192 ? -5.374 49.354 50.149 1.00 18.27 190 ASN A C 1
ATOM 1534 O O . ASN A 1 192 ? -6.515 48.931 49.897 1.00 20.79 190 ASN A O 1
ATOM 1539 N N . TYR A 1 193 ? -4.507 49.710 49.190 1.00 16.99 191 TYR A N 1
ATOM 1540 C CA . TYR A 1 193 ? -4.928 49.727 47.793 1.00 18.47 191 TYR A CA 1
ATOM 1541 C C . TYR A 1 193 ? -5.225 48.323 47.310 1.00 16.50 191 TYR A C 1
ATOM 1542 O O . TYR A 1 193 ? -6.268 48.072 46.695 1.00 18.63 191 TYR A O 1
ATOM 1551 N N . GLU A 1 194 ? -4.337 47.370 47.615 1.00 17.04 192 GLU A N 1
ATOM 1552 C CA . GLU A 1 194 ? -4.511 46.028 47.071 1.00 17.24 192 GLU A CA 1
ATOM 1553 C C . GLU A 1 194 ? -5.598 45.250 47.791 1.00 16.63 192 GLU A C 1
ATOM 1554 O O . GLU A 1 194 ? -6.214 44.372 47.180 1.00 17.56 192 GLU A O 1
ATOM 1560 N N . GLU A 1 195 ? -5.844 45.541 49.079 1.00 17.89 193 GLU A N 1
ATOM 1561 C CA . GLU A 1 195 ? -6.979 44.926 49.762 1.00 18.01 193 GLU A CA 1
ATOM 1562 C C . GLU A 1 195 ? -8.275 45.270 49.055 1.00 20.34 193 GLU A C 1
ATOM 1563 O O . GLU A 1 195 ? -9.110 44.395 48.816 1.00 20.10 193 GLU A O 1
ATOM 1569 N N . ILE A 1 196 ? -8.439 46.534 48.692 1.00 18.87 194 ILE A N 1
ATOM 1570 C CA . ILE A 1 196 ? -9.670 46.944 48.017 1.00 19.52 194 ILE A CA 1
ATOM 1571 C C . ILE A 1 196 ? -9.778 46.289 46.640 1.00 17.39 194 ILE A C 1
ATOM 1572 O O . ILE A 1 196 ? -10.848 45.815 46.251 1.00 19.19 194 ILE A O 1
ATOM 1577 N N . TRP A 1 197 ? -8.663 46.213 45.910 1.00 18.14 195 TRP A N 1
ATOM 1578 C CA . TRP A 1 197 ? -8.639 45.605 44.586 1.00 19.00 195 TRP A CA 1
ATOM 1579 C C . TRP A 1 197 ? -8.969 44.117 44.654 1.00 19.63 195 TRP A C 1
ATOM 1580 O O . TRP A 1 197 ? -9.790 43.594 43.891 1.00 20.05 195 TRP A O 1
ATOM 1591 N N . ILE A 1 198 ? -8.322 43.408 45.574 1.00 18.91 196 ILE A N 1
ATOM 1592 C CA . ILE A 1 198 ? -8.590 41.985 45.716 1.00 16.19 196 ILE A CA 1
ATOM 1593 C C . ILE A 1 198 ? -10.002 41.739 46.239 1.00 16.73 196 ILE A C 1
ATOM 1594 O O . ILE A 1 198 ? -10.660 40.782 45.809 1.00 16.45 196 ILE A O 1
ATOM 1599 N N . GLU A 1 199 ? -10.505 42.598 47.143 1.00 16.89 197 GLU A N 1
ATOM 1600 C CA . GLU A 1 199 ? -11.892 42.460 47.611 1.00 17.15 197 GLU A CA 1
ATOM 1601 C C . GLU A 1 199 ? -12.880 42.530 46.443 1.00 17.03 197 GLU A C 1
ATOM 1602 O O . GLU A 1 199 ? -13.819 41.721 46.363 1.00 17.24 197 GLU A O 1
ATOM 1608 N N A GLU A 1 200 ? -12.684 43.482 45.538 0.44 18.99 198 GLU A N 1
ATOM 1609 N N B GLU A 1 200 ? -12.685 43.508 45.542 0.56 18.47 198 GLU A N 1
ATOM 1610 C CA A GLU A 1 200 ? -13.601 43.603 44.411 0.44 19.95 198 GLU A CA 1
ATOM 1611 C CA B GLU A 1 200 ? -13.555 43.625 44.368 0.56 19.95 198 GLU A CA 1
ATOM 1612 C C A GLU A 1 200 ? -13.511 42.387 43.497 0.44 20.91 198 GLU A C 1
ATOM 1613 C C B GLU A 1 200 ? -13.519 42.343 43.563 0.56 20.59 198 GLU A C 1
ATOM 1614 O O A GLU A 1 200 ? -14.519 41.949 42.938 0.44 18.92 198 GLU A O 1
ATOM 1615 O O B GLU A 1 200 ? -14.555 41.849 43.095 0.56 18.92 198 GLU A O 1
ATOM 1626 N N . LEU A 1 201 ? -12.310 41.829 43.320 1.00 19.33 199 LEU A N 1
ATOM 1627 C CA . LEU A 1 201 ? -12.157 40.619 42.542 1.00 16.86 199 LEU A CA 1
ATOM 1628 C C . LEU A 1 201 ? -12.889 39.438 43.187 1.00 19.16 199 LEU A C 1
ATOM 1629 O O . LEU A 1 201 ? -13.569 38.682 42.502 1.00 16.85 199 LEU A O 1
ATOM 1634 N N . ILE A 1 202 ? -12.765 39.257 44.509 1.00 16.59 200 ILE A N 1
ATOM 1635 C CA . ILE A 1 202 ? -13.488 38.200 45.210 1.00 15.50 200 ILE A CA 1
ATOM 1636 C C . ILE A 1 202 ? -14.999 38.373 45.064 1.00 16.55 200 ILE A C 1
ATOM 1637 O O . ILE A 1 202 ? -15.724 37.398 44.880 1.00 18.16 200 ILE A O 1
ATOM 1642 N N . ASP A 1 203 ? -15.485 39.602 45.185 1.00 17.30 201 ASP A N 1
ATOM 1643 C CA . ASP A 1 203 ? -16.911 39.846 44.927 1.00 18.10 201 ASP A CA 1
ATOM 1644 C C . ASP A 1 203 ? -17.307 39.450 43.502 1.00 18.51 201 ASP A C 1
ATOM 1645 O O . ASP A 1 203 ? -18.359 38.863 43.326 1.00 20.45 201 ASP A O 1
ATOM 1650 N N . ARG A 1 204 ? -16.423 39.636 42.515 1.00 19.21 202 ARG A N 1
ATOM 1651 C CA . ARG A 1 204 ? -16.717 39.172 41.149 1.00 19.48 202 ARG A CA 1
ATOM 1652 C C . ARG A 1 204 ? -16.728 37.649 41.051 1.00 20.45 202 ARG A C 1
ATOM 1653 O O . ARG A 1 204 ? -17.538 37.061 40.317 1.00 19.00 202 ARG A O 1
ATOM 1661 N N . VAL A 1 205 ? -15.819 36.966 41.757 1.00 15.94 203 VAL A N 1
ATOM 1662 C CA . VAL A 1 205 ? -15.884 35.509 41.796 1.00 15.63 203 VAL A CA 1
ATOM 1663 C C . VAL A 1 205 ? -17.225 35.073 42.372 1.00 19.94 203 VAL A C 1
ATOM 1664 O O . VAL A 1 205 ? -17.939 34.240 41.803 1.00 18.36 203 VAL A O 1
ATOM 1668 N N . ARG A 1 206 ? -17.594 35.636 43.518 1.00 18.72 204 ARG A N 1
ATOM 1669 C CA . ARG A 1 206 ? -18.810 35.207 44.197 1.00 18.06 204 ARG A CA 1
ATOM 1670 C C . ARG A 1 206 ? -20.079 35.516 43.396 1.00 19.25 204 ARG A C 1
ATOM 1671 O O . ARG A 1 206 ? -21.070 34.800 43.545 1.00 20.83 204 ARG A O 1
ATOM 1679 N N . ASP A 1 207 ? -20.070 36.596 42.595 1.00 20.76 205 ASP A N 1
ATOM 1680 C CA . ASP A 1 207 ? -21.186 36.980 41.718 1.00 18.88 205 ASP A CA 1
ATOM 1681 C C . ASP A 1 207 ? -21.225 36.185 40.426 1.00 22.99 205 ASP A C 1
ATOM 1682 O O . ASP A 1 207 ? -22.157 36.387 39.630 1.00 24.19 205 ASP A O 1
ATOM 1687 N N . GLY A 1 208 ? -20.235 35.353 40.151 1.00 18.81 206 GLY A N 1
ATOM 1688 C CA . GLY A 1 208 ? -20.155 34.583 38.913 1.00 23.37 206 GLY A CA 1
ATOM 1689 C C . GLY A 1 208 ? -19.529 35.278 37.722 1.00 22.56 206 GLY A C 1
ATOM 1690 O O . GLY A 1 208 ? -19.534 34.707 36.613 1.00 25.08 206 GLY A O 1
ATOM 1691 N N . LYS A 1 209 ? -19.005 36.472 37.883 1.00 19.57 207 LYS A N 1
ATOM 1692 C CA . LYS A 1 209 ? -18.437 37.250 36.789 1.00 19.80 207 LYS A CA 1
ATOM 1693 C C . LYS A 1 209 ? -16.977 36.925 36.481 1.00 25.80 207 LYS A C 1
ATOM 1694 O O . LYS A 1 209 ? -16.487 37.293 35.407 1.00 27.54 207 LYS A O 1
ATOM 1700 N N . VAL A 1 210 ? -16.257 36.326 37.421 1.00 21.95 208 VAL A N 1
ATOM 1701 C CA . VAL A 1 210 ? -14.929 35.767 37.224 1.00 20.35 208 VAL A CA 1
ATOM 1702 C C . VAL A 1 210 ? -14.977 34.324 37.684 1.00 21.91 208 VAL A C 1
ATOM 1703 O O . VAL A 1 210 ? -15.616 34.009 38.697 1.00 20.87 208 VAL A O 1
ATOM 1707 N N . ASN A 1 211 ? -14.272 33.450 36.966 1.00 21.11 209 ASN A N 1
ATOM 1708 C CA . ASN A 1 211 ? -14.358 32.009 37.167 1.00 17.94 209 ASN A CA 1
ATOM 1709 C C . ASN A 1 211 ? -12.980 31.381 37.158 1.00 21.93 209 ASN A C 1
ATOM 1710 O O . ASN A 1 211 ? -12.580 30.690 36.214 1.00 21.79 209 ASN A O 1
ATOM 1715 N N . PRO A 1 212 ? -12.250 31.545 38.256 1.00 19.74 210 PRO A N 1
ATOM 1716 C CA . PRO A 1 212 ? -10.938 30.948 38.363 1.00 20.82 210 PRO A CA 1
ATOM 1717 C C . PRO A 1 212 ? -11.010 29.438 38.330 1.00 21.43 210 PRO A C 1
ATOM 1718 O O . PRO A 1 212 ? -11.980 28.826 38.830 1.00 22.44 210 PRO A O 1
ATOM 1722 N N . PRO A 1 213 ? -9.968 28.774 37.817 1.00 21.61 211 PRO A N 1
ATOM 1723 C CA . PRO A 1 213 ? -9.934 27.309 37.871 1.00 22.59 211 PRO A CA 1
ATOM 1724 C C . PRO A 1 213 ? -10.040 26.778 39.296 1.00 22.62 211 PRO A C 1
ATOM 1725 O O . PRO A 1 213 ? -9.545 27.386 40.252 1.00 21.00 211 PRO A O 1
ATOM 1729 N N . GLU A 1 214 ? -10.632 25.587 39.421 1.00 24.19 212 GLU A N 1
ATOM 1730 C CA . GLU A 1 214 ? -11.044 25.067 40.717 1.00 30.98 212 GLU A CA 1
ATOM 1731 C C . GLU A 1 214 ? -9.864 24.843 41.633 1.00 32.41 212 GLU A C 1
ATOM 1732 O O . GLU A 1 214 ? -10.016 24.858 42.859 1.00 32.87 212 GLU A O 1
ATOM 1738 N N . ASN A 1 215 ? -8.694 24.609 41.076 1.00 25.33 213 ASN A N 1
ATOM 1739 C CA . ASN A 1 215 ? -7.546 24.262 41.906 1.00 39.94 213 ASN A CA 1
ATOM 1740 C C . ASN A 1 215 ? -6.868 25.466 42.577 1.00 30.54 213 ASN A C 1
ATOM 1741 O O . ASN A 1 215 ? -6.084 25.293 43.512 1.00 29.30 213 ASN A O 1
ATOM 1746 N N . THR A 1 216 ? -7.199 26.671 42.172 1.00 23.62 214 THR A N 1
ATOM 1747 C CA . THR A 1 216 ? -6.358 27.824 42.440 1.00 19.55 214 THR A CA 1
ATOM 1748 C C . THR A 1 216 ? -6.719 28.499 43.760 1.00 17.73 214 THR A C 1
ATOM 1749 O O . THR A 1 216 ? -7.840 28.382 44.282 1.00 18.81 214 THR A O 1
ATOM 1753 N N . THR A 1 217 ? -5.758 29.279 44.248 1.00 16.81 215 THR A N 1
ATOM 1754 C CA . THR A 1 217 ? -5.952 30.089 45.442 1.00 17.64 215 THR A CA 1
ATOM 1755 C C . THR A 1 217 ? -7.221 30.917 45.373 1.00 16.14 215 THR A C 1
ATOM 1756 O O . THR A 1 217 ? -8.023 30.937 46.319 1.00 15.86 215 THR A O 1
ATOM 1760 N N . LEU A 1 218 ? -7.434 31.605 44.262 1.00 14.99 216 LEU A N 1
ATOM 1761 C CA . LEU A 1 218 ? -8.549 32.534 44.197 1.00 14.70 216 LEU A CA 1
ATOM 1762 C C . LEU A 1 218 ? -9.867 31.774 44.321 1.00 15.02 216 LEU A C 1
ATOM 1763 O O . LEU A 1 218 ? -10.780 32.216 45.027 1.00 15.40 216 LEU A O 1
ATOM 1768 N N . HIS A 1 219 ? -9.969 30.623 43.660 1.00 15.35 217 HIS A N 1
ATOM 1769 C CA . HIS A 1 219 ? -11.177 29.814 43.795 1.00 14.99 217 HIS A CA 1
ATOM 1770 C C . HIS A 1 219 ? -11.313 29.294 45.212 1.00 14.45 217 HIS A C 1
ATOM 1771 O O . HIS A 1 219 ? -12.364 29.483 45.848 1.00 15.58 217 HIS A O 1
ATOM 1778 N N . LYS A 1 220 ? -10.282 28.641 45.723 1.00 15.09 218 LYS A N 1
ATOM 1779 C CA . LYS A 1 220 ? -10.382 28.001 47.043 1.00 15.77 218 LYS A CA 1
ATOM 1780 C C . LYS A 1 220 ? -10.677 29.008 48.152 1.00 17.03 218 LYS A C 1
ATOM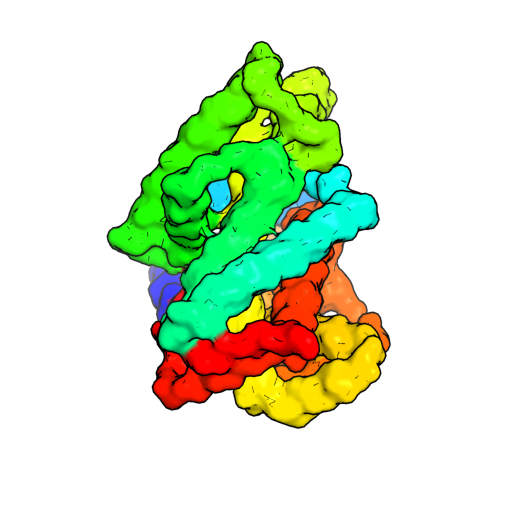 1781 O O . LYS A 1 220 ? -11.523 28.749 49.031 1.00 16.52 218 LYS A O 1
ATOM 1787 N N . PHE A 1 221 ? -10.004 30.150 48.137 1.00 15.46 219 PHE A N 1
ATOM 1788 C CA . PHE A 1 221 ? -10.155 31.140 49.209 1.00 14.99 219 PHE A CA 1
ATOM 1789 C C . PHE A 1 221 ? -11.470 31.919 49.108 1.00 17.11 219 PHE A C 1
ATOM 1790 O O . PHE A 1 221 ? -12.049 32.305 50.123 1.00 17.61 219 PHE A O 1
ATOM 1798 N N . SER A 1 222 ? -11.986 32.099 47.872 1.00 14.53 220 SER A N 1
ATOM 1799 C CA . SER A 1 222 ? -13.264 32.767 47.673 1.00 14.89 220 SER A CA 1
ATOM 1800 C C . SER A 1 222 ? -14.440 31.930 48.141 1.00 16.02 220 SER A C 1
ATOM 1801 O O . SER A 1 222 ? -15.482 32.488 48.525 1.00 16.30 220 SER A O 1
ATOM 1804 N N . TRP A 1 223 ? -14.315 30.622 48.103 1.00 14.43 221 TRP A N 1
ATOM 1805 C CA . TRP A 1 223 ? -15.409 29.734 48.404 1.00 16.35 221 TRP A CA 1
ATOM 1806 C C . TRP A 1 223 ? -15.251 28.957 49.710 1.00 15.62 221 TRP A C 1
ATOM 1807 O O . TRP A 1 223 ? -16.138 28.198 50.061 1.00 17.02 221 TRP A O 1
ATOM 1818 N N . TYR A 1 224 ? -14.125 29.100 50.416 1.00 15.85 222 TYR A N 1
ATOM 1819 C CA . TYR A 1 224 ? -13.927 28.377 51.671 1.00 14.91 222 TYR A CA 1
ATOM 1820 C C . TYR A 1 224 ? -14.972 28.795 52.712 1.00 14.50 222 TYR A C 1
ATOM 1821 O O . TYR A 1 224 ? -15.332 29.963 52.832 1.00 16.98 222 TYR A O 1
ATOM 1830 N N . ARG A 1 225 ? -15.436 27.817 53.456 1.00 17.98 223 ARG A N 1
ATOM 1831 C CA . ARG A 1 225 ? -16.388 28.039 54.537 1.00 18.17 223 ARG A CA 1
ATOM 1832 C C . ARG A 1 225 ? -15.753 27.711 55.887 1.00 16.91 223 ARG A C 1
ATOM 1833 O O . ARG A 1 225 ? -15.008 26.741 56.016 1.00 16.74 223 ARG A O 1
ATOM 1841 N N . ASP A 1 226 ? -16.080 28.548 56.865 1.00 16.08 224 ASP A N 1
ATOM 1842 C CA . ASP A 1 226 ? -15.555 28.461 58.227 1.00 15.20 224 ASP A CA 1
ATOM 1843 C C . ASP A 1 226 ? -16.182 27.283 58.970 1.00 16.46 224 ASP A C 1
ATOM 1844 O O . ASP A 1 226 ? -16.926 26.481 58.406 1.00 16.29 224 ASP A O 1
ATOM 1849 N N . LEU A 1 227 ? -15.858 27.154 60.267 1.00 16.88 225 LEU A N 1
ATOM 1850 C CA . LEU A 1 227 ? -16.351 26.043 61.070 1.00 18.43 225 LEU A CA 1
ATOM 1851 C C . LEU A 1 227 ? -17.861 26.058 61.223 1.00 17.77 225 LEU A C 1
ATOM 1852 O O . LEU A 1 227 ? -18.434 25.041 61.603 1.00 21.92 225 LEU A O 1
ATOM 1857 N N . GLU A 1 228 ? -18.513 27.181 60.953 1.00 16.77 226 GLU A N 1
ATOM 1858 C CA . GLU A 1 228 ? -19.964 27.294 61.013 1.00 17.40 226 GLU A CA 1
ATOM 1859 C C . GLU A 1 228 ? -20.615 27.148 59.652 1.00 19.17 226 GLU A C 1
ATOM 1860 O O . GLU A 1 228 ? -21.831 27.300 59.538 1.00 20.78 226 GLU A O 1
ATOM 1866 N N . GLY A 1 229 ? -19.836 26.870 58.614 1.00 17.75 227 GLY A N 1
ATOM 1867 C CA . GLY A 1 229 ? -20.375 26.723 57.290 1.00 19.44 227 GLY A CA 1
ATOM 1868 C C . GLY A 1 229 ? -20.571 28.006 56.530 1.00 18.77 227 GLY A C 1
ATOM 1869 O O . GLY A 1 229 ? -21.209 27.979 55.469 1.00 19.13 227 GLY A O 1
ATOM 1870 N N . ASN A 1 230 ? -20.055 29.121 57.005 1.00 18.58 228 ASN A N 1
ATOM 1871 C CA . ASN A 1 230 ? -20.235 30.399 56.337 1.00 17.88 228 ASN A CA 1
ATOM 1872 C C . ASN A 1 230 ? -18.987 30.803 55.569 1.00 19.06 228 ASN A C 1
ATOM 1873 O O . ASN A 1 230 ? -17.863 30.561 55.996 1.00 17.69 228 ASN A O 1
ATOM 1878 N N . LEU A 1 231 ? -19.196 31.459 54.435 1.00 17.28 229 LEU A N 1
ATOM 1879 C CA . LEU A 1 231 ? -18.072 32.040 53.679 1.00 16.98 229 LEU A CA 1
ATOM 1880 C C . LEU A 1 231 ? -17.322 33.066 54.519 1.00 16.90 229 LEU A C 1
ATOM 1881 O O . LEU A 1 231 ? -17.891 33.767 55.358 1.00 18.09 229 LEU A O 1
ATOM 1886 N N . LEU A 1 232 ? -16.006 33.124 54.307 1.00 16.34 230 LEU A N 1
ATOM 1887 C CA . LEU A 1 232 ? -15.232 34.193 54.924 1.00 15.68 230 LEU A CA 1
ATOM 1888 C C . LEU A 1 232 ? -15.750 35.556 54.478 1.00 16.04 230 LEU A C 1
ATOM 1889 O O . LEU A 1 232 ? -16.160 35.733 53.323 1.00 16.55 230 LEU A O 1
ATOM 1894 N N . ASP A 1 233 ? -15.765 36.528 55.370 1.00 16.21 231 ASP A N 1
ATOM 1895 C CA . ASP A 1 233 ? -15.989 37.912 54.990 1.00 17.30 231 ASP A CA 1
ATOM 1896 C C . ASP A 1 233 ? -15.063 38.266 53.823 1.00 16.82 231 ASP A C 1
ATOM 1897 O O . ASP A 1 233 ? -13.906 37.831 53.771 1.00 15.97 231 ASP A O 1
ATOM 1902 N N . THR A 1 234 ? -15.568 39.062 52.883 1.00 18.31 232 THR A N 1
ATOM 1903 C CA . THR A 1 234 ? -14.745 39.452 51.748 1.00 19.52 232 THR A CA 1
ATOM 1904 C C . THR A 1 234 ? -13.416 40.084 52.178 1.00 16.30 232 THR A C 1
ATOM 1905 O O . THR A 1 234 ? -12.372 39.806 51.572 1.00 15.83 232 THR A O 1
ATOM 1909 N N . GLU A 1 235 ? -13.438 40.942 53.195 1.00 18.09 233 GLU A N 1
ATOM 1910 C CA . GLU A 1 235 ? -12.205 41.591 53.640 1.00 15.71 233 GLU A CA 1
ATOM 1911 C C . GLU A 1 235 ? -11.194 40.542 54.105 1.00 15.87 233 GLU A C 1
ATOM 1912 O O . GLU A 1 235 ? -9.997 40.655 53.831 1.00 16.06 233 GLU A O 1
ATOM 1918 N N . THR A 1 236 ? -11.678 39.551 54.858 1.00 16.76 234 THR A N 1
ATOM 1919 C CA . THR A 1 236 ? -10.805 38.485 55.381 1.00 15.25 234 THR A CA 1
ATOM 1920 C C . THR A 1 236 ? -10.247 37.634 54.240 1.00 14.19 234 THR A C 1
ATOM 1921 O O . THR A 1 236 ? -9.041 37.345 54.200 1.00 14.42 234 THR A O 1
ATOM 1925 N N . ALA A 1 237 ? -11.098 37.270 53.275 1.00 14.34 235 ALA A N 1
ATOM 1926 C CA . ALA A 1 237 ? -10.650 36.448 52.170 1.00 15.28 235 ALA A CA 1
ATOM 1927 C C . ALA A 1 237 ? -9.588 37.199 51.374 1.00 13.63 235 ALA A C 1
ATOM 1928 O O . ALA A 1 237 ? -8.640 36.596 50.877 1.00 13.97 235 ALA A O 1
ATOM 1930 N N . ALA A 1 238 ? -9.746 38.513 51.226 1.00 14.16 236 ALA A N 1
ATOM 1931 C CA . ALA A 1 238 ? -8.736 39.301 50.505 1.00 13.64 236 ALA A CA 1
ATOM 1932 C C . ALA A 1 238 ? -7.395 39.321 51.216 1.00 13.88 236 ALA A C 1
ATOM 1933 O O . ALA A 1 238 ? -6.357 39.208 50.567 1.00 14.22 236 ALA A O 1
ATOM 1935 N N . VAL A 1 239 ? -7.408 39.511 52.550 1.00 13.97 237 VAL A N 1
ATOM 1936 C CA . VAL A 1 239 ? -6.189 39.408 53.346 1.00 14.58 237 VAL A CA 1
ATOM 1937 C C . VAL A 1 239 ? -5.519 38.061 53.127 1.00 14.40 237 VAL A C 1
ATOM 1938 O O . VAL A 1 239 ? -4.290 37.988 52.953 1.00 12.95 237 VAL A O 1
ATOM 1942 N N . GLU A 1 240 ? -6.323 36.982 53.081 1.00 12.70 238 GLU A N 1
ATOM 1943 C CA . GLU A 1 240 ? -5.745 35.658 52.882 1.00 13.02 238 GLU A CA 1
ATOM 1944 C C . GLU A 1 240 ? -5.14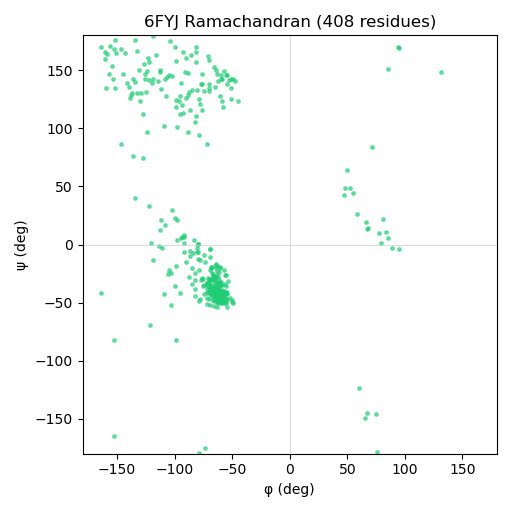1 35.486 51.490 1.00 12.30 238 GLU A C 1
ATOM 1945 O O . GLU A 1 240 ? -4.097 34.869 51.354 1.00 13.14 238 GLU A O 1
ATOM 1951 N N . VAL A 1 241 ? -5.811 35.996 50.424 1.00 12.53 239 VAL A N 1
ATOM 1952 C CA . VAL A 1 241 ? -5.212 35.944 49.089 1.00 13.06 239 VAL A CA 1
ATOM 1953 C C . VAL A 1 241 ? -3.888 36.699 49.069 1.00 12.48 239 VAL A C 1
ATOM 1954 O O . VAL A 1 241 ? -2.913 36.248 48.479 1.00 12.88 239 VAL A O 1
ATOM 1958 N N . ILE A 1 242 ? -3.844 37.856 49.734 1.00 12.37 240 ILE A N 1
ATOM 1959 C CA . ILE A 1 242 ? -2.609 38.640 49.775 1.00 13.43 240 ILE A CA 1
ATOM 1960 C C . ILE A 1 242 ? -1.504 37.902 50.549 1.00 12.69 240 ILE A C 1
ATOM 1961 O O . ILE A 1 242 ? -0.323 38.073 50.265 1.00 13.67 240 ILE A O 1
ATOM 1966 N N . ASN A 1 243 ? -1.881 37.053 51.503 1.00 12.80 241 ASN A N 1
ATOM 1967 C CA . ASN A 1 243 ? -1.003 36.147 52.244 1.00 12.96 241 ASN A CA 1
ATOM 1968 C C . ASN A 1 243 ? -0.444 35.004 51.406 1.00 13.15 241 ASN A C 1
ATOM 1969 O O . ASN A 1 243 ? 0.371 34.227 51.877 1.00 13.18 241 ASN A O 1
ATOM 1974 N N . ILE A 1 244 ? -0.863 34.887 50.138 1.00 13.15 242 ILE A N 1
ATOM 1975 C CA . ILE A 1 244 ? -0.188 34.097 49.112 1.00 11.79 242 ILE A CA 1
ATOM 1976 C C . ILE A 1 244 ? 0.606 34.998 48.164 1.00 12.19 242 ILE A C 1
ATOM 1977 O O . ILE A 1 244 ? 1.774 34.730 47.898 1.00 12.83 242 ILE A O 1
ATOM 1982 N N . LEU A 1 245 ? -0.028 36.037 47.596 1.00 12.82 243 LEU A N 1
ATOM 1983 C CA . LEU A 1 245 ? 0.670 36.842 46.595 1.00 12.73 243 LEU A CA 1
ATOM 1984 C C . LEU A 1 245 ? 1.909 37.545 47.126 1.00 11.77 243 LEU A C 1
ATOM 1985 O O . LEU A 1 245 ? 2.965 37.552 46.480 1.00 12.97 243 LEU A O 1
ATOM 1990 N N . ARG A 1 246 ? 1.792 38.153 48.314 1.00 12.76 244 ARG A N 1
ATOM 1991 C CA . ARG A 1 246 ? 2.905 38.921 48.877 1.00 13.25 244 ARG A CA 1
ATOM 1992 C C . ARG A 1 246 ? 4.124 38.063 49.172 1.00 11.44 244 ARG A C 1
ATOM 1993 O O . ARG A 1 246 ? 5.237 38.438 48.763 1.00 12.52 244 ARG A O 1
ATOM 2001 N N . PRO A 1 247 ? 4.014 36.970 49.925 1.00 12.65 245 PRO A N 1
ATOM 2002 C CA . PRO A 1 247 ? 5.237 36.219 50.247 1.00 13.73 245 PRO A CA 1
ATOM 2003 C C . PRO A 1 247 ? 5.875 35.551 49.022 1.00 13.23 245 PRO A C 1
ATOM 2004 O O . PRO A 1 247 ? 7.070 35.288 48.986 1.00 12.51 245 PRO A O 1
ATOM 2008 N N . ILE A 1 248 ? 5.086 35.259 47.978 1.00 12.84 246 ILE A N 1
ATOM 2009 C CA . ILE A 1 248 ? 5.680 34.747 46.736 1.00 13.10 246 ILE A CA 1
ATOM 2010 C C . ILE A 1 248 ? 6.606 35.800 46.120 1.00 10.42 246 ILE A C 1
ATOM 2011 O O . ILE A 1 248 ? 7.744 35.503 45.735 1.00 12.49 246 ILE A O 1
ATOM 2016 N N . VAL A 1 249 ? 6.142 37.058 46.077 1.00 12.13 247 VAL A N 1
ATOM 2017 C CA . VAL A 1 249 ? 7.005 38.165 45.634 1.00 12.93 247 VAL A CA 1
ATOM 2018 C C . VAL A 1 249 ? 8.266 38.259 46.486 1.00 13.52 247 VAL A C 1
ATOM 2019 O O . VAL A 1 249 ? 9.378 38.478 45.984 1.00 14.63 247 VAL A O 1
ATOM 2023 N N . ALA A 1 250 ? 8.097 38.049 47.803 1.00 12.16 248 ALA A N 1
ATOM 2024 C CA . ALA A 1 250 ? 9.219 38.122 48.717 1.00 12.98 248 ALA A CA 1
ATOM 2025 C C . ALA A 1 250 ? 10.297 37.078 48.464 1.00 11.91 248 ALA A C 1
ATOM 2026 O O . ALA A 1 250 ? 11.418 37.236 48.970 1.00 12.46 248 ALA A O 1
ATOM 2028 N N . ILE A 1 251 ? 10.013 35.989 47.728 1.00 12.06 249 ILE A N 1
ATOM 2029 C CA . ILE A 1 251 ? 11.077 35.058 47.399 1.00 11.53 249 ILE A CA 1
ATOM 2030 C C . ILE A 1 251 ? 12.215 35.734 46.659 1.00 13.38 249 ILE A C 1
ATOM 2031 O O . ILE A 1 251 ? 13.336 35.218 46.626 1.00 14.21 249 ILE A O 1
ATOM 2036 N N . ALA A 1 252 ? 11.937 36.867 46.028 1.00 12.77 250 ALA A N 1
ATOM 2037 C CA . ALA A 1 252 ? 12.986 37.635 45.376 1.00 14.02 250 ALA A CA 1
ATOM 2038 C C . ALA A 1 252 ? 14.149 37.955 46.321 1.00 15.31 250 ALA A C 1
ATOM 2039 O O . ALA A 1 252 ? 15.296 38.010 45.869 1.00 15.17 250 ALA A O 1
ATOM 2041 N N . ILE A 1 253 ? 13.888 38.123 47.642 1.00 13.96 251 ILE A N 1
ATOM 2042 C CA . ILE A 1 253 ? 14.969 38.332 48.630 1.00 13.70 251 ILE A CA 1
ATOM 2043 C C . ILE A 1 253 ? 15.896 37.128 48.650 1.00 13.65 251 ILE A C 1
ATOM 2044 O O . ILE A 1 253 ? 17.137 37.270 48.690 1.00 13.98 251 ILE A O 1
ATOM 2049 N N . PHE A 1 254 ? 15.330 35.913 48.652 1.00 13.35 252 PHE A N 1
ATOM 2050 C CA . PHE A 1 254 ? 16.153 34.716 48.594 1.00 13.47 252 PHE A CA 1
ATOM 2051 C C . PHE A 1 254 ? 16.828 34.539 47.221 1.00 16.11 252 PHE A C 1
ATOM 2052 O O . PHE A 1 254 ? 17.937 33.999 47.152 1.00 15.03 252 PHE A O 1
ATOM 2060 N N . ILE A 1 255 ? 16.181 34.979 46.129 1.00 15.12 253 ILE A N 1
ATOM 2061 C CA . ILE A 1 255 ? 16.858 34.952 44.825 1.00 15.53 253 ILE A CA 1
ATOM 2062 C C . ILE A 1 255 ? 18.124 35.813 44.854 1.00 15.10 253 ILE A C 1
ATOM 2063 O O . ILE A 1 255 ? 19.153 35.391 44.318 1.00 15.70 253 ILE A O 1
ATOM 2068 N N . ASN A 1 256 ? 18.039 37.011 45.442 1.00 14.83 254 ASN A N 1
ATOM 2069 C CA . ASN A 1 256 ? 19.241 37.835 45.642 1.00 17.76 254 ASN A CA 1
ATOM 2070 C C . ASN A 1 256 ? 20.352 37.025 46.281 1.00 17.26 254 ASN A C 1
ATOM 2071 O O . ASN A 1 256 ? 21.507 37.088 45.854 1.00 15.68 254 ASN A O 1
ATOM 2076 N N . PHE A 1 257 ? 20.050 36.326 47.375 1.00 15.20 255 PHE A N 1
ATOM 2077 C CA . PHE A 1 257 ? 21.076 35.591 48.106 1.00 14.56 255 PHE A CA 1
ATOM 2078 C C . PHE A 1 257 ? 21.602 34.374 47.358 1.00 17.07 255 PHE A C 1
ATOM 2079 O O . PHE A 1 257 ? 22.761 33.997 47.536 1.00 17.39 255 PHE A O 1
ATOM 2087 N N . ILE A 1 258 ? 20.763 33.736 46.510 1.00 16.31 256 ILE A N 1
ATOM 2088 C CA . ILE A 1 258 ? 21.264 32.659 45.657 1.00 15.72 256 ILE A CA 1
ATOM 2089 C C . ILE A 1 258 ? 22.353 33.198 44.737 1.00 16.66 256 ILE A C 1
ATOM 2090 O O . ILE A 1 258 ? 23.442 32.616 44.617 1.00 17.24 256 ILE A O 1
ATOM 2095 N N . ALA A 1 259 ? 22.066 34.308 44.099 1.00 16.12 257 ALA A N 1
ATOM 2096 C CA . ALA A 1 259 ? 23.027 34.937 43.188 1.00 18.24 257 ALA A CA 1
ATOM 2097 C C . ALA A 1 259 ? 24.274 35.350 43.948 1.00 19.67 257 ALA A C 1
ATOM 2098 O O . ALA A 1 259 ? 25.394 35.146 43.476 1.00 19.61 257 ALA A O 1
ATOM 2100 N N . LEU A 1 260 ? 24.108 35.918 45.143 1.00 17.59 258 LEU A N 1
ATOM 2101 C CA . LEU A 1 260 ? 25.268 36.311 45.937 1.00 17.96 258 LEU A CA 1
ATOM 2102 C C . LEU A 1 260 ? 26.140 35.118 46.236 1.00 19.29 258 LEU A C 1
ATOM 2103 O O . LEU A 1 260 ? 27.374 35.201 46.114 1.00 20.19 258 LEU A O 1
ATOM 2108 N N . ALA A 1 261 ? 25.533 34.021 46.687 1.00 18.99 259 ALA A N 1
ATOM 2109 C CA . ALA A 1 261 ? 26.274 32.818 47.059 1.00 19.71 259 ALA A CA 1
ATOM 2110 C C . ALA A 1 261 ? 26.998 32.233 45.848 1.00 20.25 259 ALA A C 1
ATOM 2111 O O . ALA A 1 261 ? 28.131 31.762 45.965 1.00 20.95 259 ALA A O 1
ATOM 2113 N N . LEU A 1 262 ? 26.376 32.274 44.666 1.00 19.65 260 LEU A N 1
ATOM 2114 C CA . LEU A 1 262 ? 27.053 31.751 43.470 1.00 21.29 260 LEU A CA 1
ATOM 2115 C C . LEU A 1 262 ? 28.280 32.570 43.136 1.00 26.12 260 LEU A C 1
ATOM 2116 O O . LEU A 1 262 ? 29.286 32.013 42.683 1.00 24.99 260 LEU A O 1
ATOM 2121 N N . HIS A 1 263 ? 28.202 33.884 43.342 1.00 22.44 261 HIS A N 1
ATOM 2122 C CA . HIS A 1 263 ? 29.308 34.794 43.095 1.00 20.92 261 HIS A CA 1
ATOM 2123 C C . HIS A 1 263 ? 30.418 34.612 44.124 1.00 22.40 261 HIS A C 1
ATOM 2124 O O . HIS A 1 263 ? 31.597 34.607 43.760 1.00 24.05 261 HIS A O 1
ATOM 2131 N N . HIS A 1 264 ? 30.071 34.431 45.405 1.00 20.37 262 HIS A N 1
ATOM 2132 C CA . HIS A 1 264 ? 31.067 34.396 46.470 1.00 22.10 262 HIS A CA 1
ATOM 2133 C C . HIS A 1 264 ? 31.734 33.046 46.625 1.00 25.16 262 HIS A C 1
ATOM 2134 O O . HIS A 1 264 ? 32.870 32.988 47.123 1.00 29.34 262 HIS A O 1
ATOM 2141 N N . TYR A 1 265 ? 31.094 31.967 46.221 1.00 22.79 263 TYR A N 1
ATOM 2142 C CA . TYR A 1 265 ? 31.557 30.610 46.515 1.00 21.20 263 TYR A CA 1
ATOM 2143 C C . TYR A 1 265 ? 31.655 29.767 45.242 1.00 25.69 263 TYR A C 1
ATOM 2144 O O . TYR A 1 265 ? 30.864 28.845 45.025 1.00 26.26 263 TYR A O 1
ATOM 2153 N N . PRO A 1 266 ? 32.685 30.013 44.414 1.00 35.66 264 PRO A N 1
ATOM 2154 C CA . PRO A 1 266 ? 32.823 29.236 43.165 1.00 34.59 264 PRO A CA 1
ATOM 2155 C C . PRO A 1 266 ? 33.008 27.740 43.371 1.00 27.26 264 PRO A C 1
ATOM 2156 O O . PRO A 1 266 ? 32.557 26.938 42.543 1.00 35.55 264 PRO A O 1
ATOM 2160 N N . GLU A 1 267 ? 33.621 27.321 44.464 1.00 25.56 265 GLU A N 1
ATOM 2161 C CA . GLU A 1 267 ? 33.745 25.895 44.708 1.00 29.25 265 GLU A CA 1
ATOM 2162 C C . GLU A 1 267 ? 32.402 25.249 45.009 1.00 32.50 265 GLU A C 1
ATOM 2163 O O . GLU A 1 267 ? 32.207 24.071 44.697 1.00 37.03 265 GLU A O 1
ATOM 2169 N N . GLU A 1 268 ? 31.461 25.997 45.605 1.00 33.11 266 GLU A N 1
ATOM 2170 C CA . GLU A 1 268 ? 30.128 25.453 45.836 1.00 32.70 266 GLU A CA 1
ATOM 2171 C C . GLU A 1 268 ? 29.330 25.420 44.543 1.00 26.12 266 GLU A C 1
ATOM 2172 O O . GLU A 1 268 ? 28.589 24.464 44.290 1.00 29.79 266 GLU A O 1
ATOM 2178 N N . LYS A 1 269 ? 29.522 26.423 43.694 1.00 31.26 267 LYS A N 1
ATOM 2179 C CA . LYS A 1 269 ? 28.858 26.430 42.400 1.00 30.94 267 LYS A CA 1
ATOM 2180 C C . LYS A 1 269 ? 29.279 25.235 41.556 1.00 40.57 267 LYS A C 1
ATOM 2181 O O . LYS A 1 269 ? 28.445 24.626 40.876 1.00 36.31 267 LYS A O 1
ATOM 2187 N N . GLU A 1 270 ? 30.568 24.877 41.595 1.00 39.00 268 GLU A N 1
ATOM 2188 C CA . GLU A 1 270 ? 31.079 23.786 40.768 1.00 36.86 268 GLU A CA 1
ATOM 2189 C C . GLU A 1 270 ? 30.483 22.440 41.164 1.00 33.64 268 GLU A C 1
ATOM 2190 O O . GLU A 1 270 ? 30.359 21.553 40.318 1.00 31.95 268 GLU A O 1
ATOM 2196 N N . LYS A 1 271 ? 30.111 22.264 42.442 1.00 30.11 269 LYS A N 1
ATOM 2197 C CA . LYS A 1 271 ? 29.510 21.012 42.890 1.00 32.26 269 LYS A CA 1
ATOM 2198 C C . LYS A 1 271 ? 28.126 20.825 42.303 1.00 28.40 269 LYS A C 1
ATOM 2199 O O . LYS A 1 271 ? 27.590 19.708 42.320 1.00 35.33 269 LYS A O 1
ATOM 2205 N N . LEU A 1 272 ? 27.518 21.920 41.843 1.00 34.99 270 LEU A N 1
ATOM 2206 C CA . LEU A 1 272 ? 26.199 21.868 41.247 1.00 33.49 270 LEU A CA 1
ATOM 2207 C C . LEU A 1 272 ? 26.269 21.319 39.831 1.00 36.60 270 LEU A C 1
ATOM 2208 O O . LEU A 1 272 ? 25.323 20.656 39.376 1.00 42.45 270 LEU A O 1
ATOM 2213 N N . LYS A 1 273 ? 27.392 21.569 39.151 1.00 38.56 271 LYS A N 1
ATOM 2214 C CA . LYS A 1 273 ? 27.553 21.060 37.803 1.00 46.60 271 LYS A CA 1
ATOM 2215 C C . LYS A 1 273 ? 27.762 19.557 37.903 1.00 44.84 271 LYS A C 1
ATOM 2216 O O . LYS A 1 273 ? 28.906 19.075 37.989 1.00 55.87 271 LYS A O 1
ATOM 2222 N N . SER A 1 274 ? 26.670 18.809 37.930 1.00 46.62 272 SER A N 1
ATOM 2223 C CA . SER A 1 274 ? 26.791 17.372 38.014 1.00 50.04 272 SER A CA 1
ATOM 2224 C C . SER A 1 274 ? 25.432 16.817 37.621 1.00 47.04 272 SER A C 1
ATOM 2225 O O . SER A 1 274 ? 25.327 15.816 36.902 1.00 47.31 272 SER A O 1
ATOM 2228 N N . GLY A 1 275 ? 24.382 17.460 38.108 1.00 43.82 273 GLY A N 1
ATOM 2229 C CA . GLY A 1 275 ? 23.062 16.986 37.864 1.00 48.55 273 GLY A CA 1
ATOM 2230 C C . GLY A 1 275 ? 22.533 16.113 38.963 1.00 45.47 273 GLY A C 1
ATOM 2231 O O . GLY A 1 275 ? 21.352 15.719 38.893 1.00 50.65 273 GLY A O 1
ATOM 2232 N N . ASP A 1 276 ? 23.361 15.811 39.974 1.00 42.30 274 ASP A N 1
ATOM 2233 C CA . ASP A 1 276 ? 22.853 15.105 41.138 1.00 46.16 274 ASP A CA 1
ATOM 2234 C C . ASP A 1 276 ? 22.074 16.119 41.965 1.00 34.68 274 ASP A C 1
ATOM 2235 O O . ASP A 1 276 ? 22.641 17.111 42.451 1.00 38.08 274 ASP A O 1
ATOM 2240 N N . LYS A 1 277 ? 20.767 15.887 42.085 1.00 34.92 275 LYS A N 1
ATOM 2241 C CA . LYS A 1 277 ? 19.896 16.857 42.725 1.00 38.15 275 LYS A CA 1
ATOM 2242 C C . LYS A 1 277 ? 20.235 17.062 44.192 1.00 33.86 275 LYS A C 1
ATOM 2243 O O . LYS A 1 277 ? 19.784 18.052 44.768 1.00 31.31 275 LYS A O 1
ATOM 2249 N N . LYS A 1 278 ? 21.002 16.152 44.806 1.00 29.70 276 LYS A N 1
ATOM 2250 C CA . LYS A 1 278 ? 21.331 16.302 46.221 1.00 27.02 276 LYS A CA 1
ATOM 2251 C C . LYS A 1 278 ? 22.115 17.583 46.460 1.00 27.33 276 LYS A C 1
ATOM 2252 O O . LYS A 1 278 ? 21.907 18.275 47.466 1.00 25.88 276 LYS A O 1
ATOM 2258 N N . TYR A 1 279 ? 22.993 17.947 45.543 1.00 27.11 277 TYR A N 1
ATOM 2259 C CA . TYR A 1 279 ? 23.796 19.148 45.734 1.00 23.52 277 TYR A CA 1
ATOM 2260 C C . TYR A 1 279 ? 22.939 20.414 45.668 1.00 26.65 277 TYR A C 1
ATOM 2261 O O . TYR A 1 279 ? 23.105 21.324 46.490 1.00 24.85 277 TYR A O 1
ATOM 2270 N N . SER A 1 280 ? 22.020 20.499 44.710 1.00 25.63 278 SER A N 1
ATOM 2271 C CA . SER A 1 280 ? 21.142 21.663 44.637 1.00 23.69 278 SER A CA 1
ATOM 2272 C C . SER A 1 280 ? 20.271 21.772 45.887 1.00 18.89 278 SER A C 1
ATOM 2273 O O . SER A 1 280 ? 20.027 22.883 46.394 1.00 21.57 278 SER A O 1
ATOM 2276 N N . GLN A 1 281 ? 19.784 20.642 46.391 1.00 22.92 279 GLN A N 1
ATOM 2277 C CA . GLN A 1 281 ? 18.959 20.655 47.603 1.00 24.92 279 GLN A CA 1
ATOM 2278 C C . GLN A 1 281 ? 19.742 21.225 48.785 1.00 20.98 279 GLN A C 1
ATOM 2279 O O . GLN A 1 281 ? 19.247 22.086 49.521 1.00 19.74 279 GLN A O 1
ATOM 2285 N N . MET A 1 282 ? 20.963 20.729 48.993 1.00 22.57 280 MET A N 1
ATOM 2286 C CA . MET A 1 282 ? 21.813 21.230 50.074 1.00 19.85 280 MET A CA 1
ATOM 2287 C C . MET A 1 282 ? 22.088 22.727 49.917 1.00 20.51 280 MET A C 1
ATOM 2288 O O . MET A 1 282 ? 22.079 23.471 50.903 1.00 19.54 280 MET A O 1
ATOM 2293 N N . PHE A 1 283 ? 22.342 23.202 48.704 1.00 17.99 281 PHE A N 1
ATOM 2294 C CA . PHE A 1 283 ? 22.655 24.612 48.459 1.00 16.57 281 PHE A CA 1
ATOM 2295 C C . PHE A 1 283 ? 21.462 25.498 48.833 1.00 18.74 281 PHE A C 1
ATOM 2296 O O . PHE A 1 283 ? 21.603 26.518 49.513 1.00 16.69 281 PHE A O 1
ATOM 2304 N N . VAL A 1 284 ? 20.272 25.134 48.349 1.00 18.17 282 VAL A N 1
ATOM 2305 C CA . VAL A 1 284 ? 19.050 25.876 48.679 1.00 17.87 282 VAL A CA 1
ATOM 2306 C C . VAL A 1 284 ? 18.838 25.917 50.198 1.00 16.91 282 VAL A C 1
ATOM 2307 O O . VAL A 1 284 ? 18.497 26.963 50.760 1.00 17.02 282 VAL A O 1
ATOM 2311 N N . GLN A 1 285 ? 18.961 24.775 50.864 1.00 15.50 283 GLN A N 1
ATOM 2312 C CA . GLN A 1 285 ? 18.768 24.760 52.314 1.00 15.20 283 GLN A CA 1
ATOM 2313 C C . GLN A 1 285 ? 19.765 25.672 53.006 1.00 14.69 283 GLN A C 1
ATOM 2314 O O . GLN A 1 285 ? 19.408 26.391 53.950 1.00 14.54 283 GLN A O 1
ATOM 2320 N N . GLU A 1 286 ? 21.016 25.654 52.568 1.00 15.57 284 GLU A N 1
ATOM 2321 C CA . GLU A 1 286 ? 22.022 26.484 53.205 1.00 15.80 284 GLU A CA 1
ATOM 2322 C C . GLU A 1 286 ? 21.813 27.959 52.926 1.00 15.36 284 GLU A C 1
ATOM 2323 O O . GLU A 1 286 ? 22.101 28.816 53.768 1.00 16.16 284 GLU A O 1
ATOM 2329 N N . VAL A 1 287 ? 21.249 28.319 51.772 1.00 14.92 285 VAL A N 1
ATOM 2330 C CA . VAL A 1 287 ? 20.877 29.712 51.575 1.00 14.47 285 VAL A CA 1
ATOM 2331 C C . VAL A 1 287 ? 19.828 30.121 52.609 1.00 14.32 285 VAL A C 1
ATOM 2332 O O . VAL A 1 287 ? 19.929 31.189 53.213 1.00 14.24 285 VAL A O 1
ATOM 2336 N N . ARG A 1 288 ? 18.805 29.276 52.810 1.00 13.96 286 ARG A N 1
ATOM 2337 C CA . ARG A 1 288 ? 17.762 29.582 53.800 1.00 13.84 286 ARG A CA 1
ATOM 2338 C C . ARG A 1 288 ? 18.324 29.641 55.228 1.00 13.17 286 ARG A C 1
ATOM 2339 O O . ARG A 1 288 ? 17.869 30.448 56.041 1.00 13.49 286 ARG A O 1
ATOM 2347 N N . ARG A 1 289 ? 19.293 28.780 55.568 1.00 14.23 287 ARG A N 1
ATOM 2348 C CA . ARG A 1 289 ? 19.848 28.797 56.918 1.00 14.25 287 ARG A CA 1
ATOM 2349 C C . ARG A 1 289 ? 20.764 29.980 57.139 1.00 16.28 287 ARG A C 1
ATOM 2350 O O . ARG A 1 289 ? 20.769 30.554 58.235 1.00 15.09 287 ARG A O 1
ATOM 2358 N N . PHE A 1 290 ? 21.625 30.302 56.175 1.00 14.16 288 PHE A N 1
ATOM 2359 C CA . PHE A 1 290 ? 22.733 31.220 56.380 1.00 15.89 288 PHE A CA 1
ATOM 2360 C C . PHE A 1 290 ? 22.331 32.679 56.282 1.00 13.20 288 PHE A C 1
ATOM 2361 O O . PHE A 1 290 ? 22.776 33.502 57.102 1.00 15.31 288 PHE A O 1
ATOM 2369 N N . TYR A 1 291 ? 21.542 33.052 55.316 1.00 13.59 289 TYR A N 1
ATOM 2370 C CA . TYR A 1 291 ? 21.263 34.451 55.088 1.00 13.19 289 TYR A CA 1
ATOM 2371 C C . TYR A 1 291 ? 20.056 34.936 55.901 1.00 16.52 289 TYR A C 1
ATOM 2372 O O . TYR A 1 291 ? 19.142 34.152 56.186 1.00 14.09 289 TYR A O 1
ATOM 2381 N N . PRO A 1 292 ? 20.069 36.212 56.332 1.00 13.53 290 PRO A N 1
ATOM 2382 C CA . PRO A 1 292 ? 19.011 36.719 57.201 1.00 13.80 290 PRO A CA 1
ATOM 2383 C C . PRO A 1 292 ? 17.748 36.978 56.357 1.00 13.51 290 PRO A C 1
ATOM 2384 O O . PRO A 1 292 ? 17.842 37.428 55.237 1.00 15.07 290 PRO A O 1
ATOM 2388 N N . PHE A 1 293 ? 16.579 36.777 56.980 1.00 13.30 291 PHE A N 1
ATOM 2389 C CA . PHE A 1 293 ? 15.345 37.112 56.269 1.00 14.53 291 PHE A CA 1
ATOM 2390 C C . PHE A 1 293 ? 14.259 37.471 57.299 1.00 13.13 291 PHE A C 1
ATOM 2391 O O . PHE A 1 293 ? 14.007 38.643 57.547 1.00 13.26 291 PHE A O 1
ATOM 2399 N N . PHE A 1 294 ? 13.615 36.431 57.865 1.00 13.30 292 PHE A N 1
ATOM 2400 C CA . PHE A 1 294 ? 12.573 36.708 58.869 1.00 12.61 292 PHE A CA 1
ATOM 2401 C C . PHE A 1 294 ? 13.270 36.671 60.254 1.00 12.94 292 PHE A C 1
ATOM 2402 O O . PHE A 1 294 ? 13.785 35.654 60.639 1.00 13.68 292 PHE A O 1
ATOM 2410 N N . PRO A 1 295 ? 13.348 37.827 60.945 1.00 12.06 293 PRO A N 1
ATOM 2411 C CA . PRO A 1 295 ? 14.220 37.847 62.141 1.00 11.99 293 PRO A CA 1
ATOM 2412 C C . PRO A 1 295 ? 13.745 37.039 63.349 1.00 11.43 293 PRO A C 1
ATOM 2413 O O . PRO A 1 295 ? 14.532 36.338 64.002 1.00 12.41 293 PRO A O 1
ATOM 2417 N N . PHE A 1 296 ? 12.476 37.219 63.670 1.00 11.95 294 PHE A N 1
ATOM 2418 C CA . PHE A 1 296 ? 11.848 36.704 64.889 1.00 11.54 294 PHE A CA 1
ATOM 2419 C C . PHE A 1 296 ? 10.346 36.686 64.647 1.00 12.33 294 PHE A C 1
ATOM 2420 O O . PHE A 1 296 ? 9.834 37.368 63.763 1.00 12.99 294 PHE A O 1
ATOM 2428 N N . VAL A 1 297 ? 9.647 35.882 65.452 1.00 12.83 295 VAL A N 1
ATOM 2429 C CA . VAL A 1 297 ? 8.189 35.821 65.477 1.00 12.41 295 VAL A CA 1
ATOM 2430 C C . VAL A 1 297 ? 7.728 36.145 66.887 1.00 10.85 295 VAL A C 1
ATOM 2431 O O . VAL A 1 297 ? 8.479 35.989 67.853 1.00 12.57 295 VAL A O 1
ATOM 2435 N N . VAL A 1 298 ? 6.498 36.586 67.019 1.00 12.41 296 VAL A N 1
ATOM 2436 C CA . VAL A 1 298 ? 5.969 37.047 68.311 1.00 13.17 296 VAL A CA 1
ATOM 2437 C C . VAL A 1 298 ? 4.687 36.343 68.714 1.00 13.40 296 VAL A C 1
ATOM 2438 O O . VAL A 1 298 ? 3.846 35.986 67.887 1.00 13.76 296 VAL A O 1
ATOM 2442 N N . ALA A 1 299 ? 4.537 36.153 70.014 1.00 13.42 297 ALA A N 1
ATOM 2443 C CA . ALA A 1 299 ? 3.357 35.588 70.625 1.00 12.84 297 ALA A CA 1
ATOM 2444 C C . ALA A 1 299 ? 3.171 36.264 71.985 1.00 13.28 297 ALA A C 1
ATOM 2445 O O . ALA A 1 299 ? 4.067 36.958 72.478 1.00 15.40 297 ALA A O 1
ATOM 2447 N N . LEU A 1 300 ? 2.014 36.050 72.589 1.00 13.21 298 LEU A N 1
ATOM 2448 C CA . LEU A 1 300 ? 1.775 36.464 73.975 1.00 14.02 298 LEU A CA 1
ATOM 2449 C C . LEU A 1 300 ? 1.720 35.217 74.846 1.00 13.64 298 LEU A C 1
ATOM 2450 O O . LEU A 1 300 ? 1.153 34.187 74.473 1.00 14.73 298 LEU A O 1
ATOM 2455 N N . VAL A 1 301 ? 2.260 35.310 76.060 1.00 14.24 299 VAL A N 1
ATOM 2456 C CA . VAL A 1 301 ? 2.061 34.232 77.032 1.00 14.15 299 VAL A CA 1
ATOM 2457 C C . VAL A 1 301 ? 0.565 34.057 77.318 1.00 17.06 299 VAL A C 1
ATOM 2458 O O . VAL A 1 301 ? -0.124 35.008 77.683 1.00 17.31 299 VAL A O 1
ATOM 2462 N N . LYS A 1 302 ? 0.080 32.810 77.194 1.00 16.53 300 LYS A N 1
ATOM 2463 C CA . LYS A 1 302 ? -1.333 32.485 77.333 1.00 17.73 300 LYS A CA 1
ATOM 2464 C C . LYS A 1 302 ? -1.758 32.269 78.776 1.00 20.59 300 LYS A C 1
ATOM 2465 O O . LYS A 1 302 ? -2.885 32.620 79.132 1.00 24.51 300 LYS A O 1
ATOM 2471 N N . LYS A 1 303 ? -0.871 31.725 79.598 1.00 22.68 301 LYS A N 1
ATOM 2472 C CA . LYS A 1 303 ? -1.126 31.408 80.998 1.00 26.60 301 LYS A CA 1
ATOM 2473 C C . LYS A 1 303 ? 0.221 31.366 81.693 1.00 26.35 301 LYS A C 1
ATOM 2474 O O . LYS A 1 303 ? 1.207 30.953 81.084 1.00 22.85 301 LYS A O 1
ATOM 2480 N N . ASP A 1 304 ? 0.258 31.771 82.976 1.00 22.73 302 ASP A N 1
ATOM 2481 C CA . ASP A 1 304 ? 1.519 31.771 83.715 1.00 22.01 302 ASP A CA 1
ATOM 2482 C C . ASP A 1 304 ? 2.140 30.374 83.656 1.00 23.89 302 ASP A C 1
ATOM 2483 O O . ASP A 1 304 ? 1.440 29.355 83.761 1.00 25.84 302 ASP A O 1
ATOM 2488 N N . PHE A 1 305 ? 3.452 30.316 83.465 1.00 19.49 303 PHE A N 1
ATOM 2489 C CA . PHE A 1 305 ? 4.155 29.039 83.509 1.00 18.87 303 PHE A CA 1
ATOM 2490 C C . PHE A 1 305 ? 5.613 29.296 83.841 1.00 19.36 303 PHE A C 1
ATOM 2491 O O . PHE A 1 305 ? 6.062 30.443 83.869 1.00 20.12 303 PHE A O 1
ATOM 2499 N N . THR A 1 306 ? 6.348 28.211 84.111 1.00 23.39 304 THR A N 1
ATOM 2500 C CA . THR A 1 306 ? 7.755 28.281 84.491 1.00 20.71 304 THR A CA 1
ATOM 2501 C C . THR A 1 306 ? 8.605 27.479 83.516 1.00 22.31 304 THR A C 1
ATOM 2502 O O . THR A 1 306 ? 8.194 26.424 83.021 1.00 23.31 304 THR A O 1
ATOM 2506 N N . TRP A 1 307 ? 9.779 28.009 83.212 1.00 22.78 305 TRP A N 1
ATOM 2507 C CA . TRP A 1 307 ? 10.755 27.325 82.383 1.00 23.39 305 TRP A CA 1
ATOM 2508 C C . TRP A 1 307 ? 12.122 27.821 82.809 1.00 23.52 305 TRP A C 1
ATOM 2509 O O . TRP A 1 307 ? 12.304 29.017 83.032 1.00 22.65 305 TRP A O 1
ATOM 2520 N N . LYS A 1 308 ? 13.079 26.900 82.979 1.00 33.10 306 LYS A N 1
ATOM 2521 C CA . LYS A 1 308 ? 14.433 27.270 83.378 1.00 32.46 306 LYS A CA 1
ATOM 2522 C C . LYS A 1 308 ? 14.425 28.027 84.709 1.00 27.64 306 LYS A C 1
ATOM 2523 O O . LYS A 1 308 ? 15.302 28.868 84.965 1.00 32.12 306 LYS A O 1
ATOM 2529 N N . GLY A 1 309 ? 13.406 27.786 85.553 1.00 26.38 307 GLY A N 1
ATOM 2530 C CA . GLY A 1 309 ? 13.246 28.460 86.829 1.00 29.89 307 GLY A CA 1
ATOM 2531 C C . GLY A 1 309 ? 12.666 29.861 86.794 1.00 28.31 307 GLY A C 1
ATOM 2532 O O . GLY A 1 309 ? 12.505 30.475 87.852 1.00 29.90 307 GLY A O 1
ATOM 2533 N N . TYR A 1 310 ? 12.321 30.376 85.617 1.00 20.99 308 TYR A N 1
ATOM 2534 C CA . TYR A 1 310 ? 11.838 31.727 85.428 1.00 19.19 308 TYR A CA 1
ATOM 2535 C C . TYR A 1 310 ? 10.334 31.706 85.185 1.00 20.69 308 TYR A C 1
ATOM 2536 O O . TYR A 1 310 ? 9.826 30.823 84.495 1.00 24.33 308 TYR A O 1
ATOM 2545 N N . LYS A 1 311 ? 9.637 32.729 85.670 1.00 19.57 309 LYS A N 1
ATOM 2546 C CA . LYS A 1 311 ? 8.206 32.842 85.433 1.00 22.50 309 LYS A CA 1
ATOM 2547 C C . LYS A 1 311 ? 7.924 33.635 84.159 1.00 19.23 309 LYS A C 1
ATOM 2548 O O . LYS A 1 311 ? 8.371 34.774 84.003 1.00 20.78 309 LYS A O 1
ATOM 2554 N N . PHE A 1 312 ? 7.145 33.027 83.269 1.00 17.63 310 PHE A N 1
ATOM 2555 C CA . PHE A 1 312 ? 6.510 33.716 82.143 1.00 16.86 310 PHE A CA 1
ATOM 2556 C C . PHE A 1 312 ? 5.108 34.124 82.600 1.00 16.89 310 PHE A C 1
ATOM 2557 O O . PHE A 1 312 ? 4.276 33.269 82.906 1.00 20.14 310 PHE A O 1
ATOM 2565 N N . GLU A 1 313 ? 4.823 35.420 82.596 1.00 19.99 311 GLU A N 1
ATOM 2566 C CA . GLU A 1 313 ? 3.523 35.920 83.024 1.00 20.69 311 GLU A CA 1
ATOM 2567 C C . GLU A 1 313 ? 2.531 36.125 81.881 1.00 20.68 311 GLU A C 1
ATOM 2568 O O . GLU A 1 313 ? 2.878 36.650 80.822 1.00 17.86 311 GLU A O 1
ATOM 2574 N N . GLU A 1 314 ? 1.271 35.746 82.109 1.00 20.41 312 GLU A N 1
ATOM 2575 C CA . GLU A 1 314 ? 0.221 35.870 81.107 1.00 18.94 312 GLU A CA 1
ATOM 2576 C C . GLU A 1 314 ? 0.193 37.289 80.528 1.00 24.11 312 GLU A C 1
ATOM 2577 O O . GLU A 1 314 ? 0.269 38.281 81.266 1.00 22.27 312 GLU A O 1
ATOM 2583 N N . GLY A 1 315 ? 0.096 37.373 79.200 1.00 18.71 313 GLY A N 1
ATOM 2584 C CA . GLY A 1 315 ? 0.033 38.619 78.481 1.00 19.83 313 GLY A CA 1
ATOM 2585 C C . GLY A 1 315 ? 1.363 39.218 78.069 1.00 19.21 313 GLY A C 1
ATOM 2586 O O . GLY A 1 315 ? 1.372 40.222 77.352 1.00 21.35 313 GLY A O 1
ATOM 2587 N N . THR A 1 316 ? 2.482 38.611 78.439 1.00 17.21 314 THR A N 1
ATOM 2588 C CA . THR A 1 316 ? 3.781 39.190 78.105 1.00 17.05 314 THR A CA 1
ATOM 2589 C C . THR A 1 316 ? 4.150 38.862 76.661 1.00 15.81 314 THR A C 1
ATOM 2590 O O . THR A 1 316 ? 4.125 37.689 76.242 1.00 15.98 314 THR A O 1
ATOM 2594 N N . LEU A 1 317 ? 4.589 39.891 75.936 1.00 14.57 315 LEU A N 1
ATOM 2595 C CA . LEU A 1 317 ? 5.056 39.727 74.558 1.00 13.49 315 LEU A CA 1
ATOM 2596 C C . LEU A 1 317 ? 6.373 38.966 74.561 1.00 14.17 315 LEU A C 1
ATOM 2597 O O . LEU A 1 317 ? 7.275 39.265 75.348 1.00 14.82 315 LEU A O 1
ATOM 2602 N N . THR A 1 318 ? 6.456 37.956 73.707 1.00 14.03 316 THR A N 1
ATOM 2603 C CA . THR A 1 318 ? 7.595 37.036 73.606 1.00 12.95 316 THR A CA 1
ATOM 2604 C C . THR A 1 318 ? 8.052 36.949 72.156 1.00 13.03 316 THR A C 1
ATOM 2605 O O . THR A 1 318 ? 7.231 36.765 71.246 1.00 13.12 316 THR A O 1
ATOM 2609 N N . LEU A 1 319 ? 9.342 37.103 71.942 1.00 12.10 317 LEU A N 1
ATOM 2610 C CA . LEU A 1 319 ? 10.008 36.978 70.661 1.00 12.01 317 LEU A CA 1
ATOM 2611 C C . LEU A 1 319 ? 10.825 35.707 70.603 1.00 11.09 317 LEU A C 1
ATOM 2612 O O . LEU A 1 319 ? 11.662 35.469 71.476 1.00 12.91 317 LEU A O 1
ATOM 2617 N N . LEU A 1 320 ? 10.597 34.926 69.544 1.00 12.01 318 LEU A N 1
ATOM 2618 C CA . LEU A 1 320 ? 11.442 33.776 69.211 1.00 12.18 318 LEU A CA 1
ATOM 2619 C C . LEU A 1 320 ? 12.482 34.180 68.168 1.00 11.93 318 LEU A C 1
ATOM 2620 O O . LEU A 1 320 ? 12.128 34.586 67.068 1.00 12.16 318 LEU A O 1
ATOM 2625 N N . ASP A 1 321 ? 13.746 33.988 68.490 1.00 12.53 319 ASP A N 1
ATOM 2626 C CA . ASP A 1 321 ? 14.906 34.356 67.681 1.00 11.80 319 ASP A CA 1
ATOM 2627 C C . ASP A 1 321 ? 15.125 33.323 66.567 1.00 12.43 319 ASP A C 1
ATOM 2628 O O . ASP A 1 321 ? 15.840 32.328 66.720 1.00 13.84 319 ASP A O 1
ATOM 2633 N N . LEU A 1 322 ? 14.562 33.607 65.385 1.00 12.53 320 LEU A N 1
ATOM 2634 C CA . LEU A 1 322 ? 14.755 32.684 64.247 1.00 12.03 320 LEU A CA 1
ATOM 2635 C C . LEU A 1 322 ? 16.182 32.750 63.707 1.00 12.89 320 LEU A C 1
ATOM 2636 O O . LEU A 1 322 ? 16.869 31.713 63.576 1.00 12.85 320 LEU A O 1
ATOM 2641 N N . TYR A 1 323 ? 16.665 33.974 63.422 1.00 12.71 321 TYR A N 1
ATOM 2642 C CA . TYR A 1 323 ? 18.022 34.141 62.887 1.00 14.17 321 TYR A CA 1
ATOM 2643 C C . TYR A 1 323 ? 19.064 33.508 63.811 1.00 13.13 321 TYR A C 1
ATOM 2644 O O . TYR A 1 323 ? 19.964 32.756 63.382 1.00 12.72 321 TYR A O 1
ATOM 2653 N N . GLY A 1 324 ? 18.995 33.844 65.103 1.00 12.91 322 GLY A N 1
ATOM 2654 C CA . GLY A 1 324 ? 19.935 33.318 66.069 1.00 13.56 322 GLY A CA 1
ATOM 2655 C C . GLY A 1 324 ? 19.874 31.824 66.288 1.00 13.76 322 GLY A C 1
ATOM 2656 O O . GLY A 1 324 ? 20.876 31.226 66.682 1.00 18.02 322 GLY A O 1
ATOM 2657 N N . THR A 1 325 ? 18.711 31.206 66.132 1.00 13.05 323 THR A N 1
ATOM 2658 C CA . THR A 1 325 ? 18.656 29.752 66.188 1.00 13.78 323 THR A CA 1
ATOM 2659 C C . THR A 1 325 ? 19.336 29.131 64.976 1.00 13.14 323 THR A C 1
ATOM 2660 O O . THR A 1 325 ? 20.043 28.131 65.084 1.00 14.31 323 THR A O 1
ATOM 2664 N N . ASN A 1 326 ? 19.131 29.718 63.797 1.00 12.93 324 ASN A N 1
ATOM 2665 C CA . ASN A 1 326 ? 19.774 29.239 62.585 1.00 13.03 324 ASN A CA 1
ATOM 2666 C C . ASN A 1 326 ? 21.277 29.455 62.607 1.00 14.28 324 ASN A C 1
ATOM 2667 O O . ASN A 1 326 ? 21.996 28.794 61.869 1.00 14.95 324 ASN A O 1
ATOM 2672 N N . HIS A 1 327 ? 21.760 30.371 63.469 1.00 14.11 325 HIS A N 1
ATOM 2673 C CA . HIS A 1 327 ? 23.182 30.629 63.660 1.00 13.15 325 HIS A CA 1
ATOM 2674 C C . HIS A 1 327 ? 23.674 30.186 65.043 1.00 14.81 325 HIS A C 1
ATOM 2675 O O . HIS A 1 327 ? 24.750 30.612 65.468 1.00 17.13 325 HIS A O 1
ATOM 2682 N N . ASP A 1 328 ? 22.978 29.301 65.705 1.00 14.83 326 ASP A N 1
ATOM 2683 C CA . ASP A 1 328 ? 23.303 28.964 67.102 1.00 15.33 326 ASP A CA 1
ATOM 2684 C C . ASP A 1 328 ? 24.512 28.033 67.122 1.00 15.23 326 ASP A C 1
ATOM 2685 O O . ASP A 1 328 ? 24.426 26.913 66.610 1.00 16.98 326 ASP A O 1
ATOM 2690 N N . PRO A 1 329 ? 25.621 28.411 67.788 1.00 14.87 327 PRO A N 1
ATOM 2691 C CA . PRO A 1 329 ? 26.771 27.481 67.880 1.00 19.50 327 PRO A CA 1
ATOM 2692 C C . PRO A 1 329 ? 26.527 26.258 68.753 1.00 18.91 327 PRO A C 1
ATOM 2693 O O . PRO A 1 329 ? 27.346 25.323 68.716 1.00 23.66 327 PRO A O 1
ATOM 2697 N N . GLU A 1 330 ? 25.447 26.195 69.518 1.00 17.70 328 GLU A N 1
ATOM 2698 C CA . GLU A 1 330 ? 25.108 24.947 70.195 1.00 21.33 328 GLU A CA 1
ATOM 2699 C C . GLU A 1 330 ? 24.336 23.983 69.296 1.00 23.22 328 GLU A C 1
ATOM 2700 O O . GLU A 1 330 ? 24.029 22.862 69.733 1.00 32.66 328 GLU A O 1
ATOM 2706 N N . ILE A 1 331 ? 23.923 24.408 68.100 1.00 17.26 329 ILE A N 1
ATOM 2707 C CA . ILE A 1 331 ? 23.223 23.556 67.166 1.00 18.98 329 ILE A CA 1
ATOM 2708 C C . ILE A 1 331 ? 24.098 23.202 65.971 1.00 21.13 329 ILE A C 1
ATOM 2709 O O . ILE A 1 331 ? 24.061 22.074 65.491 1.00 21.62 329 ILE A O 1
ATOM 2714 N N . TRP A 1 332 ? 24.823 24.158 65.446 1.00 16.97 330 TRP A N 1
ATOM 2715 C CA . TRP A 1 332 ? 25.505 24.017 64.179 1.00 15.65 330 TRP A CA 1
ATOM 2716 C C . TRP A 1 332 ? 27.001 24.167 64.359 1.00 18.82 330 TRP A C 1
ATOM 2717 O O . TRP A 1 332 ? 27.452 25.001 65.140 1.00 19.39 330 TRP A O 1
ATOM 2728 N N . LYS A 1 333 ? 27.753 23.369 63.599 1.00 19.46 331 LYS A N 1
ATOM 2729 C CA . LYS A 1 333 ? 29.206 23.511 63.552 1.00 21.42 331 LYS A CA 1
ATOM 2730 C C . LYS A 1 333 ? 29.564 24.677 62.635 1.00 17.74 331 LYS A C 1
ATOM 2731 O O . LYS A 1 333 ? 29.152 24.694 61.473 1.00 20.57 331 LYS A O 1
ATOM 2737 N N . ASN A 1 334 ? 30.322 25.637 63.129 1.00 18.46 332 ASN A N 1
ATOM 2738 C CA . ASN A 1 334 ? 30.732 26.812 62.373 1.00 18.35 332 ASN A CA 1
ATOM 2739 C C . ASN A 1 334 ? 29.502 27.433 61.710 1.00 20.48 332 ASN A C 1
ATOM 2740 O O . ASN A 1 334 ? 29.393 27.470 60.477 1.00 19.53 332 ASN A O 1
ATOM 2745 N N . PRO A 1 335 ? 28.562 27.920 62.505 1.00 17.74 333 PRO A N 1
ATOM 2746 C CA . PRO A 1 335 ? 27.299 28.454 61.958 1.00 17.10 333 PRO A CA 1
ATOM 2747 C C . PRO A 1 335 ? 27.446 29.674 61.083 1.00 18.03 333 PRO A C 1
ATOM 2748 O O . PRO A 1 335 ? 26.526 29.998 60.303 1.00 18.13 333 PRO A O 1
ATOM 2752 N N . ASP A 1 336 ? 28.543 30.403 61.186 1.00 18.01 334 ASP A N 1
ATOM 2753 C CA . ASP A 1 336 ? 28.682 31.671 60.512 1.00 16.04 334 ASP A CA 1
ATOM 2754 C C . ASP A 1 336 ? 29.487 31.569 59.219 1.00 15.28 334 ASP A C 1
ATOM 2755 O O . ASP A 1 336 ? 29.930 32.596 58.689 1.00 17.43 334 ASP A O 1
ATOM 2760 N N . VAL A 1 337 ? 29.550 30.378 58.646 1.00 17.81 335 VAL A N 1
ATOM 2761 C CA . VAL A 1 337 ? 30.059 30.192 57.288 1.00 16.37 335 VAL A CA 1
ATOM 2762 C C . VAL A 1 337 ? 28.993 29.480 56.455 1.00 16.23 335 VAL A C 1
ATOM 2763 O O . VAL A 1 337 ? 28.215 28.664 56.944 1.00 17.69 335 VAL A O 1
ATOM 2767 N N . PHE A 1 338 ? 28.994 29.790 55.155 1.00 19.32 336 PHE A N 1
ATOM 2768 C CA . PHE A 1 338 ? 28.133 29.159 54.149 1.00 18.92 336 PHE A CA 1
ATOM 2769 C C . PHE A 1 338 ? 28.770 27.835 53.737 1.00 18.41 336 PHE A C 1
ATOM 2770 O O . PHE A 1 338 ? 29.839 27.841 53.112 1.00 21.46 336 PHE A O 1
ATOM 2778 N N . SER A 1 339 ? 28.156 26.715 54.111 1.00 17.66 337 SER A N 1
ATOM 2779 C CA . SER A 1 339 ? 28.719 25.388 53.898 1.00 20.84 337 SER A CA 1
ATOM 2780 C C . SER A 1 339 ? 27.596 24.396 53.637 1.00 18.20 337 SER A C 1
ATOM 2781 O O . SER A 1 339 ? 27.132 23.705 54.543 1.00 20.05 337 SER A O 1
ATOM 2784 N N . PRO A 1 340 ? 27.157 24.268 52.361 1.00 19.22 338 PRO A N 1
ATOM 2785 C CA . PRO A 1 340 ? 26.051 23.347 52.042 1.00 21.13 338 PRO A CA 1
ATOM 2786 C C . PRO A 1 340 ? 26.275 21.907 52.492 1.00 18.61 338 PRO A C 1
ATOM 2787 O O . PRO A 1 340 ? 25.326 21.169 52.750 1.00 19.58 338 PRO A O 1
ATOM 2791 N N . ASP A 1 341 ? 27.539 21.492 52.612 1.00 20.58 339 ASP A N 1
ATOM 2792 C CA . ASP A 1 341 ? 27.831 20.134 53.027 1.00 23.79 339 ASP A CA 1
ATOM 2793 C C . ASP A 1 341 ? 27.280 19.805 54.402 1.00 20.98 339 ASP A C 1
ATOM 2794 O O . ASP A 1 341 ? 27.128 18.631 54.734 1.00 23.41 339 ASP A O 1
ATOM 2799 N N . ARG A 1 342 ? 26.988 20.819 55.228 1.00 19.61 340 ARG A N 1
ATOM 2800 C CA . ARG A 1 342 ? 26.368 20.521 56.513 1.00 21.08 340 ARG A CA 1
ATOM 2801 C C . ARG A 1 342 ? 25.016 19.834 56.361 1.00 22.30 340 ARG A C 1
ATOM 2802 O O . ARG A 1 342 ? 24.535 19.213 57.302 1.00 24.04 340 ARG A O 1
ATOM 2810 N N . PHE A 1 343 ? 24.382 19.935 55.201 1.00 22.48 341 PHE A N 1
ATOM 2811 C CA . PHE A 1 343 ? 23.081 19.313 54.999 1.00 24.50 341 PHE A CA 1
ATOM 2812 C C . PHE A 1 343 ? 23.155 17.919 54.384 1.00 26.66 341 PHE A C 1
ATOM 2813 O O . PHE A 1 343 ? 22.111 17.344 54.082 1.00 30.83 341 PHE A O 1
ATOM 2821 N N . ALA A 1 344 ? 24.354 17.358 54.211 1.00 28.07 342 ALA A N 1
ATOM 2822 C CA . ALA A 1 344 ? 24.452 16.041 53.579 1.00 30.45 342 ALA A CA 1
ATOM 2823 C C . ALA A 1 344 ? 23.634 15.029 54.377 1.00 42.68 342 ALA A C 1
ATOM 2824 O O . ALA A 1 344 ? 23.883 14.806 55.571 1.00 38.91 342 ALA A O 1
ATOM 2826 N N . LYS A 1 345 ? 22.622 14.459 53.717 1.00 42.75 343 LYS A N 1
ATOM 2827 C CA . LYS A 1 345 ? 21.649 13.534 54.328 1.00 45.56 343 LYS A CA 1
ATOM 2828 C C . LYS A 1 345 ? 21.078 14.063 55.648 1.00 48.26 343 LYS A C 1
ATOM 2829 O O . LYS A 1 345 ? 21.012 13.352 56.657 1.00 48.35 343 LYS A O 1
ATOM 2835 N N . TRP A 1 346 ? 20.628 15.319 55.639 1.00 42.84 344 TRP A N 1
ATOM 2836 C CA . TRP A 1 346 ? 20.070 15.944 56.870 1.00 47.54 344 TRP A CA 1
ATOM 2837 C C . TRP A 1 346 ?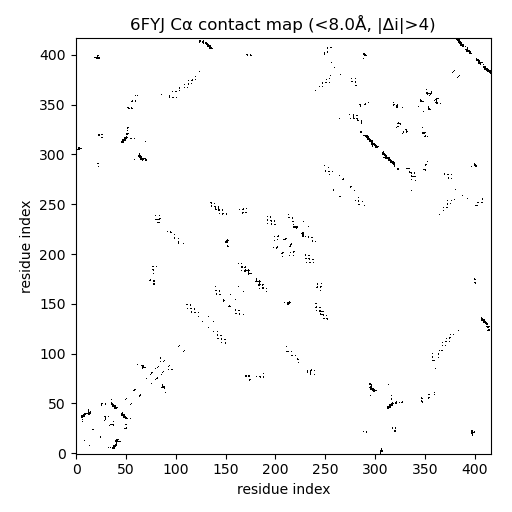 18.579 15.589 56.996 1.00 44.73 344 TRP A C 1
ATOM 2838 O O . TRP A 1 346 ? 18.193 14.813 57.889 1.00 47.80 344 TRP A O 1
ATOM 2849 N N . GLY A 1 348 ? 19.228 17.214 62.457 1.00 40.25 346 GLY A N 1
ATOM 2850 C CA . GLY A 1 348 ? 18.537 18.390 62.958 1.00 37.76 346 GLY A CA 1
ATOM 2851 C C . GLY A 1 348 ? 17.071 18.129 63.192 1.00 28.85 346 GLY A C 1
ATOM 2852 O O . GLY A 1 348 ? 16.576 17.016 62.969 1.00 48.89 346 GLY A O 1
ATOM 2853 N N . SER A 1 349 ? 16.342 19.158 63.618 1.00 33.15 347 SER A N 1
ATOM 2854 C CA . SER A 1 349 ? 14.930 18.958 63.917 1.00 33.05 347 SER A CA 1
ATOM 2855 C C . SER A 1 349 ? 14.055 20.059 63.324 1.00 18.71 347 SER A C 1
ATOM 2856 O O . SER A 1 349 ? 14.566 21.115 62.916 1.00 19.40 347 SER A O 1
ATOM 2859 N N . PRO A 1 350 ? 12.744 19.900 63.491 1.00 18.58 348 PRO A N 1
ATOM 2860 C CA . PRO A 1 350 ? 11.824 20.996 63.166 1.00 18.93 348 PRO A CA 1
ATOM 2861 C C . PRO A 1 350 ? 11.883 22.192 64.080 1.00 15.08 348 PRO A C 1
ATOM 2862 O O . PRO A 1 350 ? 11.115 23.123 63.859 1.00 15.00 348 PRO A O 1
ATOM 2866 N N . PHE A 1 351 ? 12.678 22.161 65.142 1.00 13.61 349 PHE A N 1
ATOM 2867 C CA . PHE A 1 351 ? 12.849 23.274 66.047 1.00 13.50 349 PHE A CA 1
ATOM 2868 C C . PHE A 1 351 ? 14.242 23.859 66.016 1.00 13.55 349 PHE A C 1
ATOM 2869 O O . PHE A 1 351 ? 14.500 24.857 66.703 1.00 15.77 349 PHE A O 1
ATOM 2877 N N . SER A 1 352 ? 15.147 23.292 65.209 1.00 14.27 350 SER A N 1
ATOM 2878 C CA . SER A 1 352 ? 16.525 23.746 65.116 1.00 14.81 350 SER A CA 1
ATOM 2879 C C . SER A 1 352 ? 16.866 24.518 63.862 1.00 14.97 350 SER A C 1
ATOM 2880 O O . SER A 1 352 ? 17.832 25.284 63.866 1.00 18.87 350 SER A O 1
ATOM 2883 N N . PHE A 1 353 ? 16.141 24.300 62.784 1.00 14.58 351 PHE A N 1
ATOM 2884 C CA . PHE A 1 353 ? 16.339 24.895 61.474 1.00 13.01 351 PHE A CA 1
ATOM 2885 C C . PHE A 1 353 ? 15.008 25.558 61.141 1.00 14.78 351 PHE A C 1
ATOM 2886 O O . PHE A 1 353 ? 14.073 24.894 60.708 1.00 16.13 351 PHE A O 1
ATOM 2894 N N . ILE A 1 354 ? 14.905 26.863 61.401 1.00 13.23 352 ILE A N 1
ATOM 2895 C CA . ILE A 1 354 ? 13.594 27.527 61.506 1.00 12.72 352 ILE A CA 1
ATOM 2896 C C . ILE A 1 354 ? 13.526 28.867 60.744 1.00 10.96 352 ILE A C 1
ATOM 2897 O O . ILE A 1 354 ? 12.842 29.806 61.207 1.00 12.33 352 ILE A O 1
ATOM 2902 N N . PRO A 1 355 ? 14.106 28.990 59.544 1.00 11.95 353 PRO A N 1
ATOM 2903 C CA . PRO A 1 355 ? 13.997 30.271 58.827 1.00 12.34 353 PRO A CA 1
ATOM 2904 C C . PRO A 1 355 ? 12.597 30.672 58.438 1.00 13.20 353 PRO A C 1
ATOM 2905 O O . PRO A 1 355 ? 12.344 31.869 58.223 1.00 12.22 353 PRO A O 1
ATOM 2909 N N . GLN A 1 356 ? 11.690 29.711 58.339 1.00 12.49 354 GLN A N 1
ATOM 2910 C CA . GLN A 1 356 ? 10.277 29.932 58.033 1.00 11.74 354 GLN A CA 1
ATOM 2911 C C . GLN A 1 356 ? 9.367 29.381 59.131 1.00 12.52 354 GLN A C 1
ATOM 2912 O O . GLN A 1 356 ? 8.239 28.969 58.885 1.00 12.86 354 GLN A O 1
ATOM 2918 N N . GLY A 1 357 ? 9.860 29.451 60.360 1.00 12.31 355 GLY A N 1
ATOM 2919 C CA . GLY A 1 357 ? 9.147 28.979 61.522 1.00 11.77 355 GLY A CA 1
ATOM 2920 C C . GLY A 1 357 ? 9.520 27.551 61.884 1.00 13.13 355 GLY A C 1
ATOM 2921 O O . GLY A 1 357 ? 10.176 26.821 61.140 1.00 12.70 355 GLY A O 1
ATOM 2922 N N . GLY A 1 358 ? 9.050 27.142 63.060 1.00 12.35 356 GLY A N 1
ATOM 2923 C CA . GLY A 1 358 ? 9.286 25.813 63.575 1.00 14.19 356 GLY A CA 1
ATOM 2924 C C . GLY A 1 358 ? 7.993 25.045 63.795 1.00 13.31 356 GLY A C 1
ATOM 2925 O O . GLY A 1 358 ? 6.886 25.535 63.593 1.00 13.48 356 GLY A O 1
ATOM 2926 N N . GLY A 1 359 ? 8.184 23.808 64.256 1.00 14.11 357 GLY A N 1
ATOM 2927 C CA . GLY A 1 359 ? 7.060 22.952 64.553 1.00 13.52 357 GLY A CA 1
ATOM 2928 C C . GLY A 1 359 ? 6.364 22.384 63.322 1.00 13.50 357 GLY A C 1
ATOM 2929 O O . GLY A 1 359 ? 6.965 22.100 62.302 1.00 15.22 357 GLY A O 1
ATOM 2930 N N . ASP A 1 360 ? 5.042 22.247 63.466 1.00 13.96 358 ASP A N 1
ATOM 2931 C CA . ASP A 1 360 ? 4.164 21.530 62.538 1.00 13.02 358 ASP A CA 1
ATOM 2932 C C . ASP A 1 360 ? 3.332 22.527 61.739 1.00 11.76 358 ASP A C 1
ATOM 2933 O O . ASP A 1 360 ? 2.870 23.518 62.278 1.00 13.68 358 ASP A O 1
ATOM 2938 N N . TYR A 1 361 ? 3.083 22.211 60.470 1.00 13.00 359 TYR A N 1
ATOM 2939 C CA . TYR A 1 361 ? 2.333 23.129 59.592 1.00 12.78 359 TYR A CA 1
ATOM 2940 C C . TYR A 1 361 ? 0.882 23.294 60.029 1.00 12.82 359 TYR A C 1
ATOM 2941 O O . TYR A 1 361 ? 0.264 24.365 59.828 1.00 13.97 359 TYR A O 1
ATOM 2950 N N . PHE A 1 362 ? 0.278 22.216 60.537 1.00 14.04 360 PHE A N 1
ATOM 2951 C CA . PHE A 1 362 ? -1.144 22.160 60.857 1.00 14.68 360 PHE A CA 1
ATOM 2952 C C . PHE A 1 362 ? -1.453 22.542 62.288 1.00 13.55 360 PHE A C 1
ATOM 2953 O O . PHE A 1 362 ? -2.533 23.134 62.530 1.00 16.98 360 PHE A O 1
ATOM 2961 N N A MET A 1 363 ? -0.589 22.214 63.245 0.47 15.37 361 MET A N 1
ATOM 2962 N N B MET A 1 363 ? -0.565 22.214 63.225 0.53 14.97 361 MET A N 1
ATOM 2963 C CA A MET A 1 363 ? -0.820 22.470 64.661 0.47 16.22 361 MET A CA 1
ATOM 2964 C CA B MET A 1 363 ? -0.725 22.411 64.659 0.53 15.61 361 MET A CA 1
ATOM 2965 C C A MET A 1 363 ? -0.120 23.732 65.154 0.47 15.23 361 MET A C 1
ATOM 2966 C C B MET A 1 363 ? -0.118 23.723 65.147 0.53 14.69 361 MET A C 1
ATOM 2967 O O A MET A 1 363 ? -0.063 23.975 66.365 0.47 15.52 361 MET A O 1
ATOM 2968 O O B MET A 1 363 ? -0.144 24.000 66.352 0.53 15.93 361 MET A O 1
ATOM 2977 N N . GLY A 1 364 ? 0.408 24.535 64.239 1.00 14.00 362 GLY A N 1
ATOM 2978 C CA . GLY A 1 364 ? 1.023 25.794 64.595 1.00 14.47 362 GLY A CA 1
ATOM 2979 C C . GLY A 1 364 ? 1.141 26.705 63.380 1.00 11.33 362 GLY A C 1
ATOM 2980 O O . GLY A 1 364 ? 0.588 26.452 62.312 1.00 12.16 362 GLY A O 1
ATOM 2981 N N . HIS A 1 365 ? 1.840 27.803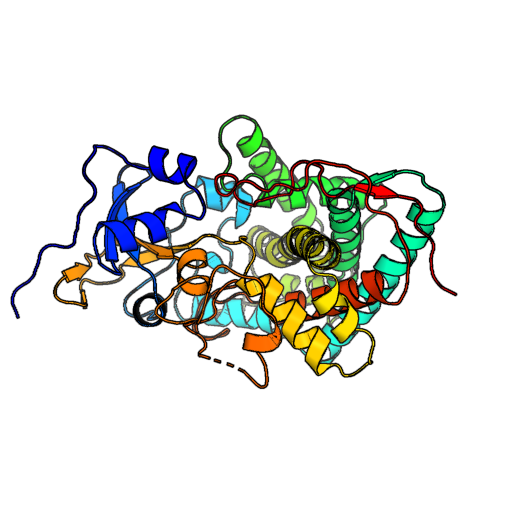 63.602 1.00 11.88 363 HIS A N 1
ATOM 2982 C CA . HIS A 1 365 ? 1.900 28.921 62.667 1.00 11.40 363 HIS A CA 1
ATOM 2983 C C . HIS A 1 365 ? 3.073 28.825 61.683 1.00 12.52 363 HIS A C 1
ATOM 2984 O O . HIS A 1 365 ? 3.312 29.752 60.926 1.00 12.41 363 HIS A O 1
ATOM 2991 N N . ARG A 1 366 ? 3.800 27.708 61.638 1.00 12.12 364 ARG A N 1
ATOM 2992 C CA . ARG A 1 366 ? 4.851 27.525 60.634 1.00 11.10 364 ARG A CA 1
ATOM 2993 C C . ARG A 1 366 ? 4.374 27.881 59.232 1.00 12.71 364 ARG A C 1
ATOM 2994 O O . ARG A 1 366 ? 3.253 27.598 58.818 1.00 12.68 364 ARG A O 1
ATOM 3002 N N . CYS A 1 367 ? 5.261 28.507 58.486 1.00 11.45 365 CYS A N 1
ATOM 3003 C CA . CYS A 1 367 ? 4.973 28.993 57.134 1.00 10.72 365 CYS A CA 1
ATOM 3004 C C . CYS A 1 367 ? 4.240 27.989 56.270 1.00 11.45 365 CYS A C 1
ATOM 3005 O O . CYS A 1 367 ? 4.768 26.928 55.949 1.00 13.42 365 CYS A O 1
ATOM 3008 N N . ALA A 1 368 ? 3.077 28.396 55.758 1.00 12.58 366 ALA A N 1
ATOM 3009 C CA . ALA A 1 368 ? 2.342 27.522 54.854 1.00 14.03 366 ALA A CA 1
ATOM 3010 C C . ALA A 1 368 ? 3.086 27.324 53.556 1.00 15.69 366 ALA A C 1
ATOM 3011 O O . ALA A 1 368 ? 2.894 26.301 52.889 1.00 15.05 366 ALA A O 1
ATOM 3013 N N . GLY A 1 369 ? 3.883 28.286 53.142 1.00 12.82 367 GLY A N 1
ATOM 3014 C CA . GLY A 1 369 ? 4.557 28.331 51.866 1.00 14.57 367 GLY A CA 1
ATOM 3015 C C . GLY A 1 369 ? 6.007 27.864 51.840 1.00 13.52 367 GLY A C 1
ATOM 3016 O O . GLY A 1 369 ? 6.750 28.156 50.895 1.00 13.45 367 GLY A O 1
ATOM 3017 N N . GLU A 1 370 ? 6.415 27.076 52.829 1.00 14.10 368 GLU A N 1
ATOM 3018 C CA . GLU A 1 370 ? 7.802 26.622 52.890 1.00 12.64 368 GLU A CA 1
ATOM 3019 C C . GLU A 1 370 ? 8.167 25.748 51.696 1.00 15.94 368 GLU A C 1
ATOM 3020 O O . GLU A 1 370 ? 9.252 25.904 51.116 1.00 15.41 368 GLU A O 1
ATOM 3026 N N . TRP A 1 371 ? 7.307 24.803 51.340 1.00 16.59 369 TRP A N 1
ATOM 3027 C CA . TRP A 1 371 ? 7.587 23.977 50.156 1.00 16.63 369 TRP A CA 1
ATOM 3028 C C . TRP A 1 371 ? 7.544 24.778 48.864 1.00 15.46 369 TRP A C 1
ATOM 3029 O O . TRP A 1 371 ? 8.424 24.607 48.012 1.00 18.41 369 TRP A O 1
ATOM 3040 N N . VAL A 1 372 ? 6.620 25.735 48.742 1.00 15.47 370 VAL A N 1
ATOM 3041 C CA . VAL A 1 372 ? 6.639 26.646 47.597 1.00 16.31 370 VAL A CA 1
ATOM 3042 C C . VAL A 1 372 ? 7.983 27.352 47.486 1.00 16.02 370 VAL A C 1
ATOM 3043 O O . VAL A 1 372 ? 8.570 27.471 46.405 1.00 16.65 370 VAL A O 1
ATOM 3047 N N . THR A 1 373 ? 8.464 27.876 48.619 1.00 13.79 371 THR A N 1
ATOM 3048 C CA . THR A 1 373 ? 9.695 28.641 48.631 1.00 13.46 371 THR A CA 1
ATOM 3049 C C . THR A 1 373 ? 10.870 27.781 48.170 1.00 12.99 371 THR A C 1
ATOM 3050 O O . THR A 1 373 ? 11.671 28.208 47.322 1.00 13.80 371 THR A O 1
ATOM 3054 N N . ILE A 1 374 ? 10.980 26.585 48.718 1.00 14.18 372 ILE A N 1
ATOM 3055 C CA . ILE A 1 374 ? 12.072 25.686 48.354 1.00 15.08 372 ILE A CA 1
ATOM 3056 C C . ILE A 1 374 ? 12.021 25.353 46.860 1.00 17.21 372 ILE A C 1
ATOM 3057 O O . ILE A 1 374 ? 13.048 25.401 46.167 1.00 16.70 372 ILE A O 1
ATOM 3062 N N . GLU A 1 375 ? 10.823 25.071 46.339 1.00 17.14 373 GLU A N 1
ATOM 3063 C CA . GLU A 1 375 ? 10.699 24.707 44.929 1.00 18.15 373 GLU A CA 1
ATOM 3064 C C . GLU A 1 375 ? 11.013 25.885 44.013 1.00 15.83 373 GLU A C 1
ATOM 3065 O O . GLU A 1 375 ? 11.683 25.712 42.978 1.00 17.36 373 GLU A O 1
ATOM 3071 N N . VAL A 1 376 ? 10.546 27.087 44.342 1.00 15.68 374 VAL A N 1
ATOM 3072 C CA . VAL A 1 376 ? 10.890 28.278 43.562 1.00 15.87 374 VAL A CA 1
ATOM 3073 C C . VAL A 1 376 ? 12.399 28.533 43.577 1.00 15.23 374 VAL A C 1
ATOM 3074 O O . VAL A 1 376 ? 13.008 28.938 42.567 1.00 14.67 374 VAL A O 1
ATOM 3078 N N . MET A 1 377 ? 13.018 28.371 44.746 1.00 15.48 375 MET A N 1
ATOM 3079 C CA . MET A 1 377 ? 14.457 28.551 44.857 1.00 15.86 375 MET A CA 1
ATOM 3080 C C . MET A 1 377 ? 15.224 27.546 43.995 1.00 15.93 375 MET A C 1
ATOM 3081 O O . MET A 1 377 ? 16.242 27.902 43.402 1.00 16.67 375 MET A O 1
ATOM 3086 N N . LYS A 1 378 ? 14.757 26.302 43.945 1.00 16.64 376 LYS A N 1
ATOM 3087 C CA . LYS A 1 378 ? 15.381 25.293 43.079 1.00 16.91 376 LYS A CA 1
ATOM 3088 C C . LYS A 1 378 ? 15.311 25.680 41.611 1.00 16.52 376 LYS A C 1
ATOM 3089 O O . LYS A 1 378 ? 16.313 25.579 40.885 1.00 17.03 376 LYS A O 1
ATOM 3095 N N . VAL A 1 379 ? 14.163 26.170 41.154 1.00 15.62 377 VAL A N 1
ATOM 3096 C CA . VAL A 1 379 ? 14.043 26.619 39.760 1.00 16.80 377 VAL A CA 1
ATOM 3097 C C . VAL A 1 379 ? 14.988 27.764 39.499 1.00 18.11 377 VAL A C 1
ATOM 3098 O O . VAL A 1 379 ? 15.668 27.822 38.466 1.00 19.10 377 VAL A O 1
ATOM 3102 N N . SER A 1 380 ? 15.032 28.720 40.417 1.00 16.99 378 SER A N 1
ATOM 3103 C CA . SER A 1 380 ? 15.834 29.911 40.256 1.00 14.90 378 SER A CA 1
ATOM 3104 C C . SER A 1 380 ? 17.312 29.562 40.195 1.00 18.77 378 SER A C 1
ATOM 3105 O O . SER A 1 380 ? 18.049 30.087 39.352 1.00 18.93 378 SER A O 1
ATOM 3108 N N . LEU A 1 381 ? 17.765 28.704 41.108 1.00 17.22 379 LEU A N 1
ATOM 3109 C CA . LEU A 1 381 ? 19.144 28.229 41.102 1.00 17.44 379 LEU A CA 1
ATOM 3110 C C . LEU A 1 381 ? 19.478 27.532 39.789 1.00 19.03 379 LEU A C 1
ATOM 3111 O O . LEU A 1 381 ? 20.565 27.737 39.230 1.00 18.92 379 LEU A O 1
ATOM 3116 N N . ASP A 1 382 ? 18.603 26.645 39.343 1.00 18.58 380 ASP A N 1
ATOM 3117 C CA . ASP A 1 382 ? 18.811 25.983 38.048 1.00 17.77 380 ASP A CA 1
ATOM 3118 C C . ASP A 1 382 ? 18.945 26.992 36.914 1.00 21.71 380 ASP A C 1
ATOM 3119 O O . ASP A 1 382 ? 19.812 26.831 36.041 1.00 21.58 380 ASP A O 1
ATOM 3124 N N . TYR A 1 383 ? 18.107 28.035 36.889 1.00 19.00 381 TYR A N 1
ATOM 3125 C CA . TYR A 1 383 ? 18.216 29.036 35.834 1.00 19.85 381 TYR A CA 1
ATOM 3126 C C . TYR A 1 383 ? 19.561 29.742 35.867 1.00 25.31 381 TYR A C 1
ATOM 3127 O O . TYR A 1 383 ? 20.247 29.882 34.839 1.00 22.00 381 TYR A O 1
ATOM 3136 N N . LEU A 1 384 ? 19.947 30.221 37.040 1.00 20.73 382 LEU A N 1
ATOM 3137 C CA . LEU A 1 384 ? 21.121 31.061 37.155 1.00 24.22 382 LEU A CA 1
ATOM 3138 C C . LEU A 1 384 ? 22.395 30.296 36.859 1.00 24.62 382 LEU A C 1
ATOM 3139 O O . LEU A 1 384 ? 23.379 30.910 36.439 1.00 26.37 382 LEU A O 1
ATOM 3144 N N . THR A 1 385 ? 22.386 28.986 37.040 1.00 21.04 383 THR A N 1
ATOM 3145 C CA . THR A 1 385 ? 23.568 28.156 36.830 1.00 24.57 383 THR A CA 1
ATOM 3146 C C . THR A 1 385 ? 23.582 27.433 35.491 1.00 23.83 383 THR A C 1
ATOM 3147 O O . THR A 1 385 ? 24.666 27.237 34.931 1.00 25.08 383 THR A O 1
ATOM 3151 N N . ASN A 1 386 ? 22.443 26.987 34.979 1.00 21.82 384 ASN A N 1
ATOM 3152 C CA . ASN A 1 386 ? 22.413 26.027 33.874 1.00 21.97 384 ASN A CA 1
ATOM 3153 C C . ASN A 1 386 ? 21.732 26.528 32.616 1.00 29.91 384 ASN A C 1
ATOM 3154 O O . ASN A 1 386 ? 21.872 25.885 31.555 1.00 27.64 384 ASN A O 1
ATOM 3159 N N . ARG A 1 387 ? 21.001 27.629 32.683 1.00 22.40 385 ARG A N 1
ATOM 3160 C CA . ARG A 1 387 ? 20.194 28.080 31.565 1.00 21.21 385 ARG A CA 1
ATOM 3161 C C . ARG A 1 387 ? 20.559 29.460 31.063 1.00 19.46 385 ARG A C 1
ATOM 3162 O O . ARG A 1 387 ? 19.940 29.933 30.104 1.00 23.76 385 ARG A O 1
ATOM 3170 N N . MET A 1 388 ? 21.563 30.104 31.643 1.00 20.47 386 MET A N 1
ATOM 3171 C CA . MET A 1 388 ? 21.980 31.437 31.251 1.00 21.32 386 MET A CA 1
ATOM 3172 C C . MET A 1 388 ? 23.413 31.657 31.703 1.00 26.62 386 MET A C 1
ATOM 3173 O O . MET A 1 388 ? 23.922 30.945 32.572 1.00 29.95 386 MET A O 1
ATOM 3178 N N . ASP A 1 389 ? 24.038 32.687 31.136 1.00 27.17 387 ASP A N 1
ATOM 3179 C CA . ASP A 1 389 ? 25.317 33.209 31.593 1.00 25.69 387 ASP A CA 1
ATOM 3180 C C . ASP A 1 389 ? 25.167 34.717 31.731 1.00 21.20 387 ASP A C 1
ATOM 3181 O O . ASP A 1 389 ? 24.309 35.336 31.092 1.00 23.91 387 ASP A O 1
ATOM 3186 N N . TYR A 1 390 ? 25.929 35.279 32.661 1.00 23.28 388 TYR A N 1
ATOM 3187 C CA . TYR A 1 390 ? 25.879 36.696 32.964 1.00 21.17 388 TYR A CA 1
ATOM 3188 C C . TYR A 1 390 ? 27.164 37.061 33.680 1.00 19.74 388 TYR A C 1
ATOM 3189 O O . TYR A 1 390 ? 27.899 36.194 34.145 1.00 24.79 388 TYR A O 1
ATOM 3198 N N . GLU A 1 391 ? 27.403 38.352 33.760 1.00 23.09 389 GLU A N 1
ATOM 3199 C CA . GLU A 1 391 ? 28.524 38.905 34.496 1.00 27.63 389 GLU A CA 1
ATOM 3200 C C . GLU A 1 391 ? 28.009 39.689 35.703 1.00 26.89 389 GLU A C 1
ATOM 3201 O O . GLU A 1 391 ? 26.945 40.313 35.657 1.00 24.73 389 GLU A O 1
ATOM 3207 N N . VAL A 1 392 ? 28.816 39.689 36.765 1.00 28.81 390 VAL A N 1
ATOM 3208 C CA . VAL A 1 392 ? 28.573 40.494 37.960 1.00 28.72 390 VAL A CA 1
ATOM 3209 C C . VAL A 1 392 ? 29.610 41.617 37.991 1.00 27.71 390 VAL A C 1
ATOM 3210 O O . VAL A 1 392 ? 30.759 41.376 38.394 1.00 30.01 390 VAL A O 1
ATOM 3214 N N . PRO A 1 393 ? 29.251 42.840 37.616 1.00 24.04 391 PRO A N 1
ATOM 3215 C CA . PRO A 1 393 ?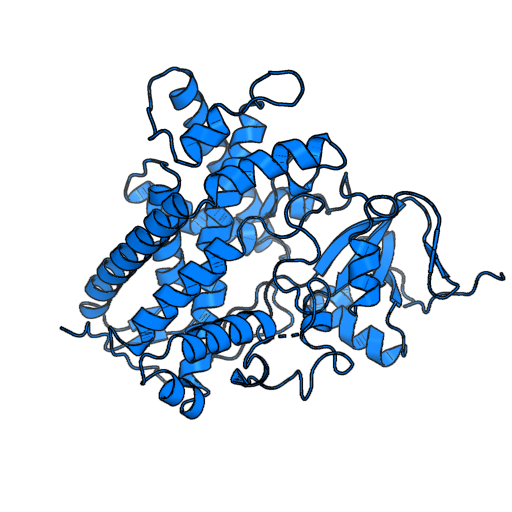 30.231 43.931 37.634 1.00 31.13 391 PRO A CA 1
ATOM 3216 C C . PRO A 1 393 ? 30.600 44.324 39.056 1.00 34.42 391 PRO A C 1
ATOM 3217 O O . PRO A 1 393 ? 29.870 44.088 40.021 1.00 27.53 391 PRO A O 1
ATOM 3221 N N . ASP A 1 394 ? 31.756 44.966 39.180 1.00 30.75 392 ASP A N 1
ATOM 3222 C CA . ASP A 1 394 ? 32.171 45.533 40.454 1.00 27.38 392 ASP A CA 1
ATOM 3223 C C . ASP A 1 394 ? 31.078 46.400 41.048 1.00 24.52 392 ASP A C 1
ATOM 3224 O O . ASP A 1 394 ? 30.581 47.319 40.410 1.00 31.80 392 ASP A O 1
ATOM 3229 N N . GLN A 1 395 ? 30.685 46.090 42.283 1.00 25.78 393 GLN A N 1
ATOM 3230 C CA . GLN A 1 395 ? 29.567 46.781 42.911 1.00 26.67 393 GLN A CA 1
ATOM 3231 C C . GLN A 1 395 ? 29.607 46.505 44.409 1.00 19.74 393 GLN A C 1
ATOM 3232 O O . GLN A 1 395 ? 30.321 45.617 44.867 1.00 25.22 393 GLN A O 1
ATOM 3238 N N . ASP A 1 396 ? 28.778 47.238 45.142 1.00 26.39 394 ASP A N 1
ATOM 3239 C CA . ASP A 1 396 ? 28.622 47.036 46.597 1.00 23.21 394 ASP A CA 1
ATOM 3240 C C . ASP A 1 396 ? 27.539 45.985 46.873 1.00 20.49 394 ASP A C 1
ATOM 3241 O O . ASP A 1 396 ? 26.353 46.296 46.893 1.00 24.62 394 ASP A O 1
ATOM 3246 N N . LEU A 1 397 ? 27.962 44.746 47.094 1.00 21.82 395 LEU A N 1
ATOM 3247 C CA . LEU A 1 397 ? 27.067 43.638 47.429 1.00 21.11 395 LEU A CA 1
ATOM 3248 C C . LEU A 1 397 ? 26.879 43.459 48.940 1.00 24.36 395 LEU A C 1
ATOM 3249 O O . LEU A 1 397 ? 26.285 42.462 49.362 1.00 24.88 395 LEU A O 1
ATOM 3254 N N . SER A 1 398 ? 27.401 44.366 49.766 1.00 20.99 396 SER A N 1
ATOM 3255 C CA . SER A 1 398 ? 27.278 44.172 51.207 1.00 19.78 396 SER A CA 1
ATOM 3256 C C . SER A 1 398 ? 25.809 44.266 51.587 1.00 25.17 396 SER A C 1
ATOM 3257 O O . SER A 1 398 ? 25.027 44.939 50.927 1.00 20.96 396 SER A O 1
ATOM 3260 N N . PHE A 1 399 ? 25.432 43.596 52.678 1.00 26.75 397 PHE A N 1
ATOM 3261 C CA . PHE A 1 399 ? 24.063 43.642 53.172 1.00 23.94 397 PHE A CA 1
ATOM 3262 C C . PHE A 1 399 ? 24.075 43.889 54.673 1.00 19.84 397 PHE A C 1
ATOM 3263 O O . PHE A 1 399 ? 24.830 43.250 55.402 1.00 26.08 397 PHE A O 1
ATOM 3271 N N . SER A 1 400 ? 23.285 44.855 55.097 1.00 21.51 398 SER A N 1
ATOM 3272 C CA . SER A 1 400 ? 23.319 45.297 56.486 1.00 20.46 398 SER A CA 1
ATOM 3273 C C . SER A 1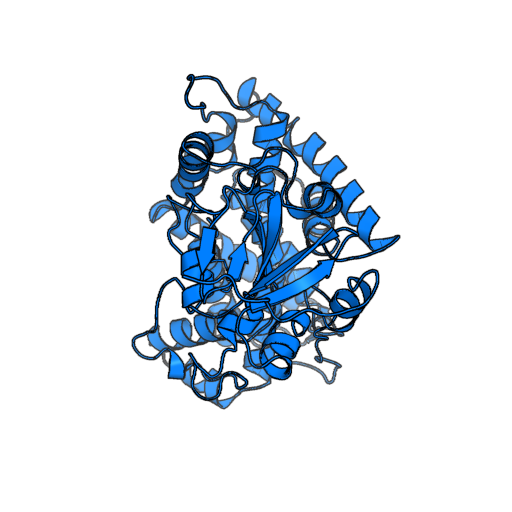 400 ? 22.430 44.426 57.367 1.00 21.25 398 SER A C 1
ATOM 3274 O O . SER A 1 400 ? 21.281 44.167 57.029 1.00 22.83 398 SER A O 1
ATOM 3277 N N . MET A 1 401 ? 22.958 44.003 58.513 1.00 18.25 399 MET A N 1
ATOM 3278 C CA . MET A 1 401 ? 22.167 43.242 59.488 1.00 19.50 399 MET A CA 1
ATOM 3279 C C . MET A 1 401 ? 21.177 44.112 60.245 1.00 17.32 399 MET A C 1
ATOM 3280 O O . MET A 1 401 ? 20.295 43.567 60.912 1.00 19.47 399 MET A O 1
ATOM 3285 N N . ALA A 1 402 ? 21.217 45.432 60.115 1.00 18.53 400 ALA A N 1
ATOM 3286 C CA . ALA A 1 402 ? 20.270 46.312 60.756 1.00 18.06 400 ALA A CA 1
ATOM 3287 C C . ALA A 1 402 ? 19.044 46.601 59.911 1.00 26.83 400 ALA A C 1
ATOM 3288 O O . ALA A 1 402 ? 18.059 47.143 60.429 1.00 28.25 400 ALA A O 1
ATOM 3290 N N . SER A 1 403 ? 19.083 46.305 58.624 1.00 22.01 401 SER A N 1
ATOM 3291 C CA . SER A 1 403 ? 17.940 46.497 57.745 1.00 22.99 401 SER A CA 1
ATOM 3292 C C . SER A 1 403 ? 17.172 45.190 57.620 1.00 16.99 401 SER A C 1
ATOM 3293 O O . SER A 1 403 ? 17.760 44.151 57.318 1.00 19.67 401 SER A O 1
ATOM 3296 N N . MET A 1 404 ? 15.867 45.245 57.862 1.00 18.20 402 MET A N 1
ATOM 3297 C CA . MET A 1 404 ? 15.020 44.050 57.814 1.00 16.63 402 MET A CA 1
ATOM 3298 C C . MET A 1 404 ? 13.823 44.270 56.896 1.00 16.42 402 MET A C 1
ATOM 3299 O O . MET A 1 404 ? 12.940 45.091 57.229 1.00 19.68 402 MET A O 1
ATOM 3304 N N . PRO A 1 405 ? 13.756 43.574 55.761 1.00 16.91 403 PRO A N 1
ATOM 3305 C CA . PRO A 1 405 ? 14.726 42.600 55.240 1.00 14.62 403 PRO A CA 1
ATOM 3306 C C . PRO A 1 405 ? 16.017 43.231 54.768 1.00 15.43 403 PRO A C 1
ATOM 3307 O O . PRO A 1 405 ? 16.082 44.448 54.558 1.00 17.76 403 PRO A O 1
ATOM 3311 N N . SER A 1 406 ? 17.030 42.410 54.638 1.00 14.64 404 SER A N 1
ATOM 3312 C CA . SER A 1 406 ? 18.375 42.810 54.266 1.00 17.64 404 SER A CA 1
ATOM 3313 C C . SER A 1 406 ? 18.532 42.546 52.770 1.00 17.90 404 SER A C 1
ATOM 3314 O O . SER A 1 406 ? 18.293 41.431 52.299 1.00 16.51 404 SER A O 1
ATOM 3317 N N . ILE A 1 407 ? 18.895 43.597 52.043 1.00 16.96 405 ILE A N 1
ATOM 3318 C CA . ILE A 1 407 ? 19.048 43.568 50.593 1.00 18.00 405 ILE A CA 1
ATOM 3319 C C . ILE A 1 407 ? 20.457 44.060 50.276 1.00 19.81 405 ILE A C 1
ATOM 3320 O O . ILE A 1 407 ? 20.853 45.109 50.783 1.00 18.04 405 ILE A O 1
ATOM 3325 N N . PRO A 1 408 ? 21.225 43.356 49.433 1.00 18.27 406 PRO A N 1
ATOM 3326 C CA . PRO A 1 408 ? 22.544 43.874 49.032 1.00 21.65 406 PRO A CA 1
ATOM 3327 C C . PRO A 1 408 ? 22.399 45.297 48.488 1.00 19.56 406 PRO A C 1
ATOM 3328 O O . PRO A 1 408 ? 21.445 45.621 47.792 1.00 19.86 406 PRO A O 1
ATOM 3332 N N . HIS A 1 409 ? 23.369 46.168 48.797 1.00 21.32 407 HIS A N 1
ATOM 3333 C CA . HIS A 1 409 ? 23.146 47.592 48.573 1.00 19.89 407 HIS A CA 1
ATOM 3334 C C . HIS A 1 409 ? 22.907 47.933 47.099 1.00 18.71 407 HIS A C 1
ATOM 3335 O O . HIS A 1 409 ? 22.093 48.807 46.805 1.00 21.99 407 HIS A O 1
ATOM 3342 N N . SER A 1 410 ? 23.560 47.229 46.192 1.00 20.78 408 SER A N 1
ATOM 3343 C CA . SER A 1 410 ? 23.434 47.497 44.767 1.00 21.68 408 SER A CA 1
ATOM 3344 C C . SER A 1 410 ? 22.163 46.888 44.170 1.00 21.06 408 SER A C 1
ATOM 3345 O O . SER A 1 410 ? 21.855 47.095 42.988 1.00 22.11 408 SER A O 1
ATOM 3348 N N . LYS A 1 411 ? 21.432 46.096 44.976 1.00 21.44 409 LYS A N 1
ATOM 3349 C CA . LYS A 1 411 ? 20.264 45.341 44.526 1.00 18.12 409 LYS A CA 1
ATOM 3350 C C . LYS A 1 411 ? 20.599 44.224 43.537 1.00 18.06 409 LYS A C 1
ATOM 3351 O O . LYS A 1 411 ? 19.674 43.664 42.889 1.00 19.91 409 LYS A O 1
ATOM 3357 N N . VAL A 1 412 ? 21.890 43.885 43.422 1.00 17.28 410 VAL A N 1
ATOM 3358 C CA . VAL A 1 412 ? 22.465 42.767 42.659 1.00 17.63 410 VAL A CA 1
ATOM 3359 C C . VAL A 1 412 ? 22.349 43.076 41.143 1.00 22.88 410 VAL A C 1
ATOM 3360 O O . VAL A 1 412 ? 21.417 42.644 40.452 1.00 20.43 410 VAL A O 1
ATOM 3364 N N . VAL A 1 413 ? 23.342 43.840 40.641 1.00 19.06 411 VAL A N 1
ATOM 3365 C CA . VAL A 1 413 ? 23.353 44.212 39.219 1.00 21.82 411 VAL A CA 1
ATOM 3366 C C . VAL A 1 413 ? 24.055 43.107 38.447 1.00 19.07 411 VAL A C 1
ATOM 3367 O O . VAL A 1 413 ? 25.136 42.660 38.819 1.00 22.15 411 VAL A O 1
ATOM 3371 N N . ILE A 1 414 ? 23.431 42.649 37.368 1.00 20.93 412 ILE A N 1
ATOM 3372 C CA . ILE A 1 414 ? 24.063 41.722 36.448 1.00 20.15 412 ILE A CA 1
ATOM 3373 C C . ILE A 1 414 ? 24.040 42.335 35.049 1.00 17.40 412 ILE A C 1
ATOM 3374 O O . ILE A 1 414 ? 23.300 43.299 34.780 1.00 22.49 412 ILE A O 1
ATOM 3379 N N . LYS A 1 415 ? 24.906 41.824 34.177 1.00 23.56 413 LYS A N 1
ATOM 3380 C CA . LYS A 1 415 ? 24.989 42.411 32.845 1.00 27.14 413 LYS A CA 1
ATOM 3381 C C . LYS A 1 415 ? 25.458 41.325 31.869 1.00 20.76 413 LYS A C 1
ATOM 3382 O O . LYS A 1 415 ? 25.871 40.211 32.264 1.00 21.61 413 LYS A O 1
ATOM 3388 N N . ASN A 1 416 ? 25.331 41.663 30.565 1.00 23.46 414 ASN A N 1
ATOM 3389 C CA . ASN A 1 416 ? 25.710 40.742 29.492 1.00 30.17 414 ASN A CA 1
ATOM 3390 C C . ASN A 1 416 ? 24.992 39.402 29.636 1.00 20.11 414 ASN A C 1
ATOM 3391 O O . ASN A 1 416 ? 25.578 38.328 29.482 1.00 23.50 414 ASN A O 1
ATOM 3396 N N . VAL A 1 417 ? 23.693 39.470 29.925 1.00 22.63 415 VAL A N 1
ATOM 3397 C CA . VAL A 1 417 ? 22.909 38.252 30.091 1.00 25.80 415 VAL A CA 1
ATOM 3398 C C . VAL A 1 417 ? 22.734 37.565 28.737 1.00 20.82 415 VAL A C 1
ATOM 3399 O O . VAL A 1 417 ? 22.336 38.201 27.753 1.00 22.83 415 VAL A O 1
ATOM 3403 N N . LYS A 1 418 ? 22.930 36.248 28.705 1.00 23.24 416 LYS A N 1
ATOM 3404 C CA . LYS A 1 418 ? 22.651 35.468 27.497 1.00 24.99 416 LYS A CA 1
ATOM 3405 C C . LYS A 1 418 ? 21.980 34.153 27.850 1.00 22.12 416 LYS A C 1
ATOM 3406 O O . LYS A 1 418 ? 22.530 33.358 28.625 1.00 27.12 416 LYS A O 1
ATOM 3412 N N . LYS A 1 419 ? 20.829 33.887 27.236 1.00 22.41 417 LYS A N 1
ATOM 3413 C CA . LYS A 1 419 ? 20.153 32.614 27.442 1.00 23.62 417 LYS A CA 1
ATOM 3414 C C . LYS A 1 419 ? 20.883 31.500 26.697 1.00 34.31 417 LYS A C 1
ATOM 3415 O O . LYS A 1 419 ? 21.219 31.649 25.520 1.00 28.63 417 LYS A O 1
ATOM 3421 N N . ARG A 1 420 ? 21.134 30.383 27.375 1.00 25.73 418 ARG A N 1
ATOM 3422 C CA . ARG A 1 420 ? 21.773 29.237 26.738 1.00 29.53 418 ARG A CA 1
ATOM 3423 C C . ARG A 1 420 ? 20.764 28.510 25.862 1.00 27.83 418 ARG A C 1
ATOM 3424 O O . ARG A 1 420 ? 19.608 28.330 26.262 1.00 28.22 418 ARG A O 1
ATOM 3432 N N . ILE A 1 421 ? 21.200 28.099 24.663 1.00 27.39 419 ILE A N 1
ATOM 3433 C CA . ILE A 1 421 ? 20.299 27.411 23.734 1.00 29.78 419 ILE A CA 1
ATOM 3434 C C . ILE A 1 421 ? 20.967 26.211 23.036 1.00 40.13 419 ILE A C 1
ATOM 3435 O O . ILE A 1 421 ? 22.062 25.776 23.418 1.00 41.07 419 ILE A O 1
#

Secondary structure (DSSP, 8-state):
-PPBPPPB--SS--HHHHHHHGGGHHHHHHHHTTSSEEEEEETTEEEEEE-SHHHHHHHT-TTTEE-TTTS-HHHIIIII-TTSGGG--HHHHHHHHHHHHTT-SHHHHHHHHHHHHHHHHHHHHHHHTSSEEEHHHHHHHHHHHHHHHHHT----HHHHHHHHHHHHHHHHTTT--HHHHHHHHHHHHHHHHHHHHHHHHHHTTS----TTSHHHHHHH-B-TTSPBPPHHHHHHHHHHHHHHHHHHHHHHHHHHHHHHH-HHHHHHHTT--HHHHHHHHHHHHHHS----EEEEEE-S-EEETTEEEPTT-EEEEEHHHHHT-TTTSSSTTS--GGGGTT---TTTS-BTB-S-TTTS---TTHHHHHHHHHHHHHIIIIIEEEE--S------TTSSS---TT--EEEEEEE--

CATH classification: 1.10.630.10

Radius of gyration: 21.46 Å; Cα contacts (8 Å, |Δi|>4): 716; chains: 1; bounding box: 55×44×70 Å

Organism: Bacillus methanolicus (strain MGA3 / ATCC 53907) (NCBI:txid796606)